Protein 3Q8D (pdb70)

Solvent-accessible surface area: 22656 Å² total; per-residue (Å²): 79,44,113,4,90,0,3,0,3,62,17,100,75,143,51,156,64,9,10,15,0,10,0,0,0,22,81,34,0,19,0,74,0,17,0,139,25,0,52,46,191,196,30,118,38,28,34,10,1,28,11,2,1,56,9,70,0,73,14,9,48,237,40,142,66,21,52,19,141,32,18,97,38,150,57,114,21,46,40,8,54,7,58,8,1,4,9,0,28,10,0,2,20,0,0,22,78,19,6,110,94,80,52,148,23,32,86,0,0,109,36,0,38,108,6,16,123,41,2,49,73,51,134,57,58,1,25,36,10,0,0,96,2,1,3,3,0,0,37,61,43,60,47,72,28,77,15,45,84,11,28,87,73,45,106,87,8,86,53,118,66,35,5,45,12,88,109,170,130,13,0,45,44,15,126,82,125,58,101,58,13,2,32,0,111,20,0,94,9,3,80,51,87,113,19,120,64,62,61,3,23,153,3,1,29,77,0,1,77,42,4,5,114,75,73,21,57,74,148,92,12,58,9,46,94,12,27,164,55,2,86,157,40,98,2,104,1,6,1,9,68,40,124,70,118,51,157,77,7,4,6,2,0,0,0,0,6,41,28,0,14,3,68,0,4,1,129,26,0,94,74,91,228,30,123,52,66,51,19,3,73,41,9,7,23,4,51,4,105,20,18,47,235,44,154,39,36,46,16,142,34,14,95,38,90,60,157,52,28,102,25,83,35,58,14,55,33,0,0,52,5,0,5,32,0,0,34,76,19,6,108,93,84,61,135,40,29,132,3,5,66,34,0,35,102,6,0,87,47,1,30,69,50,147,54,65,4,15,37,7,0,0,103,3,0,2,6,0,0,39,50,39,58,24,72,19,76,16,46,74,11,49,82,76,43,30,62,11,27,23,16,29,12,7,72,12,107,125,88,114,5,1,67,52,17,113,70,30,31,103,80,0,0,0,0,64,2,0,99,10,2,75,56,93,108,23,121,48,64,8,5,24,92,1,0,17,37,0,1,89,37,2,4,82,85,67,16,50,63,142,90,15,159,7,81,95,48,9,148,131,111,64,176,208,40,26,197,38,8

InterPro domains:
  IPR003717 Recombination protein O, RecO [MF_00201] (1-231)
  IPR003717 Recombination protein O, RecO [PF02565] (84-226)
  IPR003717 Recombination protein O, RecO [PTHR33991] (1-234)
  IPR003717 Recombination protein O, RecO [TIGR00613] (5-230)
  IPR012340 Nucleic acid-binding, OB-fold [G3DSA:2.40.50.140] (1-78)
  IPR012340 Nucleic acid-binding, OB-fold [SSF50249] (4-75)
  IPR022572 DNA replication/recombination mediator RecO, N-terminal [PF11967] (4-76)
  IPR037278 ARFGAP/RecO-like zinc finger [SSF57863] (86-165)
  IPR042242 Recombination protein O, C-terminal [G3DSA:1.20.1440.120] (79-242)

Sequence (469 aa):
EGWQRAFVLHSRPWSETSLMLDVFTEESGRVRLVAKGARSKRSTLKGALQPFTPLLLRFGGRGEVKTLRSAEAVSLALPLSGITLYSGLYINELLSRVLEYETRFSELFFDYLHCIQSLAGVTGTPEPALRRFELALLGHLGYGVNFTHCAGSGEPVDDTMTYRYREEKGFIASVVIDNKTFTGRQLKALNAREFPDADTLRAAKRFTRMALKPYLGGKPLKSRELFRQFMEGWQRAFVLHSRPWSETSLMLDVFTEESGRVRLVAKGARSKRSTLKGALQPFTPLLLRFGGRGEVKTLRSAEAVSLALPLSGITLYSGLYINELLSRVLEYETRFSELFFDYLHCIQSLAGVTGTPEPALRRFELALLGHLGYGVNFTHCAGSGEPVDDTMTYRYREEKGFIASVVIDNKTFTGRQLKALNAREFPDADTLRAAKRFTRMALKPYLGGKPLKSRELFRQFMPIPFIPF

Secondary structure (DSSP, 8-state):
--SEEEEEEEEEE-SSS-EEEEEEETTTEEEEEEETTTTSTT-SHHHHSSTT--EEEEEE-SSSEEEEEEEEES-------THHHHHHHHHHHHHHHHPPBT---HHHHHHHHHHHHHHHT-SS--HHHHHHHHHHHHHHHT----SSB-TTT-PBP-TT-EEEEETTTEEEE----STTEEEHHHHHHHHHT---SHHHHHHHHHHHHHHHGGGS-SSPPHHHHHHHTT-/---EEEEEEEEEESSSS-EEEEEEETTTEEEEEEETTTTS-S-SHHHH--TT--EEEEEE-SSSSEEEEEEEE-SS-----THHHHHHHHHHHHHHHHPPBS---HHHHHHHHHHHHHHHH-SS-SHHHHHHHHHHHHHHHT----SSB-TTT--B--TTSEEEEETTTEEEE----STTEEEHHHHHHHHHT---SHHHHHHHHHHHHHHHHHHH-SSPPTHHHHHHHH--/---/---

CATH classification: 2.40.50.140 (+1 more: 1.20.1440.120)

Organism: Escherichia coli (strain K12) (NCBI:txid83333)

GO terms:
  GO:0005515 protein binding (F, IPI)
  GO:0000725 recombinational repair (P, IDA)
  GO:0000725 recombinational repair (P, EXP)
  GO:0009411 response to UV (P, EXP)
  GO:0006310 DNA recombination (P, IDA)

Foldseek 3Di:
DPKWKKFWLDWADPDPQKIWTFMATQFFGTAIEIEGRLRPPPDPNVLQRDGLFIKIFDWDDDDSYIYTDDIDGDPSDDLADDVLNLLSNVVSLLCVLFTDGGDRPNVLVVLNVVLSVVSNPDDPDSQLSSLLSLLVVLVSSPQDADLAAAFPVRHGADQAFKWFDDRVGHIHGDPDDDLRMDGSVLSVCSVVSHDPDPVSSVNSVSVSVVSSDVRSDDDDGVSVVVSVVPD/DFWWKKFFLDKDAPDPAKIWTFIATQPFGTAIEIEGRVRVPPHCSVVQRDGQFIKIWDWADDDSYIYTDDMDRPDPHLDADDPLVLLLNLVSLLCVLFPDGGHRDNVLVVLNVVLNNCSSVDDDDSQLSSLLSLLVVLVVSVLPEDLQAQAPVRDGFDQAFKWFQDLSRYTDTDDDDDLRIDGSVLSVCSVVSHDPDVVSSVSSVSVSVSNCCVRNDPDDRPSVVVCVVRPD

Nearest PDB structures (foldseek):
  3q8d-assembly1_A  TM=1.004E+00  e=4.747E-48  Escherichia coli
  1u5k-assembly1_A  TM=7.147E-01  e=2.638E-09  Deinococcus radiodurans R1 = ATCC 13939 = DSM 20539
  1w3s-assembly1_A  TM=6.974E-01  e=1.815E-08  Deinococcus radiodurans R1 = ATCC 13939 = DSM 20539
  2v1c-assembly1_C-2  TM=6.959E-01  e=2.277E-08  Deinococcus radiodurans R1 = ATCC 13939 = DSM 20539
  4jcv-assembly1_E  TM=6.550E-01  e=2.465E-07  Deinococcus radiodurans R1 = ATCC 13939 = DSM 20539

B-factor: mean 47.26, std 17.82, range [15.3, 115.5]

Structure (mmCIF, N/CA/C/O backbone):
data_3Q8D
#
_entry.id   3Q8D
#
_cell.length_a   100.199
_cell.length_b   118.569
_cell.length_c   145.119
_cell.angle_alpha   90.00
_cell.angle_beta   90.00
_cell.angle_gamma   90.00
#
_symmetry.space_group_name_H-M   'I 2 2 2'
#
loop_
_entity.id
_entity.type
_entity.pdbx_description
1 polymer 'DNA repair protein recO'
2 polymer 'Single-stranded DNA-binding protein'
3 non-polymer D-MALATE
4 non-polymer GLYCEROL
5 non-polymer 3-[(3-CHOLAMIDOPROPYL)DIMETHYLAMMONIO]-1-PROPANESULFONATE
6 water water
#
loop_
_atom_site.group_PDB
_atom_site.id
_atom_site.type_symbol
_atom_site.label_atom_id
_atom_site.label_alt_id
_atom_site.label_comp_id
_atom_site.label_asym_id
_atom_site.label_entity_id
_atom_site.label_seq_id
_atom_site.pdbx_PDB_ins_code
_atom_site.Cartn_x
_atom_site.Cartn_y
_atom_site.Cartn_z
_atom_site.occupancy
_atom_site.B_iso_or_equiv
_atom_site.auth_seq_id
_atom_site.auth_comp_id
_atom_site.auth_asym_id
_atom_site.auth_atom_id
_atom_site.pdbx_PDB_model_num
ATOM 1 N N . GLU A 1 2 ? 40.158 43.194 39.514 1.00 66.97 2 GLU A N 1
ATOM 2 C CA . GLU A 1 2 ? 41.618 42.887 39.390 1.00 69.08 2 GLU A CA 1
ATOM 3 C C . GLU A 1 2 ? 41.961 42.468 37.955 1.00 67.55 2 GLU A C 1
ATOM 4 O O . GLU A 1 2 ? 41.061 42.409 37.112 1.00 69.35 2 GLU A O 1
ATOM 6 N N . GLY A 1 3 ? 43.242 42.215 37.657 1.00 64.12 3 GLY A N 1
ATOM 7 C CA . GLY A 1 3 ? 44.291 41.944 38.653 1.00 56.78 3 GLY A CA 1
ATOM 8 C C . GLY A 1 3 ? 44.407 40.467 39.004 1.00 51.61 3 GLY A C 1
ATOM 9 O O . GLY A 1 3 ? 43.405 39.810 39.300 1.00 53.06 3 GLY A O 1
ATOM 10 N N . TRP A 1 4 ? 45.620 39.931 39.000 1.00 43.39 4 TRP A N 1
ATOM 11 C CA . TRP A 1 4 ? 45.796 38.548 39.416 1.00 39.21 4 TRP A CA 1
ATOM 12 C C . TRP A 1 4 ? 45.635 38.453 40.920 1.00 36.55 4 TRP A C 1
ATOM 13 O O . TRP A 1 4 ? 46.077 39.327 41.658 1.00 38.89 4 TRP A O 1
ATOM 24 N N . GLN A 1 5 ? 44.927 37.433 41.373 1.00 35.26 5 GLN A N 1
ATOM 25 C CA . GLN A 1 5 ? 44.688 37.285 42.796 1.00 34.29 5 GLN A CA 1
ATOM 26 C C . GLN A 1 5 ? 44.449 35.834 43.164 1.00 32.62 5 GLN A C 1
ATOM 27 O O . GLN A 1 5 ? 44.080 35.018 42.317 1.00 35.00 5 GLN A O 1
ATOM 33 N N . ARG A 1 6 ? 44.768 35.494 44.405 1.00 31.11 6 ARG A N 1
ATOM 34 C CA . ARG A 1 6 ? 44.614 34.123 44.887 1.00 30.15 6 ARG A CA 1
ATOM 35 C C . ARG A 1 6 ? 43.157 33.779 45.162 1.00 26.85 6 ARG A C 1
ATOM 36 O O . ARG A 1 6 ? 42.400 34.615 45.656 1.00 24.48 6 ARG A O 1
ATOM 44 N N . ALA A 1 7 ? 42.840 32.494 45.087 1.00 22.23 7 ALA A N 1
ATOM 45 C CA . ALA A 1 7 ? 41.453 32.088 45.202 1.00 24.67 7 ALA A CA 1
ATOM 46 C C . ALA A 1 7 ? 41.380 30.602 45.468 1.00 25.15 7 ALA A C 1
ATOM 47 O O . ALA A 1 7 ? 42.263 29.850 45.054 1.00 23.56 7 ALA A O 1
ATOM 49 N N . PHE A 1 8 ? 40.245 30.188 46.025 1.00 22.23 8 PHE A N 1
ATOM 50 C CA . PHE A 1 8 ? 39.867 28.790 46.086 1.00 23.11 8 PHE A CA 1
ATOM 51 C C . PHE A 1 8 ? 38.433 28.642 45.601 1.00 22.34 8 PHE A C 1
ATOM 52 O O . PHE A 1 8 ? 37.592 29.488 45.878 1.00 21.04 8 PHE A O 1
ATOM 60 N N . VAL A 1 9 ? 38.147 27.527 44.948 1.00 25.15 9 VAL A N 1
ATOM 61 C CA . VAL A 1 9 ? 36.794 27.215 44.515 1.00 25.33 9 VAL A CA 1
ATOM 62 C C . VAL A 1 9 ? 36.033 26.604 45.681 1.00 27.32 9 VAL A C 1
ATOM 63 O O . VAL A 1 9 ? 36.433 25.562 46.201 1.00 26.79 9 VAL A O 1
ATOM 67 N N . LEU A 1 10 ? 34.906 27.212 46.042 1.00 28.57 10 LEU A N 1
ATOM 68 C CA . LEU A 1 10 ? 33.980 26.594 46.987 1.00 29.85 10 LEU A CA 1
ATOM 69 C C . LEU A 1 10 ? 33.111 25.510 46.360 1.00 31.86 10 LEU A C 1
ATOM 70 O O . LEU A 1 10 ? 32.931 24.438 46.944 1.00 34.41 10 LEU A O 1
ATOM 75 N N . HIS A 1 11 ? 32.535 25.797 45.198 1.00 32.22 11 HIS A N 1
ATOM 76 C CA . HIS A 1 11 ? 31.715 24.815 44.479 1.00 32.09 11 HIS A CA 1
ATOM 77 C C . HIS A 1 11 ? 31.900 24.963 42.983 1.00 27.73 11 HIS A C 1
ATOM 78 O O . HIS A 1 11 ? 32.126 26.056 42.480 1.00 27.44 11 HIS A O 1
ATOM 85 N N . SER A 1 12 ? 31.620 23.885 42.272 1.00 30.91 12 SER A N 1
ATOM 86 C CA . 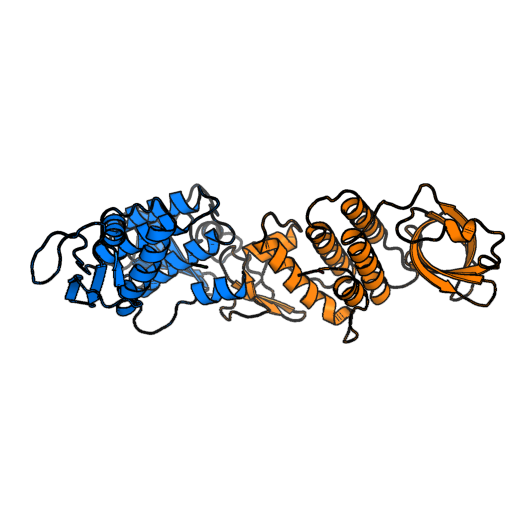SER A 1 12 ? 31.733 23.861 40.830 1.00 33.81 12 SER A CA 1
ATOM 87 C C . SER A 1 12 ? 30.574 23.042 40.289 1.00 35.61 12 SER A C 1
ATOM 88 O O . SER A 1 12 ? 30.264 21.975 40.831 1.00 33.82 12 SER A O 1
ATOM 91 N N . ARG A 1 13 ? 29.873 23.586 39.295 1.00 34.95 13 ARG A N 1
ATOM 92 C CA . ARG A 1 13 ? 28.769 22.864 38.660 1.00 33.62 13 ARG A CA 1
ATOM 93 C C . ARG A 1 13 ? 28.744 23.160 37.179 1.00 30.74 13 ARG A C 1
ATOM 94 O O . ARG A 1 13 ? 29.110 24.252 36.765 1.00 29.38 13 ARG A O 1
ATOM 102 N N . PRO A 1 14 ? 28.167 22.239 36.400 1.00 30.49 14 PRO A N 1
ATOM 103 C CA . PRO A 1 14 ? 27.812 22.478 35.005 1.00 29.16 14 PRO A CA 1
ATOM 104 C C . PRO A 1 14 ? 26.921 23.699 34.856 1.00 26.94 14 PRO A C 1
ATOM 105 O O . PRO A 1 14 ? 25.918 23.827 35.558 1.00 28.24 14 PRO A O 1
ATOM 109 N N . TRP A 1 15 ? 27.336 24.612 33.989 1.00 24.60 15 TRP A N 1
ATOM 110 C CA . TRP A 1 15 ? 26.564 25.803 33.672 1.00 26.07 15 TRP A CA 1
ATOM 111 C C . TRP A 1 15 ? 26.010 25.712 32.242 1.00 27.05 15 TRP A C 1
ATOM 112 O O . TRP A 1 15 ? 25.041 26.377 31.904 1.00 27.15 15 TRP A O 1
ATOM 123 N N . SER A 1 16 ? 26.701 24.982 31.375 1.00 28.49 16 SER A N 1
ATOM 124 C CA . SER A 1 16 ? 26.257 24.830 29.998 1.00 31.05 16 SER A CA 1
ATOM 125 C C . SER A 1 16 ? 26.938 23.605 29.434 1.00 33.66 16 SER A C 1
ATOM 126 O O . SER A 1 16 ? 27.585 22.851 30.169 1.00 35.43 16 SER A O 1
ATOM 129 N N . GLU A 1 17 ? 26.753 23.370 28.143 1.00 33.71 17 GLU A N 1
ATOM 130 C CA . GLU A 1 17 ? 27.304 22.172 27.548 1.00 35.97 17 GLU A CA 1
ATOM 131 C C . GLU A 1 17 ? 28.813 22.165 27.738 1.00 34.76 17 GLU A C 1
ATOM 132 O O . GLU A 1 17 ? 29.407 21.112 27.943 1.00 34.83 17 GLU A O 1
ATOM 138 N N . THR A 1 18 ? 29.418 23.348 27.726 1.00 32.61 18 THR A N 1
ATOM 139 C CA . THR A 1 18 ? 30.863 23.459 27.690 1.00 34.81 18 THR A CA 1
ATOM 140 C C . THR A 1 18 ? 31.439 24.159 28.929 1.00 36.55 18 THR A C 1
ATOM 141 O O . THR A 1 18 ? 32.663 24.251 29.070 1.00 37.18 18 THR A O 1
ATOM 145 N N . SER A 1 19 ? 30.583 24.816 29.709 1.00 31.65 19 SER A N 1
ATOM 146 C CA . SER A 1 19 ? 31.059 25.743 30.731 1.00 31.62 19 SER A CA 1
ATOM 147 C C . SER A 1 19 ? 30.727 25.291 32.145 1.00 29.95 19 SER A C 1
ATOM 148 O O . SER A 1 19 ? 29.808 24.504 32.352 1.00 26.11 19 SER A O 1
ATOM 151 N N . LEU A 1 20 ? 31.404 25.889 33.120 1.00 28.52 20 LEU A N 1
ATOM 152 C CA . LEU A 1 20 ? 31.152 25.583 34.520 1.00 26.13 20 LEU A CA 1
ATOM 153 C C . LEU A 1 20 ? 30.727 26.860 35.207 1.00 26.38 20 LEU A C 1
ATOM 154 O O . LEU A 1 20 ? 31.264 27.927 34.916 1.00 25.84 20 LEU A O 1
ATOM 159 N N . MET A 1 21 ? 29.886 26.727 36.228 1.00 23.30 21 MET A N 1
ATOM 160 C CA . MET A 1 21 ? 29.622 27.834 37.124 1.00 24.93 21 MET A CA 1
ATOM 161 C C . MET A 1 21 ? 30.366 27.615 38.448 1.00 27.59 21 MET A C 1
ATOM 162 O O . MET A 1 21 ? 30.096 26.642 39.170 1.00 24.40 21 MET A O 1
ATOM 167 N N . LEU A 1 22 ? 31.227 28.565 38.806 1.00 27.46 22 LEU A N 1
ATOM 168 C CA . LEU A 1 22 ? 32.063 28.431 40.004 1.00 29.32 22 LEU A CA 1
ATOM 169 C C . LEU A 1 22 ? 31.591 29.417 41.053 1.00 29.73 22 LEU A C 1
ATOM 170 O O . LEU A 1 22 ? 31.378 30.588 40.756 1.00 32.78 22 LEU A O 1
ATOM 175 N N . ASP A 1 23 ? 31.630 28.983 42.304 1.00 29.27 23 ASP A N 1
ATOM 176 C CA . ASP A 1 23 ? 31.465 29.871 43.447 1.00 28.38 23 ASP A CA 1
ATOM 177 C C . ASP A 1 23 ? 32.809 29.927 44.167 1.00 25.88 23 ASP A C 1
ATOM 178 O O . ASP A 1 23 ? 33.384 28.888 44.475 1.00 25.21 23 ASP A O 1
ATOM 183 N N . VAL A 1 24 ? 33.437 31.093 44.161 1.00 27.80 24 VAL A N 1
ATOM 184 C CA . VAL A 1 24 ? 34.878 31.160 44.404 1.00 27.59 24 VAL A CA 1
ATOM 185 C C . VAL A 1 24 ? 35.128 32.066 45.589 1.00 26.29 24 VAL A C 1
ATOM 186 O O . VAL A 1 24 ? 34.599 33.172 45.651 1.00 27.07 24 VAL A O 1
ATOM 190 N N . PHE A 1 25 ? 36.067 31.673 46.438 1.00 28.48 25 PHE A N 1
ATOM 191 C CA . PHE A 1 25 ? 36.568 32.571 47.475 1.00 28.21 25 PHE A CA 1
ATOM 192 C C . PHE A 1 25 ? 37.901 33.167 47.046 1.00 26.71 25 PHE A C 1
ATOM 193 O O . PHE A 1 25 ? 38.917 32.470 47.010 1.00 27.99 25 PHE A O 1
ATOM 201 N N . THR A 1 26 ? 37.899 34.467 46.776 1.00 25.95 26 THR A N 1
ATOM 202 C CA . THR A 1 26 ? 39.087 35.169 46.299 1.00 27.79 26 THR A CA 1
ATOM 203 C C . THR A 1 26 ? 39.645 36.096 47.383 1.00 31.87 26 THR A C 1
ATOM 204 O O . THR A 1 26 ? 38.897 36.652 48.205 1.00 29.32 26 THR A O 1
ATOM 208 N N . GLU A 1 27 ? 40.952 36.331 47.336 1.00 31.70 27 GLU A N 1
ATOM 209 C CA . GLU A 1 27 ? 41.614 36.959 48.467 1.00 32.68 27 GLU A CA 1
ATOM 210 C C . GLU A 1 27 ? 41.318 38.449 48.475 1.00 31.42 27 GLU A C 1
ATOM 211 O O . GLU A 1 27 ? 41.174 39.043 49.537 1.00 34.02 27 GLU A O 1
ATOM 217 N N . GLU A 1 28 ? 41.202 39.049 47.296 1.00 30.62 28 GLU A N 1
ATOM 218 C CA . GLU A 1 28 ? 41.006 40.497 47.207 1.00 36.23 28 GLU A CA 1
ATOM 219 C C . GLU A 1 28 ? 39.595 40.977 46.874 1.00 35.81 28 GLU A C 1
ATOM 220 O O . GLU A 1 28 ? 39.238 42.101 47.202 1.00 39.18 28 GLU A O 1
ATOM 226 N N . SER A 1 29 ? 38.772 40.108 46.301 1.00 36.51 29 SER A N 1
ATOM 227 C CA . SER A 1 29 ? 37.433 40.504 45.870 1.00 37.35 29 SER A CA 1
ATOM 228 C C . SER A 1 29 ? 36.350 39.881 46.736 1.00 35.59 29 SER A C 1
ATOM 229 O O . SER A 1 29 ? 35.184 40.221 46.601 1.00 39.27 29 SER A O 1
ATOM 232 N N . GLY A 1 30 ? 36.731 38.927 47.579 1.00 34.76 30 GLY A N 1
ATOM 233 C CA . GLY A 1 30 ? 35.771 38.217 48.417 1.00 28.63 30 GLY A CA 1
ATOM 234 C C . GLY A 1 30 ? 35.156 37.096 47.615 1.00 29.40 30 GLY A C 1
ATOM 235 O O . GLY A 1 30 ? 35.740 36.643 46.640 1.00 31.87 30 GLY A O 1
ATOM 236 N N . ARG A 1 31 ? 33.944 36.699 47.986 1.00 28.09 31 ARG A N 1
ATOM 237 C CA . ARG A 1 31 ? 33.225 35.644 47.307 1.00 29.65 31 ARG A CA 1
ATOM 238 C C . ARG A 1 31 ? 32.613 36.173 46.013 1.00 32.23 31 ARG A C 1
ATOM 239 O O . ARG A 1 31 ? 31.977 37.240 46.007 1.00 31.78 31 ARG A O 1
ATOM 247 N N . VAL A 1 32 ? 32.878 35.477 44.910 1.00 30.21 32 VAL A N 1
ATOM 248 C CA . VAL A 1 32 ? 32.306 35.849 43.621 1.00 29.84 32 VAL A CA 1
ATOM 249 C C . VAL A 1 32 ? 31.803 34.614 42.908 1.00 29.50 32 VAL A C 1
ATOM 250 O O . VAL A 1 32 ? 32.216 33.506 43.216 1.00 31.23 32 VAL A O 1
ATOM 254 N N . ARG A 1 33 ? 30.867 34.809 41.988 1.00 31.16 33 ARG A N 1
ATOM 255 C CA . ARG A 1 33 ? 30.433 33.746 41.100 1.00 29.06 33 ARG A CA 1
ATOM 256 C C . ARG A 1 33 ? 31.096 33.939 39.746 1.00 26.59 33 ARG A C 1
ATOM 257 O O . ARG A 1 33 ? 31.202 35.058 39.254 1.00 25.22 33 ARG A O 1
ATOM 265 N N . LEU A 1 34 ? 31.622 32.862 39.186 1.00 23.68 34 LEU A N 1
ATOM 266 C CA . LEU A 1 34 ? 32.461 32.970 37.999 1.00 28.55 34 LEU A CA 1
ATOM 267 C C . LEU A 1 34 ? 31.994 31.921 37.021 1.00 25.17 34 LEU A C 1
ATOM 268 O O . LEU A 1 34 ? 31.959 30.743 37.363 1.00 27.21 34 LEU A O 1
ATOM 273 N N . VAL A 1 35 ? 31.864 32.315 35.767 1.00 23.32 35 VAL A N 1
ATOM 274 C CA . VAL A 1 35 ? 31.687 31.352 34.696 1.00 24.87 35 VAL A CA 1
ATOM 275 C C . VAL A 1 35 ? 33.042 30.999 34.105 1.00 25.23 35 VAL A C 1
ATOM 276 O O . VAL A 1 35 ? 33.799 31.878 33.700 1.00 24.43 35 VAL A O 1
ATOM 280 N N . ALA A 1 36 ? 33.325 29.707 34.006 1.00 26.51 36 ALA A N 1
ATOM 281 C CA . ALA A 1 36 ? 34.528 29.260 33.337 1.00 29.19 36 ALA A CA 1
ATOM 282 C C . ALA A 1 36 ? 34.156 28.673 31.978 1.00 29.12 36 ALA A C 1
ATOM 283 O O . ALA A 1 36 ? 33.698 27.541 31.905 1.00 28.27 36 ALA A O 1
ATOM 285 N N . LYS A 1 37 ? 34.333 29.460 30.916 1.00 35.20 37 LYS A N 1
ATOM 286 C CA . LYS A 1 37 ? 34.010 29.031 29.548 1.00 37.61 37 LYS A CA 1
ATOM 287 C C . LYS A 1 37 ? 34.952 27.950 29.057 1.00 38.55 37 LYS A C 1
ATOM 288 O O . LYS A 1 37 ? 36.165 28.152 28.988 1.00 43.01 37 LYS A O 1
ATOM 294 N N . GLY A 1 38 ? 34.386 26.846 28.601 1.00 38.94 38 GLY A N 1
ATOM 295 C CA . GLY A 1 38 ? 35.177 25.841 27.925 1.00 38.49 38 GLY A CA 1
ATOM 296 C C . GLY A 1 38 ? 35.650 24.779 28.888 1.00 40.77 38 GLY A C 1
ATOM 297 O O . GLY A 1 38 ? 36.120 23.724 28.467 1.00 40.14 38 GLY A O 1
ATOM 298 N N . ALA A 1 39 ? 35.460 25.021 30.183 1.00 41.53 39 ALA A N 1
ATOM 299 C CA . ALA A 1 39 ? 36.120 24.221 31.208 1.00 41.47 39 ALA A CA 1
ATOM 300 C C . ALA A 1 39 ? 35.528 22.824 31.360 1.00 45.03 39 ALA A C 1
ATOM 301 O O . ALA A 1 39 ? 36.007 22.034 32.169 1.00 47.11 39 ALA A O 1
ATOM 303 N N . ARG A 1 40 ? 34.481 22.511 30.606 1.00 48.00 40 ARG A N 1
ATOM 304 C CA . ARG A 1 40 ? 33.953 21.148 30.615 1.00 52.66 40 ARG A CA 1
ATOM 305 C C . ARG A 1 40 ? 34.553 20.297 29.503 1.00 57.08 40 ARG A C 1
ATOM 306 O O . ARG A 1 40 ? 34.358 19.081 29.475 1.00 58.08 40 ARG A O 1
ATOM 314 N N . SER A 1 41 ? 35.176 20.952 28.529 1.00 62.83 41 SER A N 1
ATOM 315 C CA . SER A 1 41 ? 35.601 20.278 27.305 1.00 70.31 41 SER A CA 1
ATOM 316 C C . SER A 1 41 ? 36.833 19.406 27.538 1.00 74.11 41 SER A C 1
ATOM 317 O O . SER A 1 41 ? 37.782 19.821 28.208 1.00 74.64 41 SER A O 1
ATOM 320 N N . LYS A 1 42 ? 36.818 18.203 26.970 1.00 78.49 42 LYS A N 1
ATOM 321 C CA . LYS A 1 42 ? 37.964 17.298 27.038 1.00 81.99 42 LYS A CA 1
ATOM 322 C C . LYS A 1 42 ? 39.301 18.046 26.962 1.00 82.65 42 LYS A C 1
ATOM 323 O O . LYS A 1 42 ? 40.266 17.674 27.632 1.00 82.18 42 LYS A O 1
ATOM 329 N N . ARG A 1 43 ? 39.336 19.129 26.190 1.00 83.80 43 ARG A N 1
ATOM 330 C CA . ARG A 1 43 ? 40.599 19.700 25.719 1.00 85.68 43 ARG A CA 1
ATOM 331 C C . ARG A 1 43 ? 41.031 20.958 26.480 1.00 84.57 43 ARG A C 1
ATOM 332 O O . ARG A 1 43 ? 41.964 21.652 26.067 1.00 84.34 43 ARG A O 1
ATOM 340 N N . SER A 1 44 ? 40.365 21.240 27.597 1.00 83.18 44 SER A N 1
ATOM 341 C CA . SER A 1 44 ? 40.775 22.336 28.471 1.00 80.76 44 SER A CA 1
ATOM 342 C C . SER A 1 44 ? 41.556 21.821 29.673 1.00 79.73 44 SER A C 1
ATOM 343 O O . SER A 1 44 ? 41.250 20.755 30.211 1.00 79.66 44 SER A O 1
ATOM 346 N N . THR A 1 45 ? 42.527 22.614 30.118 1.00 77.72 45 THR A N 1
ATOM 347 C CA . THR A 1 45 ? 43.242 22.360 31.368 1.00 75.77 45 THR A CA 1
ATOM 348 C C . THR A 1 45 ? 42.485 22.898 32.584 1.00 72.37 45 THR A C 1
ATOM 349 O O . THR A 1 45 ? 42.705 22.452 33.714 1.00 72.21 45 THR A O 1
ATOM 353 N N . LEU A 1 46 ? 41.656 23.910 32.356 1.00 67.29 46 LEU A N 1
ATOM 354 C CA . LEU A 1 46 ? 40.785 24.435 33.397 1.00 62.71 46 LEU A CA 1
ATOM 355 C C . LEU A 1 46 ? 40.214 23.315 34.262 1.00 60.97 46 LEU A C 1
ATOM 356 O O . LEU A 1 46 ? 40.203 23.413 35.485 1.00 58.78 46 LEU A O 1
ATOM 361 N N . LYS A 1 47 ? 39.693 22.273 33.624 1.00 58.83 47 LYS A N 1
ATOM 362 C CA . LYS A 1 47 ? 38.867 21.296 34.324 1.00 57.99 47 LYS A CA 1
ATOM 363 C C . LYS A 1 47 ? 39.587 20.722 35.550 1.00 56.70 47 LYS A C 1
ATOM 364 O O . LYS A 1 47 ? 39.049 20.735 36.665 1.00 55.69 47 LYS A O 1
ATOM 370 N N . GLY A 1 48 ? 40.811 20.244 35.345 1.00 52.99 48 GLY A N 1
ATOM 371 C CA . GLY A 1 48 ? 41.549 19.580 36.406 1.00 49.20 48 GLY A CA 1
ATOM 372 C C . GLY A 1 48 ? 41.851 20.532 37.546 1.00 47.51 48 GLY A C 1
ATOM 373 O O . GLY A 1 48 ? 42.026 20.115 38.690 1.00 50.25 48 GLY A O 1
ATOM 374 N N . ALA A 1 49 ? 41.902 21.821 37.234 1.00 43.86 49 ALA A N 1
ATOM 375 C CA . ALA A 1 49 ? 42.379 22.815 38.186 1.00 39.82 49 ALA A CA 1
ATOM 376 C C . ALA A 1 49 ? 41.245 23.397 39.013 1.00 38.85 49 ALA A C 1
ATOM 377 O O . ALA A 1 49 ? 41.477 23.882 40.119 1.00 41.11 49 ALA A O 1
ATOM 379 N N . LEU A 1 50 ? 40.033 23.412 38.461 1.00 34.22 50 LEU A N 1
ATOM 380 C CA . LEU A 1 50 ? 38.972 24.205 39.060 1.00 33.17 50 LEU A CA 1
ATOM 381 C C . LEU A 1 50 ? 38.190 23.371 40.067 1.00 33.21 50 LEU A C 1
ATOM 382 O O . LEU A 1 50 ? 36.962 23.361 40.066 1.00 38.13 50 LEU A O 1
ATOM 387 N N . GLN A 1 51 ? 38.925 22.768 40.993 1.00 31.19 51 GLN A N 1
ATOM 388 C CA . GLN A 1 51 ? 38.359 21.960 42.051 1.00 29.43 51 GLN A CA 1
ATOM 389 C C . GLN A 1 51 ? 38.604 22.576 43.416 1.00 27.20 51 GLN A C 1
ATOM 390 O O . GLN A 1 51 ? 39.580 23.304 43.620 1.00 25.33 51 GLN A O 1
ATOM 396 N N . PRO A 1 52 ? 37.732 22.252 44.376 1.00 27.32 52 PRO A N 1
ATOM 397 C CA . PRO A 1 52 ? 37.941 22.703 45.747 1.00 25.90 52 PRO A CA 1
ATOM 398 C C . PRO A 1 52 ? 39.313 22.236 46.253 1.00 27.77 52 PRO A C 1
ATOM 399 O O . PRO A 1 52 ? 39.756 21.135 45.907 1.00 29.21 52 PRO A O 1
ATOM 403 N N . PHE A 1 53 ? 39.950 23.054 47.088 1.00 26.36 53 PHE A N 1
ATOM 404 C CA . PHE A 1 53 ? 41.167 22.672 47.812 1.00 28.74 53 PHE A CA 1
ATOM 405 C C . PHE A 1 53 ? 42.395 22.746 46.906 1.00 29.97 53 PHE A C 1
ATOM 406 O O . PHE A 1 53 ? 43.432 22.163 47.200 1.00 31.83 53 PHE A O 1
ATOM 414 N N . THR A 1 54 ? 42.231 23.373 45.751 1.00 31.44 54 THR A N 1
ATOM 415 C CA . THR A 1 54 ? 43.345 23.623 44.847 1.00 30.38 54 THR A CA 1
ATOM 416 C C . THR A 1 54 ? 43.666 25.097 44.886 1.00 31.64 54 THR A C 1
ATOM 417 O O . THR A 1 54 ? 42.848 25.913 44.455 1.00 31.56 54 THR A O 1
ATOM 421 N N . PRO A 1 55 ? 44.871 25.445 45.372 1.00 31.66 55 PRO A N 1
ATOM 422 C CA . PRO A 1 55 ? 45.259 26.847 45.419 1.00 29.20 55 PRO A CA 1
ATOM 423 C C . PRO A 1 55 ? 45.341 27.396 43.998 1.00 29.32 55 PRO A C 1
ATOM 424 O O . PRO A 1 55 ? 45.828 26.697 43.116 1.00 31.67 55 PRO A O 1
ATOM 428 N N . LEU A 1 56 ? 44.743 28.561 43.755 1.00 27.23 56 LEU A N 1
ATOM 429 C CA . LEU A 1 56 ? 44.627 29.108 42.404 1.00 25.52 56 LEU A CA 1
ATOM 430 C C . LEU A 1 56 ? 45.091 30.542 42.404 1.00 25.25 56 LEU A C 1
ATOM 431 O O . LEU A 1 56 ? 45.016 31.214 43.424 1.00 24.54 56 LEU A O 1
ATOM 436 N N . LEU A 1 57 ? 45.566 31.009 41.254 1.00 27.09 57 LEU A N 1
ATOM 437 C CA . LEU A 1 57 ? 45.702 32.435 40.990 1.00 29.82 57 LEU A CA 1
ATOM 438 C C . LEU A 1 57 ? 44.826 32.737 39.797 1.00 29.55 57 LEU A C 1
ATOM 439 O O . LEU A 1 57 ? 44.862 32.013 38.803 1.00 30.80 57 LEU A O 1
ATOM 444 N N . LEU A 1 58 ? 44.038 33.802 39.895 1.00 31.30 58 LEU A N 1
ATOM 445 C CA . LEU A 1 58 ? 42.844 33.960 39.062 1.00 29.47 58 LEU A CA 1
ATOM 446 C C . LEU A 1 58 ? 42.824 35.381 38.546 1.00 28.91 58 LEU A C 1
ATOM 447 O O . LEU A 1 58 ? 43.144 36.311 39.276 1.00 30.00 58 LEU A O 1
ATOM 452 N N . ARG A 1 59 ? 42.372 35.548 37.314 1.00 30.61 59 ARG A N 1
ATOM 453 C CA . ARG A 1 59 ? 41.979 36.852 36.790 1.00 34.28 59 ARG A CA 1
ATOM 454 C C . ARG A 1 59 ? 40.560 36.671 36.249 1.00 33.50 59 ARG A C 1
ATOM 455 O O . ARG A 1 59 ? 40.252 35.662 35.608 1.00 30.32 59 ARG A O 1
ATOM 463 N N . PHE A 1 60 ? 39.712 37.666 36.443 1.00 33.15 60 PHE A N 1
ATOM 464 C CA . PHE A 1 60 ? 38.358 37.574 35.933 1.00 35.33 60 PHE A CA 1
ATOM 465 C C . PHE A 1 60 ? 37.809 38.972 35.741 1.00 38.70 60 PHE A C 1
ATOM 466 O O . PHE A 1 60 ? 38.346 39.932 36.296 1.00 37.24 60 PHE A O 1
ATOM 474 N N . GLY A 1 61 ? 36.778 39.097 34.912 1.00 41.38 61 GLY A N 1
ATOM 475 C CA . GLY A 1 61 ? 36.167 40.404 34.668 1.00 44.15 61 GLY A CA 1
ATOM 476 C C . GLY A 1 61 ? 34.650 40.404 34.621 1.00 45.45 61 GLY A C 1
ATOM 477 O O . GLY A 1 61 ? 34.026 39.343 34.562 1.00 43.12 61 GLY A O 1
ATOM 478 N N . GLY A 1 62 ? 34.074 41.605 34.708 1.00 48.23 62 GLY A N 1
ATOM 479 C CA . GLY A 1 62 ? 32.675 41.870 34.374 1.00 48.99 62 GLY A CA 1
ATOM 480 C C . GLY A 1 62 ? 32.033 42.735 35.443 1.00 52.45 62 GLY A C 1
ATOM 481 O O . GLY A 1 62 ? 32.496 42.756 36.584 1.00 53.18 62 GLY A O 1
ATOM 482 N N . ARG A 1 63 ? 30.928 43.402 35.115 1.00 55.45 63 ARG A N 1
ATOM 483 C CA . ARG A 1 63 ? 30.258 44.246 36.109 1.00 58.23 63 ARG A CA 1
ATOM 484 C C . ARG A 1 63 ? 29.241 43.504 36.975 1.00 57.37 63 ARG A C 1
ATOM 485 O O . ARG A 1 63 ? 29.084 43.804 38.165 1.00 57.45 63 ARG A O 1
ATOM 493 N N . GLY A 1 64 ? 28.545 42.542 36.377 1.00 54.64 64 GLY A N 1
ATOM 494 C CA . GLY A 1 64 ? 27.419 41.901 37.049 1.00 52.70 64 GLY A CA 1
ATOM 495 C C . GLY A 1 64 ? 27.820 41.137 38.295 1.00 50.22 64 GLY A C 1
ATOM 496 O O . GLY A 1 64 ? 29.001 40.933 38.558 1.00 48.37 64 GLY A O 1
ATOM 497 N N . GLU A 1 65 ? 26.826 40.610 39.000 1.00 49.16 65 GLU A N 1
ATOM 498 C CA . GLU A 1 65 ? 27.078 39.623 40.038 1.00 48.45 65 GLU A CA 1
ATOM 499 C C . GLU A 1 65 ? 27.853 38.419 39.517 1.00 46.87 65 GLU A C 1
ATOM 500 O O . GLU A 1 65 ? 28.589 37.786 40.271 1.00 49.09 65 GLU A O 1
ATOM 506 N N . VAL A 1 66 ? 27.580 38.010 38.281 1.00 40.97 66 VAL A N 1
ATOM 507 C CA . VAL A 1 66 ? 28.285 36.870 37.720 1.00 38.68 66 VAL A CA 1
ATOM 508 C C . VAL A 1 66 ? 29.388 37.289 36.766 1.00 38.37 66 VAL A C 1
ATOM 509 O O . VAL A 1 66 ? 29.121 37.876 35.720 1.00 39.55 66 VAL A O 1
ATOM 513 N N . LYS A 1 67 ? 30.629 36.986 37.136 1.00 35.37 67 LYS A N 1
ATOM 514 C CA . LYS A 1 67 ? 31.778 37.490 36.412 1.00 32.98 67 LYS A CA 1
ATOM 515 C C . LYS A 1 67 ? 32.289 36.414 35.475 1.00 32.05 67 LYS A C 1
ATOM 516 O O . LYS A 1 67 ? 31.882 35.255 35.560 1.00 31.27 67 LYS A O 1
ATOM 522 N N . THR A 1 68 ? 33.189 36.779 34.573 1.00 32.36 68 THR A N 1
ATOM 523 C CA . THR A 1 68 ? 33.679 35.796 33.619 1.00 35.29 68 THR A CA 1
ATOM 524 C C . THR A 1 68 ? 35.179 35.562 33.792 1.00 33.72 68 THR A C 1
ATOM 525 O O . THR A 1 68 ? 35.910 36.495 34.079 1.00 36.16 68 THR A O 1
ATOM 529 N N . LEU A 1 69 ? 35.552 34.304 33.985 1.00 35.38 69 LEU A N 1
ATOM 530 C CA . LEU A 1 69 ? 36.937 33.965 34.276 1.00 35.60 69 LEU A CA 1
ATOM 531 C C . LEU A 1 69 ? 37.812 34.272 33.061 1.00 38.11 69 LEU A C 1
ATOM 532 O O . LEU A 1 69 ? 37.454 33.933 31.939 1.00 42.63 69 LEU A O 1
ATOM 537 N N . ARG A 1 70 ? 38.935 34.944 33.272 1.00 40.84 70 ARG A N 1
ATOM 538 C CA . ARG A 1 70 ? 39.856 35.248 32.176 1.00 43.32 70 ARG A CA 1
ATOM 539 C C . ARG A 1 70 ? 40.985 34.222 32.088 1.00 42.58 70 ARG A C 1
ATOM 540 O O . ARG A 1 70 ? 41.218 33.626 31.028 1.00 42.26 70 ARG A O 1
ATOM 548 N N . SER A 1 71 ? 41.565 33.891 33.238 1.00 39.21 71 SER A N 1
ATOM 549 C CA . SER A 1 71 ? 42.512 32.784 33.308 1.00 39.06 71 SER A CA 1
ATOM 550 C C . SER A 1 71 ? 42.745 32.339 34.734 1.00 37.16 71 SER A C 1
ATOM 551 O O . SER A 1 71 ? 42.513 33.079 35.684 1.00 39.10 71 SER A O 1
ATOM 554 N N . ALA A 1 72 ? 43.219 31.115 34.873 1.00 37.34 72 ALA A N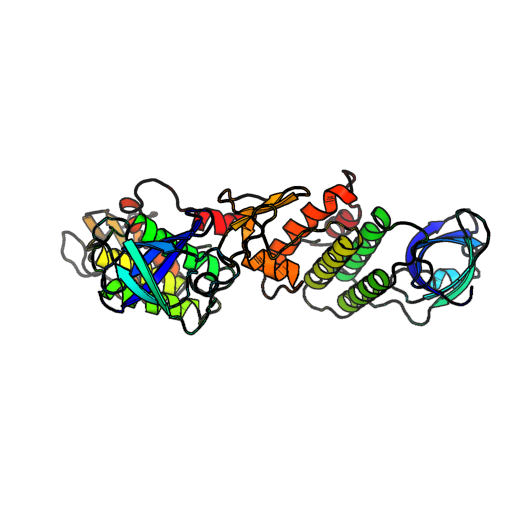 1
ATOM 555 C CA . ALA A 1 72 ? 43.480 30.565 36.181 1.00 39.76 72 ALA A CA 1
ATOM 556 C C . ALA A 1 72 ? 44.763 29.764 36.106 1.00 40.11 72 ALA A C 1
ATOM 557 O O . ALA A 1 72 ? 45.026 29.086 35.118 1.00 40.67 72 ALA A O 1
ATOM 559 N N . GLU A 1 73 ? 45.544 29.838 37.172 1.00 40.26 73 GLU A N 1
ATOM 560 C CA . GLU A 1 73 ? 46.818 29.152 37.245 1.00 38.83 73 GLU A CA 1
ATOM 561 C C . GLU A 1 73 ? 46.811 28.350 38.529 1.00 37.92 73 GLU A C 1
ATOM 562 O O . GLU A 1 73 ? 46.320 28.813 39.554 1.00 38.72 73 GLU A O 1
ATOM 568 N N . ALA A 1 74 ? 47.312 27.125 38.461 1.00 38.12 74 ALA A N 1
ATOM 569 C CA . ALA A 1 74 ? 47.527 26.331 39.656 1.00 37.38 74 ALA A CA 1
ATOM 570 C C . ALA A 1 74 ? 48.969 25.829 39.680 1.00 39.19 74 ALA A C 1
ATOM 571 O O . ALA A 1 74 ? 49.667 25.874 38.661 1.00 39.69 74 ALA A O 1
ATOM 573 N N . VAL A 1 75 ? 49.391 25.310 40.830 1.00 37.77 75 VAL A N 1
ATOM 574 C CA . VAL A 1 75 ? 50.624 24.546 40.924 1.00 38.23 75 VAL A CA 1
ATOM 575 C C . VAL A 1 75 ? 50.357 23.079 41.277 1.00 39.69 75 VAL A C 1
ATOM 576 O O . VAL A 1 75 ? 50.319 22.221 40.406 1.00 38.07 75 VAL A O 1
ATOM 580 N N . SER A 1 76 ? 50.182 22.795 42.561 1.00 43.12 76 SER A N 1
ATOM 581 C CA . SER A 1 76 ? 49.590 21.534 42.997 1.00 47.32 76 SER A CA 1
ATOM 582 C C . SER A 1 76 ? 48.188 21.410 42.396 1.00 49.82 76 SER A C 1
ATOM 583 O O . SER A 1 76 ? 47.380 22.337 42.502 1.00 45.57 76 SER A O 1
ATOM 586 N N . LEU A 1 77 ? 47.973 20.359 41.610 1.00 53.44 77 LEU A N 1
ATOM 587 C CA . LEU A 1 77 ? 46.624 19.980 41.203 1.00 56.35 77 LEU A CA 1
ATOM 588 C C . LEU A 1 77 ? 45.941 19.364 42.401 1.00 58.02 77 LEU A C 1
ATOM 589 O O . LEU A 1 77 ? 45.184 18.401 42.268 1.00 56.38 77 LEU A O 1
ATOM 594 N N . ALA A 1 78 ? 46.168 19.983 43.558 1.00 60.81 78 ALA A N 1
ATOM 595 C CA . ALA A 1 78 ? 46.099 19.307 44.849 1.00 61.98 78 ALA A CA 1
ATOM 596 C C . ALA A 1 78 ? 44.752 18.617 45.063 1.00 61.19 78 ALA A C 1
ATOM 597 O O . ALA A 1 78 ? 43.693 19.230 44.874 1.00 62.94 78 ALA A O 1
ATOM 599 N N . LEU A 1 79 ? 44.782 17.349 45.455 0.50 58.96 79 LEU A N 1
ATOM 600 C CA . LEU A 1 79 ? 43.893 16.916 46.521 0.50 59.56 79 LEU A CA 1
ATOM 601 C C . LEU A 1 79 ? 44.638 16.462 47.759 0.50 56.99 79 LEU A C 1
ATOM 602 O O . LEU A 1 79 ? 44.998 15.293 47.893 0.50 54.54 79 LEU A O 1
ATOM 607 N N . PRO A 1 80 ? 44.938 17.427 48.630 0.50 56.04 80 PRO A N 1
ATOM 608 C CA . PRO A 1 80 ? 45.390 17.221 49.988 0.50 57.25 80 PRO A CA 1
ATOM 609 C C . PRO A 1 80 ? 44.177 17.150 50.905 0.50 58.84 80 PRO A C 1
ATOM 610 O O . PRO A 1 80 ? 43.529 18.171 51.125 0.50 60.73 80 PRO A O 1
ATOM 614 N N . LEU A 1 81 ? 43.762 15.944 51.284 1.00 59.64 81 LEU A N 1
ATOM 615 C CA . LEU A 1 81 ? 42.462 15.778 51.937 1.00 58.67 81 LEU A CA 1
ATOM 616 C C . LEU A 1 81 ? 41.783 14.437 51.633 1.00 59.68 81 LEU A C 1
ATOM 617 O O . LEU A 1 81 ? 41.363 14.185 50.501 1.00 59.22 81 LEU A O 1
ATOM 622 N N . SER A 1 82 ? 41.512 13.679 52.695 1.00 60.67 82 SER A N 1
ATOM 623 C CA . SER A 1 82 ? 41.059 12.289 52.592 1.00 60.47 82 SER A CA 1
ATOM 624 C C . SER A 1 82 ? 40.170 11.896 53.777 1.00 58.85 82 SER A C 1
ATOM 625 O O . SER A 1 82 ? 40.477 12.210 54.929 1.00 61.57 82 SER A O 1
ATOM 628 N N . GLY A 1 83 ? 39.103 11.155 53.499 1.00 55.45 83 GLY A N 1
ATOM 629 C CA . GLY A 1 83 ? 38.200 10.697 54.553 1.00 53.51 83 GLY A CA 1
ATOM 630 C C . GLY A 1 83 ? 37.718 11.797 55.485 1.00 52.76 83 GLY A C 1
ATOM 631 O O . GLY A 1 83 ? 37.113 12.785 55.056 1.00 51.89 83 GLY A O 1
ATOM 632 N N . ILE A 1 84 ? 37.967 11.622 56.775 1.00 51.80 84 ILE A N 1
ATOM 633 C CA . ILE A 1 84 ? 37.478 12.567 57.770 1.00 49.89 84 ILE A CA 1
ATOM 634 C C . ILE A 1 84 ? 37.925 13.981 57.422 1.00 47.43 84 ILE A C 1
ATOM 635 O O . ILE A 1 84 ? 37.218 14.961 57.690 1.00 45.52 84 ILE A O 1
ATOM 640 N N . THR A 1 85 ? 39.111 14.098 56.842 1.00 43.49 85 THR A N 1
ATOM 641 C CA . THR A 1 85 ? 39.601 15.424 56.516 1.00 43.16 85 THR A CA 1
ATOM 642 C C . THR A 1 85 ? 38.977 15.970 55.229 1.00 40.57 85 THR A C 1
ATOM 643 O O . THR A 1 85 ? 38.879 17.185 55.056 1.00 39.48 85 THR A O 1
ATOM 647 N N . LEU A 1 86 ? 38.550 15.083 54.331 1.00 35.50 86 LEU A N 1
ATOM 648 C CA . LEU A 1 86 ? 37.778 15.523 53.182 1.00 34.13 86 LEU A CA 1
ATOM 649 C C . LEU A 1 86 ? 36.443 16.136 53.616 1.00 33.69 86 LEU A C 1
ATOM 650 O O . LEU A 1 86 ? 36.126 17.276 53.273 1.00 32.01 86 LEU A O 1
ATOM 655 N N . TYR A 1 87 ? 35.676 15.389 54.402 1.00 32.37 87 TYR A N 1
ATOM 656 C CA . TYR A 1 87 ? 34.394 15.877 54.871 1.00 34.40 87 TYR A CA 1
ATOM 657 C C . TYR A 1 87 ? 34.542 17.129 55.723 1.00 35.36 87 TYR A C 1
ATOM 658 O O . TYR A 1 87 ? 33.667 17.998 55.707 1.00 36.50 87 TYR A O 1
ATOM 667 N N . SER A 1 88 ? 35.714 17.297 56.329 1.00 33.43 88 SER A N 1
ATOM 668 C CA . SER A 1 88 ? 35.993 18.518 57.076 1.00 32.78 88 SER A CA 1
ATOM 669 C C . SER A 1 88 ? 36.170 19.729 56.173 1.00 32.01 88 SER A C 1
ATOM 670 O O . SER A 1 88 ? 35.742 20.832 56.507 1.00 35.39 88 SER A O 1
ATOM 673 N N . GLY A 1 89 ? 36.931 19.566 55.102 1.00 29.75 89 GLY A N 1
ATOM 674 C CA . GLY A 1 89 ? 37.080 20.651 54.153 1.00 27.67 89 GLY A CA 1
ATOM 675 C C . GLY A 1 89 ? 35.736 20.982 53.513 1.00 27.45 89 GLY A C 1
ATOM 676 O O . GLY A 1 89 ? 35.399 22.148 53.345 1.00 27.69 89 GLY A O 1
ATOM 677 N N . LEU A 1 90 ? 34.976 19.960 53.138 1.00 27.44 90 LEU A N 1
ATOM 678 C CA . LEU A 1 90 ? 33.661 20.180 52.531 1.00 30.66 90 LEU A CA 1
ATOM 679 C C . LEU A 1 90 ? 32.806 21.004 53.466 1.00 30.10 90 LEU A C 1
ATOM 680 O O . LEU A 1 90 ? 32.314 22.069 53.075 1.00 31.43 90 LEU A O 1
ATOM 685 N N . TYR A 1 91 ? 32.864 20.639 54.746 1.00 29.09 91 TYR A N 1
ATOM 686 C CA . TYR A 1 91 ? 32.230 21.399 55.820 1.00 29.01 91 TYR A CA 1
ATOM 687 C C . TYR A 1 91 ? 32.614 22.875 55.838 1.00 32.61 91 TYR A C 1
ATOM 688 O O . TYR A 1 91 ? 31.760 23.758 55.915 1.00 36.04 91 TYR A O 1
ATOM 697 N N . ILE A 1 92 ? 33.906 23.153 55.829 1.00 32.65 92 ILE A N 1
ATOM 698 C CA . ILE A 1 92 ? 34.369 24.534 55.874 1.00 31.32 92 ILE A CA 1
ATOM 699 C C . ILE A 1 92 ? 33.873 25.331 54.661 1.00 30.60 92 ILE A C 1
ATOM 700 O O . ILE A 1 92 ? 33.662 26.544 54.748 1.00 28.56 92 ILE A O 1
ATOM 705 N N . ASN A 1 93 ? 33.840 24.685 53.499 1.00 28.47 93 ASN A N 1
ATOM 706 C CA . ASN A 1 93 ? 33.396 25.355 52.276 1.00 29.62 93 ASN A CA 1
ATOM 707 C C . ASN A 1 93 ? 31.888 25.581 52.321 1.00 28.18 93 ASN A C 1
ATOM 708 O O . ASN A 1 93 ? 31.415 26.660 52.014 1.00 25.88 93 ASN A O 1
ATOM 713 N N . GLU A 1 94 ? 31.172 24.654 52.939 1.00 28.05 94 GLU A N 1
ATOM 714 C CA . GLU A 1 94 ? 29.759 24.867 53.174 1.00 34.71 94 GLU A CA 1
ATOM 715 C C . GLU A 1 94 ? 29.460 26.038 54.105 1.00 36.61 94 GLU A C 1
ATOM 716 O O . GLU A 1 94 ? 28.618 26.885 53.791 1.00 38.19 94 GLU A O 1
ATOM 722 N N . LEU A 1 95 ? 30.184 26.108 55.221 1.00 36.28 95 LEU A N 1
ATOM 723 C CA . LEU A 1 95 ? 30.108 27.250 56.126 1.00 34.64 95 LEU A CA 1
ATOM 724 C C . LEU A 1 95 ? 30.252 28.545 55.349 1.00 32.62 95 LEU A C 1
ATOM 725 O O . LEU A 1 95 ? 29.500 29.495 55.544 1.00 33.54 95 LEU A O 1
ATOM 730 N N . LEU A 1 96 ? 31.319 28.633 54.569 1.00 30.81 96 LEU A N 1
ATOM 731 C CA . LEU A 1 96 ? 31.613 29.871 53.885 1.00 29.54 96 LEU A CA 1
ATOM 732 C C . LEU A 1 96 ? 30.491 30.173 52.892 1.00 31.02 96 LEU A C 1
ATOM 733 O O . LEU A 1 96 ? 30.164 31.330 52.653 1.00 30.94 96 LEU A O 1
ATOM 738 N N . SER A 1 97 ? 29.910 29.122 52.321 1.00 29.28 97 SER A N 1
ATOM 739 C CA . SER A 1 97 ? 28.880 29.279 51.313 1.00 32.68 97 SER A CA 1
ATOM 740 C C . SER A 1 97 ? 27.647 29.921 51.917 1.00 32.58 97 SER A C 1
ATOM 741 O O . SER A 1 97 ? 27.032 30.782 51.294 1.00 31.48 97 SER A O 1
ATOM 744 N N . ARG A 1 98 ? 27.277 29.465 53.111 1.00 32.42 98 ARG A N 1
ATOM 745 C CA . ARG A 1 98 ? 26.105 29.976 53.820 1.00 35.17 98 ARG A CA 1
ATOM 746 C C . ARG A 1 98 ? 26.314 31.390 54.326 1.00 35.10 98 ARG A C 1
ATOM 747 O O . ARG A 1 98 ? 25.369 32.146 54.488 1.00 35.43 98 ARG A O 1
ATOM 755 N N . VAL A 1 99 ? 27.559 31.746 54.596 1.00 34.65 99 VAL A N 1
ATOM 756 C CA . VAL A 1 99 ? 27.827 32.747 55.615 1.00 34.87 99 VAL A CA 1
ATOM 757 C C . VAL A 1 99 ? 28.450 33.985 54.987 1.00 33.71 99 VAL A C 1
ATOM 758 O O . VAL A 1 99 ? 28.252 35.103 55.456 1.00 34.17 99 VAL A O 1
ATOM 762 N N . LEU A 1 100 ? 29.139 33.791 53.869 1.00 32.11 100 LEU A N 1
ATOM 763 C CA . LEU A 1 100 ? 29.897 34.871 53.261 1.00 34.31 100 LEU A CA 1
ATOM 764 C C . LEU A 1 100 ? 28.999 35.639 52.305 1.00 36.68 100 LEU A C 1
ATOM 765 O O . LEU A 1 100 ? 28.417 35.051 51.392 1.00 38.50 100 LEU A O 1
ATOM 770 N N . GLU A 1 101 ? 28.933 36.953 52.467 1.00 38.70 101 GLU A N 1
ATOM 771 C CA . GLU A 1 101 ? 28.208 37.770 51.505 1.00 44.83 101 GLU A CA 1
ATOM 772 C C . GLU A 1 101 ? 29.077 38.002 50.273 1.00 44.26 101 GLU A C 1
ATOM 773 O O . GLU A 1 101 ? 30.304 38.053 50.373 1.00 45.61 101 GLU A O 1
ATOM 779 N N . TYR A 1 102 ? 28.438 38.120 49.115 1.00 41.87 102 TYR A N 1
ATOM 780 C CA . TYR A 1 102 ? 29.150 38.265 47.861 1.00 42.12 102 TYR A CA 1
ATOM 781 C C . TYR A 1 102 ? 29.916 39.570 47.758 1.00 44.00 102 TYR A C 1
ATOM 782 O O . TYR A 1 102 ? 29.450 40.618 48.195 1.00 46.21 102 TYR A O 1
ATOM 791 N N . GLU A 1 103 ? 31.115 39.490 47.197 1.00 46.21 103 GLU A N 1
ATOM 792 C CA . GLU A 1 103 ? 31.886 40.677 46.846 1.00 49.21 103 GLU A CA 1
ATOM 793 C C . GLU A 1 103 ? 32.127 41.632 48.011 1.00 48.40 103 GLU A C 1
ATOM 794 O O . GLU A 1 103 ? 32.120 42.845 47.830 1.00 51.52 103 GLU A O 1
ATOM 800 N N . THR A 1 104 ? 32.320 41.086 49.207 1.00 47.74 104 THR A N 1
ATOM 801 C CA . THR A 1 104 ? 32.974 41.826 50.283 1.00 46.91 104 THR A CA 1
ATOM 802 C C . THR A 1 104 ? 34.345 41.217 50.557 1.00 44.75 104 THR A C 1
ATOM 803 O O . THR A 1 104 ? 34.463 40.017 50.791 1.00 43.14 104 THR A O 1
ATOM 807 N N . ARG A 1 105 ? 35.386 42.020 50.381 1.00 44.27 105 ARG A N 1
ATOM 808 C CA . ARG A 1 105 ? 36.739 41.618 50.741 1.00 44.69 105 ARG A CA 1
ATOM 809 C C . ARG A 1 105 ? 36.801 41.087 52.173 1.00 43.89 105 ARG A C 1
ATOM 810 O O . ARG A 1 105 ? 36.293 41.717 53.099 1.00 42.21 105 ARG A O 1
ATOM 818 N N . PHE A 1 106 ? 37.296 39.862 52.320 1.00 41.77 106 PHE A N 1
ATOM 819 C CA . PHE A 1 106 ? 37.599 39.296 53.638 1.00 42.54 106 PHE A CA 1
ATOM 820 C C . PHE A 1 106 ? 39.039 38.766 53.695 1.00 39.31 106 PHE A C 1
ATOM 821 O O . PHE A 1 106 ? 39.258 37.561 53.752 1.00 38.30 106 PHE A O 1
ATOM 829 N N . SER A 1 107 ? 40.021 39.644 53.557 1.00 37.68 107 SER A N 1
ATOM 830 C CA . SER A 1 107 ? 41.359 39.182 53.213 1.00 40.15 107 SER A CA 1
ATOM 831 C C . SER A 1 107 ? 42.058 38.471 54.373 1.00 39.93 107 SER A C 1
ATOM 832 O O . SER A 1 107 ? 42.732 37.454 54.175 1.00 41.50 107 SER A O 1
ATOM 835 N N . GLU A 1 108 ? 41.739 38.891 55.591 1.00 37.42 108 GLU A N 1
ATOM 836 C CA . GLU A 1 108 ? 42.192 38.195 56.787 1.00 38.03 108 GLU A CA 1
ATOM 837 C C . GLU A 1 108 ? 41.596 36.793 56.845 1.00 35.40 108 GLU A C 1
ATOM 838 O O . GLU A 1 108 ? 42.293 35.813 57.111 1.00 34.74 108 GLU A O 1
ATOM 844 N N . LEU A 1 109 ? 40.290 36.707 56.623 1.00 33.78 109 LEU A N 1
ATOM 845 C CA . LEU A 1 109 ? 39.615 35.421 56.550 1.00 31.82 109 LEU A CA 1
ATOM 846 C C . LEU A 1 109 ? 40.255 34.500 55.510 1.00 30.77 109 LEU A C 1
ATOM 847 O O . LEU A 1 109 ? 40.333 33.286 55.705 1.00 31.14 109 LEU A O 1
ATOM 852 N N . PHE A 1 110 ? 40.725 35.077 54.410 1.00 29.14 110 PHE A N 1
ATOM 853 C CA . PHE A 1 110 ? 41.408 34.287 53.401 1.00 32.72 110 PHE A CA 1
ATOM 854 C C . PHE A 1 110 ? 42.677 33.641 53.960 1.00 33.61 110 PHE A C 1
ATOM 855 O O . PHE A 1 110 ? 42.908 32.440 53.770 1.00 33.89 110 PHE A O 1
ATOM 863 N N . PHE A 1 111 ? 43.491 34.434 54.657 1.00 34.84 111 PHE A N 1
ATOM 864 C CA . PHE A 1 111 ? 44.610 33.891 55.439 1.00 35.88 111 PHE A CA 1
ATOM 865 C C . PHE A 1 111 ? 44.190 32.776 56.404 1.00 32.85 111 PHE A C 1
ATOM 866 O O . PHE A 1 111 ? 44.762 31.680 56.371 1.00 30.18 111 PHE A O 1
ATOM 874 N N . ASP A 1 112 ? 43.099 32.988 57.140 1.00 29.48 112 ASP A N 1
ATOM 875 C CA . ASP A 1 112 ? 42.620 31.952 58.061 1.00 32.35 112 ASP A CA 1
ATOM 876 C C . ASP A 1 112 ? 42.248 30.680 57.321 1.00 32.55 112 ASP A C 1
ATOM 877 O O . ASP A 1 112 ? 42.366 29.574 57.862 1.00 34.99 112 ASP A O 1
ATOM 882 N N . TYR A 1 113 ? 41.667 30.843 56.137 1.00 31.47 113 TYR A N 1
ATOM 883 C CA . TYR A 1 113 ? 41.271 29.688 55.330 1.00 29.98 113 TYR A CA 1
ATOM 884 C C . TYR A 1 113 ? 42.508 28.965 54.796 1.00 27.66 113 TYR A C 1
ATOM 885 O O . TYR A 1 113 ? 42.596 27.746 54.870 1.00 26.93 113 TYR A O 1
ATOM 894 N N . LEU A 1 114 ? 43.513 29.716 54.363 1.00 28.88 114 LEU A N 1
ATOM 895 C CA . LEU A 1 114 ? 44.811 29.100 54.033 1.00 32.62 114 LEU A CA 1
ATOM 896 C C . LEU A 1 114 ? 45.362 28.247 55.175 1.00 33.65 114 LEU A C 1
ATOM 897 O O . LEU A 1 114 ? 45.758 27.089 54.972 1.00 35.98 114 LEU A O 1
ATOM 902 N N . HIS A 1 115 ? 45.392 28.815 56.378 1.00 34.09 115 HIS A N 1
ATOM 903 C CA . HIS A 1 115 ? 46.003 28.111 57.505 1.00 32.30 115 HIS A CA 1
ATOM 904 C C . HIS A 1 115 ? 45.185 26.876 57.787 1.00 29.66 115 HIS A C 1
ATOM 905 O O . HIS A 1 115 ? 45.734 25.791 57.985 1.00 29.11 115 HIS A O 1
ATOM 912 N N . CYS A 1 116 ? 43.863 27.013 57.732 1.00 29.01 116 CYS A N 1
ATOM 913 C CA . CYS A 1 116 ? 43.009 25.859 57.986 1.00 32.26 116 CYS A CA 1
ATOM 914 C C . CYS A 1 116 ? 43.246 24.743 56.963 1.00 34.94 116 CYS A C 1
ATOM 915 O O . CYS A 1 116 ? 43.285 23.564 57.312 1.00 37.44 116 CYS A O 1
ATOM 918 N N . ILE A 1 117 ? 43.480 25.131 55.714 1.00 36.71 117 ILE A N 1
ATOM 919 C CA . ILE A 1 117 ? 43.748 24.174 54.646 1.00 38.87 117 ILE A CA 1
ATOM 920 C C . ILE A 1 117 ? 45.128 23.539 54.805 1.00 37.25 117 ILE A C 1
ATOM 921 O O . ILE A 1 117 ? 45.282 22.328 54.658 1.00 35.04 117 ILE A O 1
ATOM 926 N N . GLN A 1 118 ? 46.138 24.356 55.091 1.00 38.10 118 GLN A N 1
ATOM 927 C CA . GLN A 1 118 ? 47.456 23.803 55.394 1.00 39.60 118 GLN A CA 1
ATOM 928 C C . GLN A 1 118 ? 47.382 22.791 56.540 1.00 39.85 118 GLN A C 1
ATOM 929 O O . GLN A 1 118 ? 48.002 21.724 56.462 1.00 39.25 118 GLN A O 1
ATOM 935 N N . SER A 1 119 ? 46.554 23.075 57.548 1.00 38.08 119 SER A N 1
ATOM 936 C CA . SER A 1 119 ? 46.363 22.122 58.651 1.00 39.40 119 SER A CA 1
ATOM 937 C C . SER A 1 119 ? 45.732 20.827 58.190 1.00 40.90 119 SER A C 1
ATOM 938 O O . SER A 1 119 ? 46.177 19.751 58.580 1.00 41.70 119 SER A O 1
ATOM 941 N N . LEU A 1 120 ? 44.609 20.934 57.491 1.00 43.73 120 LEU A N 1
ATOM 942 C CA . LEU A 1 120 ? 43.852 19.745 57.115 1.00 46.22 120 LEU A CA 1
ATOM 943 C C . LEU A 1 120 ? 44.693 18.857 56.206 1.00 47.62 120 LEU A C 1
ATOM 944 O O . LEU A 1 120 ? 44.578 17.633 56.257 1.00 48.71 120 LEU A O 1
ATOM 949 N N . ALA A 1 121 ? 45.654 19.468 55.514 1.00 48.76 121 ALA A N 1
ATOM 950 C CA . ALA A 1 121 ? 46.538 18.737 54.613 1.00 51.95 121 ALA A CA 1
ATOM 951 C C . ALA A 1 121 ? 47.602 17.933 55.364 1.00 56.01 121 ALA A C 1
ATOM 952 O O . ALA A 1 121 ? 47.963 16.829 54.949 1.00 58.16 121 ALA A O 1
ATOM 954 N N . GLY A 1 122 ? 48.096 18.484 56.469 1.00 58.37 122 GLY A N 1
ATOM 955 C CA . GLY A 1 122 ? 49.283 17.948 57.123 1.00 64.81 122 GLY A CA 1
ATOM 956 C C . GLY A 1 122 ? 48.997 17.149 58.382 1.00 68.85 122 GLY A C 1
ATOM 957 O O . GLY A 1 122 ? 49.894 16.924 59.201 1.00 69.51 122 GLY A O 1
ATOM 958 N N . VAL A 1 123 ? 47.752 16.701 58.525 1.00 72.69 123 VAL A N 1
ATOM 959 C CA . VAL A 1 123 ? 47.310 15.982 59.721 1.00 74.63 123 VAL A CA 1
ATOM 960 C C . VAL A 1 123 ? 46.771 14.595 59.353 1.00 76.55 123 VAL A C 1
ATOM 961 O O . VAL A 1 123 ? 46.229 14.397 58.264 1.00 77.20 123 VAL A O 1
ATOM 965 N N . THR A 1 124 ? 46.996 13.619 60.228 1.00 78.22 124 THR A N 1
ATOM 966 C CA . THR A 1 124 ? 45.999 12.574 60.475 1.00 79.24 124 THR A CA 1
ATOM 967 C C . THR A 1 124 ? 45.563 12.595 61.938 1.00 78.06 124 THR A C 1
ATOM 968 O O . THR A 1 124 ? 46.401 12.673 62.841 1.00 75.50 124 THR A O 1
ATOM 972 N N . GLY A 1 125 ? 44.248 12.616 62.153 1.00 78.16 125 GLY A N 1
ATOM 973 C CA . GLY A 1 125 ? 43.674 12.844 63.480 1.00 75.29 125 GLY A CA 1
ATOM 974 C C . GLY A 1 125 ? 44.413 13.910 64.272 1.00 72.57 125 GLY A C 1
ATOM 975 O O . GLY A 1 125 ? 45.647 13.931 64.307 1.00 74.19 125 GLY A O 1
ATOM 976 N N . THR A 1 126 ? 43.662 14.848 64.838 1.00 66.79 126 THR A N 1
ATOM 977 C CA . THR A 1 126 ? 42.280 15.082 64.436 1.00 61.68 126 THR A CA 1
ATOM 978 C C . THR A 1 126 ? 42.154 16.431 63.725 1.00 55.30 126 THR A C 1
ATOM 979 O O . THR A 1 126 ? 42.946 17.343 63.968 1.00 54.86 126 THR A O 1
ATOM 983 N N . PRO A 1 127 ? 41.188 16.547 62.805 1.00 49.07 127 PRO A N 1
ATOM 984 C CA . PRO A 1 127 ? 40.882 17.829 62.169 1.00 46.98 127 PRO A CA 1
ATOM 985 C C . PRO A 1 127 ? 40.304 18.887 63.126 1.00 43.97 127 PRO A C 1
ATOM 986 O O . PRO A 1 127 ? 40.264 20.072 62.789 1.00 42.88 127 PRO A O 1
ATOM 990 N N . GLU A 1 128 ? 39.843 18.472 64.300 1.00 42.15 128 GLU A N 1
ATOM 991 C CA . GLU A 1 128 ? 38.977 19.342 65.103 1.00 42.02 128 GLU A CA 1
ATOM 992 C C . GLU A 1 128 ? 39.602 20.651 65.582 1.00 38.24 128 GLU A C 1
ATOM 993 O O . GLU A 1 128 ? 39.004 21.709 65.422 1.00 40.34 128 GLU A O 1
ATOM 999 N N . PRO A 1 129 ? 40.860 20.608 66.040 1.00 36.18 129 PRO A N 1
ATOM 1000 C CA . PRO A 1 129 ? 41.503 21.852 66.462 1.00 35.51 129 PRO A CA 1
ATOM 1001 C C . PRO A 1 129 ? 41.583 22.847 65.309 1.00 36.45 129 PRO A C 1
ATOM 1002 O O . PRO A 1 129 ? 41.394 24.046 65.512 1.00 39.18 129 PRO A O 1
ATOM 1006 N N . ALA A 1 130 ? 41.956 22.355 64.128 1.00 36.36 130 ALA A N 1
ATOM 1007 C CA . ALA A 1 130 ? 41.966 23.162 62.904 1.00 33.63 130 ALA A CA 1
ATOM 1008 C C . ALA A 1 130 ? 40.591 23.770 62.664 1.00 31.58 130 ALA A C 1
ATOM 1009 O O . ALA A 1 130 ? 40.470 24.954 62.357 1.00 31.85 130 ALA A O 1
ATOM 1011 N N . LEU A 1 131 ? 39.567 22.933 62.780 1.00 29.18 131 LEU A N 1
ATOM 1012 C CA . LEU A 1 131 ? 38.190 23.310 62.478 1.00 32.31 131 LEU A CA 1
ATOM 1013 C C . LEU A 1 131 ? 37.684 24.366 63.464 1.00 33.19 131 LEU A C 1
ATOM 1014 O O . LEU A 1 131 ? 37.228 25.452 63.076 1.00 31.18 131 LEU A O 1
ATOM 1019 N N . ARG A 1 132 ? 37.833 24.064 64.748 1.00 34.80 132 ARG A N 1
ATOM 1020 C CA . ARG A 1 132 ? 37.428 24.984 65.815 1.00 35.16 132 ARG A CA 1
ATOM 1021 C C . ARG A 1 132 ? 38.132 26.329 65.687 1.00 34.83 132 ARG A C 1
ATOM 1022 O O . ARG A 1 132 ? 37.495 27.381 65.709 1.00 35.73 132 ARG A O 1
ATOM 1030 N N . ARG A 1 133 ? 39.415 26.288 65.359 1.00 33.86 133 ARG A N 1
ATOM 1031 C CA . ARG A 1 133 ? 40.170 27.517 65.160 1.00 36.28 133 ARG A CA 1
ATOM 1032 C C . ARG A 1 133 ? 39.652 28.356 63.990 1.00 35.39 133 ARG A C 1
ATOM 1033 O O . ARG A 1 133 ? 39.617 29.581 64.077 1.00 37.61 133 ARG A O 1
ATOM 1041 N N . PHE A 1 134 ? 39.235 27.709 62.902 1.00 34.85 134 PHE A N 1
ATOM 1042 C CA . PHE A 1 134 ? 38.679 28.443 61.760 1.00 31.86 134 PHE A CA 1
ATOM 1043 C C . PHE A 1 134 ? 37.284 29.002 62.039 1.00 29.88 134 PHE A C 1
ATOM 1044 O O . PHE A 1 134 ? 36.988 30.143 61.685 1.00 31.63 134 PHE A O 1
ATOM 1052 N N . GLU A 1 135 ? 36.444 28.212 62.704 1.00 28.28 135 GLU A N 1
ATOM 1053 C CA . GLU A 1 135 ? 35.113 28.665 63.113 1.00 29.07 135 GLU A CA 1
ATOM 1054 C C . GLU A 1 135 ? 35.188 29.961 63.911 1.00 31.54 135 GLU A C 1
ATOM 1055 O O . GLU A 1 135 ? 34.490 30.936 63.601 1.00 32.50 135 GLU A O 1
ATOM 1061 N N . LEU A 1 136 ? 36.136 30.015 64.846 1.00 30.29 136 LEU A N 1
ATOM 1062 C CA . LEU A 1 136 ? 36.257 31.163 65.733 1.00 28.89 136 LEU A CA 1
ATOM 1063 C C . LEU A 1 136 ? 36.815 32.359 64.985 1.00 31.39 136 LEU A C 1
ATOM 1064 O O . LEU A 1 136 ? 36.380 33.490 65.203 1.00 34.65 136 LEU A O 1
ATOM 1069 N N . ALA A 1 137 ? 37.769 32.119 64.087 1.00 31.02 137 ALA A N 1
ATOM 1070 C CA . ALA A 1 137 ? 38.259 33.204 63.246 1.00 31.99 137 ALA A CA 1
ATOM 1071 C C . ALA A 1 137 ? 37.112 33.720 62.386 1.00 33.12 137 ALA A C 1
ATOM 1072 O O . ALA A 1 137 ? 36.930 34.931 62.236 1.00 34.53 137 ALA A O 1
ATOM 1074 N N . LEU A 1 138 ? 36.313 32.793 61.863 1.00 33.17 138 LEU A N 1
ATOM 1075 C CA . LEU A 1 138 ? 35.168 33.150 61.028 1.00 32.14 138 LEU A CA 1
ATOM 1076 C C . LEU A 1 138 ? 34.139 33.962 61.808 1.00 32.98 138 LEU A C 1
ATOM 1077 O O . LEU A 1 138 ? 33.687 35.007 61.335 1.00 32.57 138 LEU A O 1
ATOM 1082 N N . LEU A 1 139 ? 33.833 33.533 63.034 1.00 32.08 139 LEU A N 1
ATOM 1083 C CA . LEU A 1 139 ? 32.865 34.265 63.858 1.00 32.49 139 LEU A CA 1
ATOM 1084 C C . LEU A 1 139 ? 33.359 35.678 64.115 1.00 32.68 139 LEU A C 1
ATOM 1085 O O . LEU A 1 139 ? 32.652 36.653 63.854 1.00 32.46 139 LEU A O 1
ATOM 1090 N N . GLY A 1 140 ? 34.621 35.775 64.530 1.00 35.28 140 GLY A N 1
ATOM 1091 C CA . GLY A 1 140 ? 35.329 37.042 64.562 1.00 35.92 140 GLY A CA 1
ATOM 1092 C C . GLY A 1 140 ? 35.024 37.890 63.351 1.00 40.17 140 GLY A C 1
ATOM 1093 O O . GLY A 1 140 ? 34.501 39.000 63.475 1.00 43.15 140 GLY A O 1
ATOM 1094 N N . HIS A 1 141 ? 35.320 37.356 62.171 1.00 41.00 141 HIS A N 1
ATOM 1095 C CA . HIS A 1 141 ? 35.240 38.144 60.951 1.00 41.48 141 HIS A CA 1
ATOM 1096 C C . HIS A 1 141 ? 33.816 38.508 60.549 1.00 42.19 141 HIS A C 1
ATOM 1097 O O . HIS A 1 141 ? 33.597 39.513 59.882 1.00 42.64 141 HIS A O 1
ATOM 1104 N N . LEU A 1 142 ? 32.846 37.734 61.024 1.00 43.36 142 LEU A N 1
ATOM 1105 C CA . LEU A 1 142 ? 31.435 38.058 60.831 1.00 43.08 142 LEU A CA 1
ATOM 1106 C C . LEU A 1 142 ? 30.962 39.118 61.823 1.00 45.58 142 LEU A C 1
ATOM 1107 O O . LEU A 1 142 ? 29.828 39.586 61.734 1.00 43.55 142 LEU A O 1
ATOM 1112 N N . GLY A 1 143 ? 31.745 39.323 62.878 1.00 46.55 143 GLY A N 1
ATOM 1113 C CA . GLY A 1 143 ? 31.465 40.372 63.853 1.00 47.36 143 GLY A CA 1
ATOM 1114 C C . GLY A 1 143 ? 30.552 40.006 65.016 1.00 47.30 143 GLY A C 1
ATOM 1115 O O . GLY A 1 143 ? 29.815 40.858 65.505 1.00 49.50 143 GLY A O 1
ATOM 1116 N N . TYR A 1 144 ? 30.654 38.790 65.543 1.00 48.48 144 TYR A N 1
ATOM 1117 C CA . TYR A 1 144 ? 29.809 38.430 66.688 1.00 52.10 144 TYR A CA 1
ATOM 1118 C C . TYR A 1 144 ? 30.261 38.967 68.048 1.00 52.54 144 TYR A C 1
ATOM 1119 O O . TYR A 1 144 ? 29.471 39.032 68.988 1.00 54.13 144 TYR A O 1
ATOM 1128 N N . GLY A 1 145 ? 31.529 39.346 68.153 1.00 53.04 145 GLY A N 1
ATOM 1129 C CA . GLY A 1 145 ? 32.004 40.152 69.275 1.00 55.10 145 GLY A CA 1
ATOM 1130 C C . GLY A 1 145 ? 31.783 39.611 70.682 1.00 55.91 145 GLY A C 1
ATOM 1131 O O . GLY A 1 145 ? 31.732 40.382 71.638 1.00 57.34 145 GLY A O 1
ATOM 1132 N N . VAL A 1 146 ? 31.809 38.293 70.843 1.00 56.54 146 VAL A N 1
ATOM 1133 C CA . VAL A 1 146 ? 31.733 37.689 72.178 1.00 56.92 146 VAL A CA 1
ATOM 1134 C C . VAL A 1 146 ? 33.008 37.947 72.998 1.00 55.80 146 VAL A C 1
ATOM 1135 O O . VAL A 1 146 ? 34.123 37.727 72.524 1.00 56.07 146 VAL A O 1
ATOM 1139 N N . ASN A 1 147 ? 32.850 38.423 74.227 1.00 54.45 147 ASN A N 1
ATOM 1140 C CA . ASN A 1 147 ? 33.983 38.483 75.147 1.00 54.33 147 ASN A CA 1
ATOM 1141 C C . ASN A 1 147 ? 34.148 37.188 75.947 1.00 51.77 147 ASN A C 1
ATOM 1142 O O . ASN A 1 147 ? 33.221 36.758 76.630 1.00 50.60 147 ASN A O 1
ATOM 1147 N N . PHE A 1 148 ? 35.319 36.561 75.851 1.00 48.66 148 PHE A N 1
ATOM 1148 C CA . PHE A 1 148 ? 35.533 35.251 76.468 1.00 47.54 148 PHE A CA 1
ATOM 1149 C C . PHE A 1 148 ? 36.124 35.340 77.875 1.00 48.36 148 PHE A C 1
ATOM 1150 O O . PHE A 1 148 ? 36.226 34.336 78.563 1.00 49.47 148 PHE A O 1
ATOM 1158 N N . THR A 1 149 ? 36.574 36.523 78.274 1.00 48.80 149 THR A N 1
ATOM 1159 C CA . THR A 1 149 ? 37.574 36.632 79.330 1.00 53.60 149 THR A CA 1
ATOM 1160 C C . THR A 1 149 ? 37.044 37.411 80.536 1.00 53.40 149 THR A C 1
ATOM 1161 O O . THR A 1 149 ? 37.706 37.496 81.567 1.00 53.32 149 THR A O 1
ATOM 1165 N N . HIS A 1 150 ? 35.904 38.070 80.354 1.00 55.05 150 HIS A N 1
ATOM 1166 C CA . HIS A 1 150 ? 35.256 38.819 81.426 1.00 56.50 150 HIS A CA 1
ATOM 1167 C C . HIS A 1 150 ? 33.759 38.534 81.462 1.00 57.50 150 HIS A C 1
ATOM 1168 O O . HIS A 1 150 ? 33.113 38.380 80.425 1.00 56.46 150 HIS A O 1
ATOM 1175 N N . CYS A 1 151 ? 33.233 38.392 82.672 1.00 58.85 151 CYS A N 1
ATOM 1176 C CA . CYS A 1 151 ? 31.843 38.024 82.871 1.00 62.41 151 CYS A CA 1
ATOM 1177 C C . CYS A 1 151 ? 30.974 39.208 82.418 1.00 63.56 151 CYS A C 1
ATOM 1178 O O . CYS A 1 151 ? 31.384 40.364 82.552 1.00 63.30 151 CYS A O 1
ATOM 1181 N N . ALA A 1 152 ? 29.954 38.916 81.616 1.00 65.24 152 ALA A N 1
ATOM 1182 C CA . ALA A 1 152 ? 29.136 39.974 81.015 1.00 69.06 152 ALA A CA 1
ATOM 1183 C C . ALA A 1 152 ? 28.196 40.611 82.039 1.00 71.10 152 ALA A C 1
ATOM 1184 O O . ALA A 1 152 ? 27.693 39.942 82.945 1.00 72.25 152 ALA A O 1
ATOM 1186 N N . GLY A 1 153 ? 27.996 41.918 81.917 1.00 73.29 153 GLY A N 1
ATOM 1187 C CA . GLY A 1 153 ? 27.382 42.698 82.989 1.00 75.40 153 GLY A CA 1
ATOM 1188 C C . GLY A 1 153 ? 28.383 43.086 84.064 1.00 76.20 153 GLY A C 1
ATOM 1189 O O . GLY A 1 153 ? 28.904 44.213 84.069 1.00 76.25 153 GLY A O 1
ATOM 1190 N N . SER A 1 154 ? 28.703 42.127 84.934 1.00 73.97 154 SER A N 1
ATOM 1191 C CA . SER A 1 154 ? 29.439 42.416 86.164 1.00 70.84 154 SER A CA 1
ATOM 1192 C C . SER A 1 154 ? 30.880 42.840 85.890 1.00 67.83 154 SER A C 1
ATOM 1193 O O . SER A 1 154 ? 31.509 43.484 86.727 1.00 67.68 154 SER A O 1
ATOM 1196 N N . GLY A 1 155 ? 31.389 42.490 84.711 1.00 64.74 155 GLY A N 1
ATOM 1197 C CA . GLY A 1 155 ? 32.715 42.927 84.283 1.00 60.12 155 GLY A CA 1
ATOM 1198 C C . GLY A 1 155 ? 33.844 42.106 84.878 1.00 58.26 155 GLY A C 1
ATOM 1199 O O . GLY A 1 155 ? 35.021 42.380 84.625 1.00 56.62 155 GLY A O 1
ATOM 1200 N N . GLU A 1 156 ? 33.480 41.091 85.662 1.00 56.08 156 GLU A N 1
ATOM 1201 C CA . GLU A 1 156 ? 34.439 40.357 86.481 1.00 55.32 156 GLU A CA 1
ATOM 1202 C C . GLU A 1 156 ? 35.230 39.370 85.634 1.00 53.29 156 GLU A C 1
ATOM 1203 O O . GLU A 1 156 ? 34.652 38.626 84.843 1.00 53.83 156 GLU A O 1
ATOM 1209 N N . PRO A 1 157 ? 36.544 39.286 85.875 1.00 51.90 157 PRO A N 1
ATOM 1210 C CA . PRO A 1 157 ? 37.409 38.346 85.168 1.00 50.94 157 PRO A CA 1
ATOM 1211 C C . PRO A 1 157 ? 36.937 36.907 85.328 1.00 50.11 157 PRO A C 1
ATOM 1212 O O . PRO A 1 157 ? 36.386 36.535 86.370 1.00 47.56 157 PRO A O 1
ATOM 1216 N N . VAL A 1 158 ? 37.103 36.127 84.265 1.00 47.48 158 VAL A N 1
ATOM 1217 C CA . VAL A 1 158 ? 36.733 34.721 84.270 1.00 44.85 158 VAL A CA 1
ATOM 1218 C C . VAL A 1 158 ? 37.787 33.893 85.020 1.00 45.09 158 VAL A C 1
ATOM 1219 O O . VAL A 1 158 ? 38.994 34.098 84.854 1.00 44.27 158 VAL A O 1
ATOM 1223 N N . ASP A 1 159 ? 37.325 33.014 85.905 1.00 43.28 159 ASP A N 1
ATOM 1224 C CA . ASP A 1 159 ? 38.209 32.130 86.655 1.00 41.20 159 ASP A CA 1
ATOM 1225 C C . ASP A 1 159 ? 38.157 30.697 86.137 1.00 40.44 159 ASP A C 1
ATOM 1226 O O . ASP A 1 159 ? 37.071 30.164 85.879 1.00 36.68 159 ASP A O 1
ATOM 1231 N N . ASP A 1 160 ? 39.323 30.051 86.092 1.00 38.39 160 ASP A N 1
ATOM 1232 C CA . ASP A 1 160 ? 39.472 28.747 85.443 1.00 37.67 160 ASP A CA 1
ATOM 1233 C C . ASP A 1 160 ? 38.405 27.774 85.890 1.00 36.50 160 ASP A C 1
ATOM 1234 O O . ASP A 1 160 ? 37.971 26.936 85.105 1.00 37.64 160 ASP A O 1
ATOM 1239 N N . THR A 1 161 ? 38.094 27.785 87.185 1.00 34.76 161 THR A N 1
ATOM 1240 C CA . THR A 1 161 ? 37.354 26.685 87.791 1.00 32.17 161 THR A CA 1
ATOM 1241 C C . THR A 1 161 ? 35.905 27.042 88.022 1.00 31.16 161 THR A C 1
ATOM 1242 O O . THR A 1 161 ? 35.105 26.191 88.373 1.00 29.75 161 THR A O 1
ATOM 1246 N N . MET A 1 162 ? 35.545 28.269 87.680 1.00 31.34 162 MET A N 1
ATOM 1247 C CA . MET A 1 162 ? 34.178 28.739 87.847 1.00 32.69 162 MET A CA 1
ATOM 1248 C C . MET A 1 162 ? 33.359 28.359 86.607 1.00 35.53 162 MET A C 1
ATOM 1249 O O . MET A 1 162 ? 33.929 28.098 85.537 1.00 32.67 162 MET A O 1
ATOM 1254 N N . THR A 1 163 ? 32.036 28.286 86.762 1.00 34.64 163 THR A N 1
ATOM 1255 C CA . THR A 1 163 ? 31.154 27.891 85.668 1.00 35.88 163 THR A CA 1
ATOM 1256 C C . THR A 1 163 ? 30.365 29.093 85.143 1.00 39.05 163 THR A C 1
ATO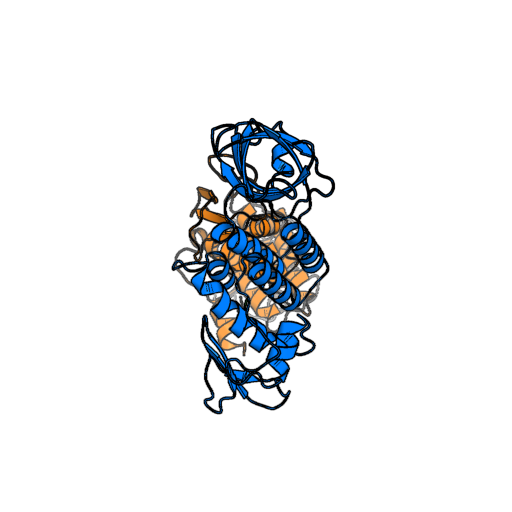M 1257 O O . THR A 1 163 ? 30.045 30.016 85.909 1.00 39.26 163 THR A O 1
ATOM 1261 N N . TYR A 1 164 ? 30.068 29.087 83.841 1.00 38.39 164 TYR A N 1
ATOM 1262 C CA . TYR A 1 164 ? 29.440 30.224 83.173 1.00 39.39 164 TYR A CA 1
ATOM 1263 C C . TYR A 1 164 ? 28.388 29.802 82.144 1.00 41.23 164 TYR A C 1
ATOM 1264 O O . TYR A 1 164 ? 28.497 28.739 81.530 1.00 44.12 164 TYR A O 1
ATOM 1273 N N . ARG A 1 165 ? 27.360 30.622 81.964 1.00 41.83 165 ARG A N 1
ATOM 1274 C CA . ARG A 1 165 ? 26.329 30.328 80.977 1.00 46.04 165 ARG A CA 1
ATOM 1275 C C . ARG A 1 165 ? 26.392 31.278 79.789 1.00 47.71 165 ARG A C 1
ATOM 1276 O O . ARG A 1 165 ? 26.428 32.497 79.960 1.00 48.28 165 ARG A O 1
ATOM 1284 N N . TYR A 1 166 ? 26.368 30.718 78.583 1.00 49.42 166 TYR A N 1
ATOM 1285 C CA . TYR A 1 166 ? 26.290 31.535 77.378 1.00 53.26 166 TYR A CA 1
ATOM 1286 C C . TYR A 1 166 ? 24.873 32.045 77.143 1.00 54.36 166 TYR A C 1
ATOM 1287 O O . TYR A 1 166 ? 23.925 31.268 77.135 1.00 53.00 166 TYR A O 1
ATOM 1296 N N . ARG A 1 167 ? 24.731 33.359 77.014 1.00 60.52 167 ARG A N 1
ATOM 1297 C CA . ARG A 1 167 ? 23.511 33.956 76.467 1.00 68.38 167 ARG A CA 1
ATOM 1298 C C . ARG A 1 167 ? 23.783 34.604 75.113 1.00 70.98 167 ARG A C 1
ATOM 1299 O O . ARG A 1 167 ? 24.381 35.681 75.049 1.00 70.85 167 ARG A O 1
ATOM 1307 N N . GLU A 1 168 ? 23.320 33.960 74.042 1.00 75.21 168 GLU A N 1
ATOM 1308 C CA . GLU A 1 168 ? 23.304 34.564 72.708 1.00 78.30 168 GLU A CA 1
ATOM 1309 C C . GLU A 1 168 ? 23.041 36.060 72.794 1.00 79.40 168 GLU A C 1
ATOM 1310 O O . GLU A 1 168 ? 22.015 36.487 73.326 1.00 79.97 168 GLU A O 1
ATOM 1316 N N . GLU A 1 169 ? 23.971 36.856 72.279 1.00 81.23 169 GLU A N 1
ATOM 1317 C CA . GLU A 1 169 ? 23.760 38.298 72.196 1.00 83.71 169 GLU A CA 1
ATOM 1318 C C . GLU A 1 169 ? 23.983 38.972 73.549 1.00 82.23 169 GLU A C 1
ATOM 1319 O O . GLU A 1 169 ? 23.832 40.188 73.682 1.00 81.69 169 GLU A O 1
ATOM 1325 N N . LYS A 1 170 ? 24.404 38.182 74.530 1.00 81.16 170 LYS A N 1
ATOM 1326 C CA . LYS A 1 170 ? 24.440 38.630 75.916 1.00 79.99 170 LYS A CA 1
ATOM 1327 C C . LYS A 1 170 ? 25.835 38.498 76.519 1.00 76.66 170 LYS A C 1
ATOM 1328 O O . LYS A 1 170 ? 26.218 39.295 77.372 1.00 77.26 170 LYS A O 1
ATOM 1334 N N . GLY A 1 171 ? 26.599 37.515 76.048 1.00 72.65 171 GLY A N 1
ATOM 1335 C CA . GLY A 1 171 ? 27.900 37.193 76.635 1.00 66.85 171 GLY A CA 1
ATOM 1336 C C . GLY A 1 171 ? 27.853 35.986 77.561 1.00 63.57 171 GLY A C 1
ATOM 1337 O O . GLY A 1 171 ? 26.933 35.166 77.482 1.00 63.29 171 GLY A O 1
ATOM 1338 N N . PHE A 1 172 ? 28.825 35.898 78.468 1.00 58.66 172 PHE A N 1
ATOM 1339 C CA . PHE A 1 172 ? 28.867 34.825 79.465 1.00 54.16 172 PHE A CA 1
ATOM 1340 C C . PHE A 1 172 ? 28.621 35.380 80.858 1.00 53.96 172 PHE A C 1
ATOM 1341 O O . PHE A 1 172 ? 29.220 36.385 81.247 1.00 53.67 172 PHE A O 1
ATOM 1349 N N . ILE A 1 173 ? 27.805 34.688 81.643 1.00 52.29 173 ILE A N 1
ATOM 1350 C CA . ILE A 1 173 ? 27.670 35.060 83.046 1.00 52.97 173 ILE A CA 1
ATOM 1351 C C . ILE A 1 173 ? 27.956 33.911 84.001 1.00 50.33 173 ILE A C 1
ATOM 1352 O O . ILE A 1 173 ? 27.693 32.752 83.685 1.00 52.26 173 ILE A O 1
ATOM 1357 N N . ALA A 1 174 ? 28.605 34.217 85.118 1.00 47.71 174 ALA A N 1
ATOM 1358 C CA . ALA A 1 174 ? 28.853 33.201 86.132 1.00 46.13 174 ALA A CA 1
ATOM 1359 C C . ALA A 1 174 ? 27.531 32.571 86.536 1.00 44.05 174 ALA A C 1
ATOM 1360 O O . ALA A 1 174 ? 26.556 33.271 86.781 1.00 42.36 174 ALA A O 1
ATOM 1362 N N . SER A 1 175 ? 27.482 31.246 86.512 1.00 42.52 175 SER A N 1
ATOM 1363 C CA . SER A 1 175 ? 26.263 30.535 86.840 1.00 43.31 175 SER A CA 1
ATOM 1364 C C . SER A 1 175 ? 26.571 29.122 87.330 1.00 43.84 175 SER A C 1
ATOM 1365 O O . SER A 1 175 ? 27.594 28.539 86.967 1.00 44.36 175 SER A O 1
ATOM 1368 N N . VAL A 1 176 ? 25.722 28.614 88.219 1.00 42.14 176 VAL A N 1
ATOM 1369 C CA . VAL A 1 176 ? 25.829 27.248 88.707 1.00 41.59 176 VAL A CA 1
ATOM 1370 C C . VAL A 1 176 ? 24.738 26.375 88.098 1.00 45.15 176 VAL A C 1
ATOM 1371 O O . VAL A 1 176 ? 24.508 25.250 88.549 1.00 48.90 176 VAL A O 1
ATOM 1375 N N . VAL A 1 177 ? 23.992 26.929 87.151 1.00 45.72 177 VAL A N 1
ATOM 1376 C CA . VAL A 1 177 ? 23.142 26.108 86.288 1.00 49.20 177 VAL A CA 1
ATOM 1377 C C . VAL A 1 177 ? 23.984 25.314 85.289 1.00 49.73 177 VAL A C 1
ATOM 1378 O O . VAL A 1 177 ? 24.680 25.891 84.453 1.00 48.87 177 VAL A O 1
ATOM 1382 N N . ILE A 1 178 ? 23.957 23.994 85.411 1.00 51.02 178 ILE A N 1
ATOM 1383 C CA . ILE A 1 178 ? 24.751 23.142 84.542 1.00 50.48 178 ILE A CA 1
ATOM 1384 C C . ILE A 1 178 ? 23.865 22.571 83.445 1.00 52.94 178 ILE A C 1
ATOM 1385 O O . ILE A 1 178 ? 22.986 21.745 83.708 1.00 54.16 178 ILE A O 1
ATOM 1390 N N . ASP A 1 179 ? 24.054 23.062 82.223 1.00 53.30 179 ASP A N 1
ATOM 1391 C CA . ASP A 1 179 ? 23.392 22.482 81.057 1.00 53.17 179 ASP A CA 1
ATOM 1392 C C . ASP A 1 179 ? 24.171 22.784 79.782 1.00 53.44 179 ASP A C 1
ATOM 1393 O O . ASP A 1 179 ? 25.305 23.266 79.834 1.00 51.67 179 ASP A O 1
ATOM 1398 N N . ASN A 1 180 ? 23.524 22.586 78.638 1.00 52.02 180 ASN A N 1
ATOM 1399 C CA . ASN A 1 180 ? 24.227 22.623 77.360 1.00 52.17 180 ASN A CA 1
ATOM 1400 C C . ASN A 1 180 ? 24.739 24.007 76.977 1.00 48.00 180 ASN A C 1
ATOM 1401 O O . ASN A 1 180 ? 25.502 24.137 76.032 1.00 46.09 180 ASN A O 1
ATOM 1406 N N . LYS A 1 181 ? 24.431 25.011 77.792 1.00 46.15 181 LYS A N 1
ATOM 1407 C CA . LYS A 1 181 ? 24.983 26.353 77.600 1.00 44.17 181 LYS A CA 1
ATOM 1408 C C . LYS A 1 181 ? 26.073 26.702 78.610 1.00 41.52 181 LYS A C 1
ATOM 1409 O O . LYS A 1 181 ? 26.507 27.849 78.695 1.00 40.80 181 LYS A O 1
ATOM 1415 N N . THR A 1 182 ? 26.510 25.708 79.376 1.00 38.14 182 THR A N 1
ATOM 1416 C CA . THR A 1 182 ? 27.384 25.948 80.518 1.00 37.15 182 THR A CA 1
ATOM 1417 C C . THR A 1 182 ? 28.842 25.750 80.107 1.00 36.14 182 THR A C 1
ATOM 1418 O O . THR A 1 182 ? 29.207 24.737 79.514 1.00 34.84 182 THR A O 1
ATOM 1422 N N . PHE A 1 183 ? 29.690 26.699 80.463 1.00 34.92 183 PHE A N 1
ATOM 1423 C CA . PHE A 1 183 ? 31.101 26.526 80.198 1.00 35.99 183 PHE A CA 1
ATOM 1424 C C . PHE A 1 183 ? 31.925 26.761 81.447 1.00 36.15 183 PHE A C 1
ATOM 1425 O O . PHE A 1 183 ? 31.574 27.553 82.310 1.00 37.12 183 PHE A O 1
ATOM 1433 N N . THR A 1 184 ? 33.147 26.273 81.373 1.00 38.63 184 THR A N 1
ATOM 1434 C CA . THR A 1 184 ? 34.103 26.359 82.443 1.00 36.31 184 THR A CA 1
ATOM 1435 C C . THR A 1 184 ? 35.049 27.496 82.085 1.00 38.01 184 THR A C 1
ATOM 1436 O O . THR A 1 184 ? 35.329 27.724 80.909 1.00 38.84 184 THR A O 1
ATOM 1440 N N . GLY A 1 185 ? 35.415 28.304 83.073 1.00 37.58 185 GLY A N 1
ATOM 1441 C CA . GLY A 1 185 ? 36.393 29.360 82.868 1.00 34.80 185 GLY A CA 1
ATOM 1442 C C . GLY A 1 185 ? 37.599 28.887 82.086 1.00 38.23 185 GLY A C 1
ATOM 1443 O O . GLY A 1 185 ? 38.113 29.611 81.235 1.00 39.52 185 GLY A O 1
ATOM 1444 N N . ARG A 1 186 ? 38.027 27.650 82.330 1.00 38.30 186 ARG A N 1
ATOM 1445 C CA . ARG A 1 186 ? 39.120 27.078 81.546 1.00 39.90 186 ARG A CA 1
ATOM 1446 C C . ARG A 1 186 ? 38.747 26.935 80.067 1.00 37.55 186 ARG A C 1
ATOM 1447 O O . ARG A 1 186 ? 39.563 27.218 79.178 1.00 35.92 186 ARG A O 1
ATOM 1455 N N . GLN A 1 187 ? 37.497 26.559 79.813 1.00 33.09 187 GLN A N 1
ATOM 1456 C CA . GLN A 1 187 ? 37.022 26.393 78.442 1.00 32.40 187 GLN A CA 1
ATOM 1457 C C . GLN A 1 187 ? 36.905 27.716 77.692 1.00 32.67 187 GLN A C 1
ATOM 1458 O O . GLN A 1 187 ? 37.410 27.842 76.574 1.00 32.48 187 GLN A O 1
ATOM 1464 N N . LEU A 1 188 ? 36.456 28.747 78.401 1.00 32.01 188 LEU A N 1
ATOM 1465 C CA . LEU A 1 188 ? 36.422 30.094 77.863 1.00 33.60 188 LEU A CA 1
ATOM 1466 C C . LEU A 1 188 ? 37.809 30.614 77.504 1.00 36.66 188 LEU A C 1
ATOM 1467 O O . LEU A 1 188 ? 37.959 31.330 76.514 1.00 38.32 188 LEU A O 1
ATOM 1472 N N . LYS A 1 189 ? 38.817 30.260 78.298 1.00 37.00 189 LYS A N 1
ATOM 1473 C CA . LYS A 1 189 ? 40.184 30.689 78.027 1.00 38.11 189 LYS A CA 1
ATOM 1474 C C . LYS A 1 189 ? 40.727 29.989 76.802 1.00 37.61 189 LYS A C 1
ATOM 1475 O O . LYS A 1 189 ? 41.448 30.585 76.000 1.00 38.48 189 LYS A O 1
ATOM 1481 N N . ALA A 1 190 ? 40.445 28.696 76.705 1.00 36.84 190 ALA A N 1
ATOM 1482 C CA . ALA A 1 190 ? 40.761 27.948 75.499 1.00 37.29 190 ALA A CA 1
ATOM 1483 C C . ALA A 1 190 ? 40.146 28.614 74.265 1.00 38.85 190 ALA A C 1
ATOM 1484 O O . ALA A 1 190 ? 40.845 28.876 73.281 1.00 42.86 190 ALA A O 1
ATOM 1486 N N . LEU A 1 191 ? 38.893 29.042 74.380 1.00 36.58 191 LEU A N 1
ATOM 1487 C CA . LEU A 1 191 ? 38.195 29.635 73.244 1.00 36.07 191 LEU A CA 1
ATOM 1488 C C . LEU A 1 191 ? 38.853 30.942 72.861 1.00 36.61 191 LEU A C 1
ATOM 1489 O O . LEU A 1 191 ? 38.906 31.306 71.693 1.00 40.34 191 LEU A O 1
ATOM 1494 N N . ASN A 1 192 ? 39.247 31.711 73.861 1.00 38.88 192 ASN A N 1
ATOM 1495 C CA . ASN A 1 192 ? 39.825 33.011 73.592 1.00 41.00 192 ASN A CA 1
ATOM 1496 C C . ASN A 1 192 ? 41.200 32.852 72.936 1.00 43.46 192 ASN A C 1
ATOM 1497 O O . ASN A 1 192 ? 41.595 33.660 72.088 1.00 43.66 192 ASN A O 1
ATOM 1502 N N . ALA A 1 193 ? 41.869 31.746 73.246 1.00 42.06 193 ALA A N 1
ATOM 1503 C CA . ALA A 1 193 ? 43.204 31.509 72.728 1.00 45.22 193 ALA A CA 1
ATOM 1504 C C . ALA A 1 193 ? 43.157 30.659 71.454 1.00 47.27 193 ALA A C 1
ATOM 1505 O O . ALA A 1 193 ? 44.087 30.683 70.646 1.00 46.74 193 ALA A O 1
ATOM 1507 N N . ARG A 1 194 ? 42.046 29.960 71.247 1.00 45.61 194 ARG A N 1
ATOM 1508 C CA . ARG A 1 194 ? 41.927 29.095 70.088 1.00 47.10 194 ARG A CA 1
ATOM 1509 C C . ARG A 1 194 ? 43.011 28.026 70.154 1.00 48.86 194 ARG A C 1
ATOM 1510 O O . ARG A 1 194 ? 43.539 27.590 69.128 1.00 49.92 194 ARG A O 1
ATOM 1518 N N . GLU A 1 195 ? 43.429 27.715 71.376 1.00 49.89 195 GLU A N 1
ATOM 1519 C CA . GLU A 1 195 ? 44.245 26.535 71.647 1.00 50.26 195 GLU A CA 1
ATOM 1520 C C . GLU A 1 195 ? 43.444 25.548 72.475 1.00 47.55 195 GLU A C 1
ATOM 1521 O O . GLU A 1 195 ? 42.799 25.928 73.450 1.00 47.58 195 GLU A O 1
ATOM 1527 N N . PHE A 1 196 ? 43.493 24.278 72.098 1.00 46.12 196 PHE A N 1
ATOM 1528 C CA . PHE A 1 196 ? 42.752 23.263 72.825 1.00 48.34 196 PHE A CA 1
ATOM 1529 C C . PHE A 1 196 ? 43.618 22.063 73.169 1.00 50.90 196 PHE A C 1
ATOM 1530 O O . PHE A 1 196 ? 43.602 21.059 72.464 1.00 52.49 196 PHE A O 1
ATOM 1538 N N . PRO A 1 197 ? 44.322 22.140 74.307 1.00 53.36 197 PRO A N 1
ATOM 1539 C CA . PRO A 1 197 ? 45.418 21.226 74.601 1.00 54.70 197 PRO A CA 1
ATOM 1540 C C . PRO A 1 197 ? 44.917 19.875 75.082 1.00 55.19 197 PRO A C 1
ATOM 1541 O O . PRO A 1 197 ? 45.721 18.977 75.325 1.00 56.72 197 PRO A O 1
ATOM 1545 N N . ASP A 1 198 ? 43.607 19.755 75.281 1.00 53.96 198 ASP A N 1
ATOM 1546 C CA . ASP A 1 198 ? 43.026 18.513 75.778 1.00 51.71 198 ASP A CA 1
ATOM 1547 C C . ASP A 1 198 ? 41.615 18.285 75.250 1.00 49.06 198 ASP A C 1
ATOM 1548 O O . ASP A 1 198 ? 41.000 19.186 74.673 1.00 48.59 198 ASP A O 1
ATOM 1553 N N . ALA A 1 199 ? 41.115 17.069 75.440 1.00 46.04 199 ALA A N 1
ATOM 1554 C CA . ALA A 1 199 ? 39.841 16.666 74.859 1.00 44.85 199 ALA A CA 1
ATOM 1555 C C . ALA A 1 199 ? 38.696 17.476 75.456 1.00 42.80 199 ALA A C 1
ATOM 1556 O O . ALA A 1 199 ? 37.709 17.772 74.781 1.00 43.61 199 ALA A O 1
ATOM 1558 N N . ASP A 1 200 ? 38.855 17.872 76.714 1.00 41.66 200 ASP A N 1
ATOM 1559 C CA . ASP A 1 200 ? 37.780 18.543 77.432 1.00 38.28 200 ASP A CA 1
ATOM 1560 C C . ASP A 1 200 ? 37.504 19.912 76.813 1.00 36.99 200 ASP A C 1
ATOM 1561 O O . ASP A 1 200 ? 36.352 20.244 76.535 1.00 36.43 200 ASP A O 1
ATOM 1566 N N . THR A 1 201 ? 38.564 20.682 76.571 1.00 33.83 201 THR A N 1
ATOM 1567 C CA . THR A 1 201 ? 38.440 21.959 75.876 1.00 34.87 201 THR A CA 1
ATOM 1568 C C . THR A 1 201 ? 38.032 21.844 74.409 1.00 35.06 201 THR A C 1
ATOM 1569 O O . THR A 1 201 ? 37.291 22.690 73.920 1.00 35.58 201 THR A O 1
ATOM 1573 N N . LEU A 1 202 ? 38.498 20.804 73.716 1.00 36.29 202 LEU A N 1
ATOM 1574 C C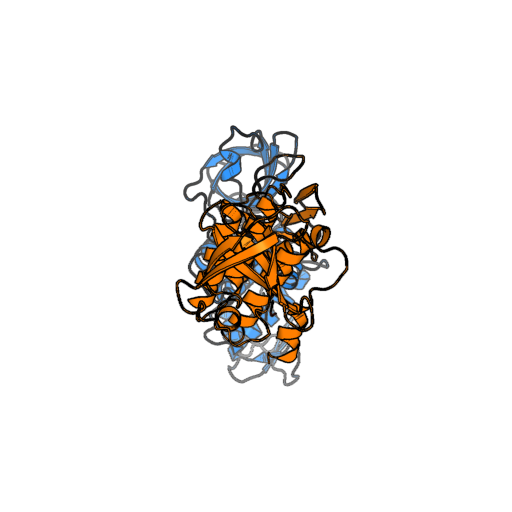A . LEU A 1 202 ? 38.060 20.531 72.344 1.00 36.85 202 LEU A CA 1
ATOM 1575 C C . LEU A 1 202 ? 36.562 20.302 72.291 1.00 35.20 202 LEU A C 1
ATOM 1576 O O . LEU A 1 202 ? 35.853 20.946 71.525 1.00 36.51 202 LEU A O 1
ATOM 1581 N N . ARG A 1 203 ? 36.105 19.328 73.067 1.00 37.57 203 ARG A N 1
ATOM 1582 C CA . ARG A 1 203 ? 34.682 19.069 73.258 1.00 38.76 203 ARG A CA 1
ATOM 1583 C C . ARG A 1 203 ? 33.878 20.347 73.443 1.00 37.43 203 ARG A C 1
ATOM 1584 O O . ARG A 1 203 ? 32.868 20.549 72.773 1.00 38.39 203 ARG A O 1
ATOM 1592 N N . ALA A 1 204 ? 34.307 21.209 74.359 1.00 35.79 204 ALA A N 1
ATOM 1593 C CA . ALA A 1 204 ? 33.485 22.362 74.719 1.00 36.05 204 ALA A CA 1
ATOM 1594 C C . ALA A 1 204 ? 33.561 23.420 73.624 1.00 34.37 204 ALA A C 1
ATOM 1595 O O . ALA A 1 204 ? 32.576 24.113 73.344 1.00 33.25 204 ALA A O 1
ATOM 1597 N N . ALA A 1 205 ? 34.721 23.513 72.978 1.00 31.93 205 ALA A N 1
ATOM 1598 C CA . ALA A 1 205 ? 34.858 24.337 71.774 1.00 32.50 205 ALA A CA 1
ATOM 1599 C C . ALA A 1 205 ? 33.796 23.994 70.713 1.00 31.23 205 ALA A C 1
ATOM 1600 O O . ALA A 1 205 ? 33.102 24.865 70.196 1.00 31.12 205 ALA A O 1
ATOM 1602 N N . LYS A 1 206 ? 33.658 22.714 70.413 1.00 32.45 206 LYS A N 1
ATOM 1603 C CA . LYS A 1 206 ? 32.700 22.269 69.412 1.00 37.69 206 LYS A CA 1
ATOM 1604 C C . LYS A 1 206 ? 31.293 22.706 69.790 1.00 37.90 206 LYS A C 1
ATOM 1605 O O . LYS A 1 206 ? 30.576 23.321 68.992 1.00 40.16 206 LYS A O 1
ATOM 1611 N N . ARG A 1 207 ? 30.937 22.440 71.043 1.00 37.10 207 ARG A N 1
ATOM 1612 C CA . ARG A 1 207 ? 29.620 22.754 71.572 1.00 33.44 207 ARG A CA 1
ATOM 1613 C C . ARG A 1 207 ? 29.345 24.232 71.409 1.00 33.45 207 ARG A C 1
ATOM 1614 O O . ARG A 1 207 ? 28.241 24.628 71.032 1.00 35.40 207 ARG A O 1
ATOM 1622 N N . PHE A 1 208 ? 30.344 25.052 71.717 1.00 30.76 208 PHE A N 1
ATOM 1623 C CA . PHE A 1 208 ? 30.179 26.493 71.587 1.00 30.21 208 PHE A CA 1
ATOM 1624 C C . PHE A 1 208 ? 30.012 26.955 70.142 1.00 31.43 208 PHE A C 1
ATOM 1625 O O . PHE A 1 208 ? 29.218 27.854 69.890 1.00 33.99 208 PHE A O 1
ATOM 1633 N N . THR A 1 209 ? 30.912 26.533 69.254 1.00 30.96 209 THR A N 1
ATOM 1634 C CA . THR A 1 209 ? 30.928 27.096 67.899 1.00 31.76 209 THR A CA 1
ATOM 1635 C C . THR A 1 209 ? 29.648 26.745 67.142 1.00 32.88 209 THR A C 1
ATOM 1636 O O . THR A 1 209 ? 29.101 27.576 66.426 1.00 32.38 209 THR A O 1
ATOM 1640 N N . ARG A 1 210 ? 29.139 25.539 67.362 1.00 37.38 210 ARG A N 1
ATOM 1641 C CA . ARG A 1 210 ? 27.786 25.195 66.940 1.00 41.54 210 ARG A CA 1
ATOM 1642 C C . ARG A 1 210 ? 26.787 26.280 67.303 1.00 42.07 210 ARG A C 1
ATOM 1643 O O . ARG A 1 210 ? 26.140 26.845 66.428 1.00 45.40 210 ARG A O 1
ATOM 1651 N N . MET A 1 211 ? 26.648 26.565 68.592 1.00 44.06 211 MET A N 1
ATOM 1652 C CA . MET A 1 211 ? 25.667 27.547 69.035 1.00 44.32 211 MET A CA 1
ATOM 1653 C C . MET A 1 211 ? 25.891 28.865 68.325 1.00 42.53 211 MET A C 1
ATOM 1654 O O . MET A 1 211 ? 24.951 29.463 67.811 1.00 45.70 211 MET A O 1
ATOM 1659 N N . ALA A 1 212 ? 27.115 29.372 68.390 1.00 39.88 212 ALA A N 1
ATOM 1660 C CA . ALA A 1 212 ? 27.374 30.730 67.941 1.00 40.46 212 ALA A CA 1
ATOM 1661 C C . ALA A 1 212 ? 27.183 30.870 66.422 1.00 39.81 212 ALA A C 1
ATOM 1662 O O . ALA A 1 212 ? 26.885 31.954 65.930 1.00 40.53 212 ALA A O 1
ATOM 1664 N N . LEU A 1 213 ? 27.373 29.775 65.693 1.00 39.60 213 LEU A N 1
ATOM 1665 C CA . LEU A 1 213 ? 27.250 29.781 64.237 1.00 42.18 213 LEU A CA 1
ATOM 1666 C C . LEU A 1 213 ? 25.787 29.755 63.787 1.00 42.84 213 LEU A C 1
ATOM 1667 O O . LEU A 1 213 ? 25.441 30.355 62.776 1.00 43.76 213 LEU A O 1
ATOM 1672 N N . LYS A 1 214 ? 24.921 29.154 64.597 1.00 43.39 214 LYS A N 1
ATOM 1673 C CA . LYS A 1 214 ? 23.536 28.904 64.208 1.00 45.22 214 LYS A CA 1
ATOM 1674 C C . LYS A 1 214 ? 22.822 30.142 63.663 1.00 43.13 214 LYS A C 1
ATOM 1675 O O . LYS A 1 214 ? 22.226 30.098 62.592 1.00 45.83 214 LYS A O 1
ATOM 1681 N N . PRO A 1 215 ? 22.893 31.260 64.391 1.00 41.99 215 PRO A N 1
ATOM 1682 C CA . PRO A 1 215 ? 22.214 32.464 63.924 1.00 41.37 215 PRO A CA 1
ATOM 1683 C C . PRO A 1 215 ? 22.706 32.952 62.565 1.00 42.16 215 PRO A C 1
ATOM 1684 O O . PRO A 1 215 ? 22.289 34.009 62.108 1.00 44.81 215 PRO A O 1
ATOM 1688 N N . TYR A 1 216 ? 23.698 32.282 61.997 1.00 41.44 216 TYR A N 1
ATOM 1689 C CA . TYR A 1 216 ? 24.297 32.760 60.764 1.00 41.91 216 TYR A CA 1
ATOM 1690 C C . TYR A 1 216 ? 23.963 31.810 59.626 1.00 41.97 216 TYR A C 1
ATOM 1691 O O . TYR A 1 216 ? 24.180 32.144 58.472 1.00 38.45 216 TYR A O 1
ATOM 1700 N N . LEU A 1 217 ? 23.598 30.581 59.979 1.00 43.54 217 LEU A N 1
ATOM 1701 C CA . LEU A 1 217 ? 23.318 29.533 59.010 1.00 49.45 217 LEU A CA 1
ATOM 1702 C C . LEU A 1 217 ? 21.845 29.546 58.613 1.00 55.35 217 LEU A C 1
ATOM 1703 O O . LEU A 1 217 ? 21.349 28.584 58.030 1.00 56.00 217 LEU A O 1
ATOM 1708 N N . GLY A 1 218 ? 21.173 30.665 58.873 1.00 61.14 218 GLY A N 1
ATOM 1709 C CA . GLY A 1 218 ? 19.885 30.658 59.561 1.00 66.64 218 GLY A CA 1
ATOM 1710 C C . GLY A 1 218 ? 18.886 29.636 59.047 1.00 69.93 218 GLY A C 1
ATOM 1711 O O . GLY A 1 218 ? 18.150 29.898 58.093 1.00 72.35 218 GLY A O 1
ATOM 1712 N N . GLY A 1 219 ? 18.799 28.500 59.731 1.00 70.90 219 GLY A N 1
ATOM 1713 C CA . GLY A 1 219 ? 17.640 27.628 59.594 1.00 72.03 219 GLY A CA 1
ATOM 1714 C C . GLY A 1 219 ? 18.007 26.262 59.055 1.00 73.15 219 GLY A C 1
ATOM 1715 O O . GLY A 1 219 ? 17.851 25.253 59.742 1.00 73.45 219 GLY A O 1
ATOM 1716 N N . LYS A 1 220 ? 18.492 26.228 57.818 1.00 73.26 220 LYS A N 1
ATOM 1717 C CA . LYS A 1 220 ? 18.758 24.961 57.146 1.00 73.49 220 LYS A CA 1
ATOM 1718 C C . LYS A 1 220 ? 19.928 24.225 57.789 1.00 71.90 220 LYS A C 1
ATOM 1719 O O . LYS A 1 220 ? 20.925 24.840 58.170 1.00 70.78 220 LYS A O 1
ATOM 1725 N N . PRO A 1 221 ? 19.806 22.896 57.916 1.00 70.92 221 PRO A N 1
ATOM 1726 C CA . PRO A 1 221 ? 20.889 22.104 58.470 1.00 68.37 221 PRO A CA 1
ATOM 1727 C C . PRO A 1 221 ? 22.017 21.995 57.458 1.00 66.31 221 PRO A C 1
ATOM 1728 O O . PRO A 1 221 ? 21.820 22.298 56.283 1.00 65.96 221 PRO A O 1
ATOM 1732 N N . LEU A 1 222 ? 23.183 21.545 57.910 1.00 64.36 222 LEU A N 1
ATOM 1733 C CA . LEU A 1 222 ? 24.354 21.450 57.053 1.00 60.59 222 LEU A CA 1
ATOM 1734 C C . LEU A 1 222 ? 24.349 20.142 56.284 1.00 59.04 222 LEU A C 1
ATOM 1735 O O . LEU A 1 222 ? 24.306 19.071 56.878 1.00 59.83 222 LEU A O 1
ATOM 1740 N N . LYS A 1 223 ? 24.438 20.234 54.963 1.00 57.98 223 LYS A N 1
ATOM 1741 C CA . LYS A 1 223 ? 24.600 19.054 54.122 1.00 57.46 223 LYS A CA 1
ATOM 1742 C C . LYS A 1 223 ? 25.810 18.220 54.517 1.00 56.68 223 LYS A C 1
ATOM 1743 O O . LYS A 1 223 ? 25.777 16.999 54.434 1.00 57.42 223 LYS A O 1
ATOM 1745 N N . SER A 1 224 ? 26.931 18.884 54.776 1.00 56.28 224 SER A N 1
ATOM 1746 C CA . SER A 1 224 ? 28.200 18.184 54.929 1.00 53.85 224 SER A CA 1
ATOM 1747 C C . SER A 1 224 ? 28.196 17.307 56.182 1.00 54.26 224 SER A C 1
ATOM 1748 O O . SER A 1 224 ? 28.816 16.243 56.213 1.00 54.22 224 SER A O 1
ATOM 1751 N N . ARG A 1 225 ? 27.399 17.698 57.169 1.00 54.26 225 ARG A N 1
ATOM 1752 C CA . ARG A 1 225 ? 27.138 16.846 58.321 1.00 56.22 225 ARG A CA 1
ATOM 1753 C C . ARG A 1 225 ? 26.348 15.599 57.913 1.00 55.00 225 ARG A C 1
ATOM 1754 O O . ARG A 1 225 ? 26.747 14.477 58.220 1.00 49.59 225 ARG A O 1
ATOM 1762 N N . GLU A 1 226 ? 25.331 15.794 57.078 1.00 57.00 226 GLU A N 1
ATOM 1763 C CA . GLU A 1 226 ? 24.546 14.684 56.539 1.00 60.09 226 GLU A CA 1
ATOM 1764 C C . GLU A 1 226 ? 25.461 13.695 55.825 1.00 59.61 226 GLU A C 1
ATOM 1765 O O . GLU A 1 226 ? 25.197 12.494 55.782 1.00 59.37 226 GLU A O 1
ATOM 1771 N N . LEU A 1 227 ? 26.572 14.210 55.314 1.00 60.28 227 LEU A N 1
ATOM 1772 C CA . LEU A 1 227 ? 27.504 13.424 54.523 1.00 60.70 227 LEU A CA 1
ATOM 1773 C C . LEU A 1 227 ? 28.338 12.515 55.408 1.00 61.35 227 LEU A C 1
ATOM 1774 O O . LEU A 1 227 ? 28.499 11.334 55.114 1.00 62.45 227 LEU A O 1
ATOM 1779 N N . PHE A 1 228 ? 28.995 13.113 56.397 1.00 61.89 228 PHE A N 1
ATOM 1780 C CA . PHE A 1 228 ? 29.724 12.369 57.420 1.00 62.05 228 PHE A CA 1
ATOM 1781 C C . PHE A 1 228 ? 28.866 11.261 58.026 1.00 63.62 228 PHE A C 1
ATOM 1782 O O . PHE A 1 228 ? 29.318 10.129 58.194 1.00 62.31 228 PHE A O 1
ATOM 1790 N N . ARG A 1 229 ? 27.637 11.605 58.393 1.00 66.71 229 ARG A N 1
ATOM 1791 C CA . ARG A 1 229 ? 26.755 10.656 59.053 1.00 71.51 229 ARG A CA 1
ATOM 1792 C C . ARG A 1 229 ? 26.695 9.388 58.216 1.00 73.74 229 ARG A C 1
ATOM 1793 O O . ARG A 1 229 ? 27.094 8.315 58.669 1.00 75.51 229 ARG A O 1
ATOM 1801 N N . GLN A 1 230 ? 26.440 9.579 56.927 1.00 76.01 230 GLN A N 1
ATOM 1802 C CA . GLN A 1 230 ? 26.101 8.487 56.028 1.00 77.43 230 GLN A CA 1
ATOM 1803 C C . GLN A 1 230 ? 27.326 7.696 55.564 1.00 78.19 230 GLN A C 1
ATOM 1804 O O . GLN A 1 230 ? 27.201 6.765 54.775 1.00 80.66 230 GLN A O 1
ATOM 1810 N N . PHE A 1 231 ? 28.507 8.058 56.048 1.00 78.52 231 PHE A N 1
ATOM 1811 C CA . PHE A 1 231 ? 29.738 7.510 55.490 1.00 80.75 231 PHE A CA 1
ATOM 1812 C C . PHE A 1 231 ? 30.672 6.936 56.551 1.00 84.69 231 PHE A C 1
ATOM 1813 O O . PHE A 1 231 ? 31.783 6.501 56.233 1.00 85.53 231 PHE A O 1
ATOM 1821 N N . MET A 1 232 ? 30.275 7.040 57.817 1.00 87.84 232 MET A N 1
ATOM 1822 C CA . MET A 1 232 ? 31.224 6.900 58.919 1.00 90.11 232 MET A CA 1
ATOM 1823 C C . MET A 1 232 ? 30.620 6.147 60.095 1.00 90.42 232 MET A C 1
ATOM 1824 O O . MET A 1 232 ? 29.827 6.709 60.855 1.00 90.60 232 MET A O 1
ATOM 1829 N N . GLU B 1 2 ? 42.726 -35.079 29.293 1.00 62.76 2 GLU B N 1
ATOM 1830 C CA . GLU B 1 2 ? 43.195 -33.693 29.010 1.00 62.40 2 GLU B CA 1
ATOM 1831 C C . GLU B 1 2 ? 44.341 -33.267 29.944 1.00 59.90 2 GLU B C 1
ATOM 1832 O O . GLU B 1 2 ? 44.642 -32.078 30.056 1.00 61.27 2 GLU B O 1
ATOM 1838 N N . GLY B 1 3 ? 45.003 -34.235 30.578 1.00 56.33 3 GLY B N 1
ATOM 1839 C CA . GLY B 1 3 ? 46.180 -33.945 31.404 1.00 51.07 3 GLY B CA 1
ATOM 1840 C C . GLY B 1 3 ? 45.852 -33.198 32.688 1.00 47.89 3 GLY B C 1
ATOM 1841 O O . GLY B 1 3 ? 44.720 -32.753 32.883 1.00 47.35 3 GLY B O 1
ATOM 1842 N N . TRP B 1 4 ? 46.842 -33.077 33.571 1.00 43.86 4 TRP B N 1
ATOM 1843 C CA . TRP B 1 4 ? 46.665 -32.421 34.866 1.00 39.34 4 TRP B CA 1
ATOM 1844 C C . TRP B 1 4 ? 45.985 -31.069 34.728 1.00 39.50 4 TRP B C 1
ATOM 1845 O O . TRP B 1 4 ? 46.350 -30.264 33.877 1.00 42.53 4 TRP B O 1
ATOM 1856 N N . GLN B 1 5 ? 45.029 -30.788 35.600 1.00 35.33 5 GLN B N 1
ATOM 1857 C CA . GLN B 1 5 ? 44.456 -29.447 35.632 1.00 35.56 5 GLN B CA 1
ATOM 1858 C C . GLN B 1 5 ? 44.587 -28.853 37.037 1.00 31.60 5 GLN B C 1
ATOM 1859 O O . GLN B 1 5 ? 44.454 -29.570 38.032 1.00 29.52 5 GLN B O 1
ATOM 1865 N N . ARG B 1 6 ? 44.972 -27.584 37.097 1.00 29.00 6 ARG B N 1
ATOM 1866 C CA . ARG B 1 6 ? 45.085 -26.868 38.363 1.00 31.22 6 ARG B CA 1
ATOM 1867 C C . ARG B 1 6 ? 43.685 -26.600 38.883 1.00 29.74 6 ARG B C 1
ATOM 1868 O O . ARG B 1 6 ? 42.860 -26.030 38.173 1.00 29.75 6 ARG B O 1
ATOM 1876 N N . ALA B 1 7 ? 43.458 -26.852 40.162 1.00 27.94 7 ALA B N 1
ATOM 1877 C CA . ALA B 1 7 ? 42.101 -26.700 40.678 1.00 30.58 7 ALA B CA 1
ATOM 1878 C C . ALA B 1 7 ? 42.052 -26.322 42.151 1.00 28.61 7 ALA B C 1
ATOM 1879 O O . ALA B 1 7 ? 42.920 -26.720 42.930 1.00 29.67 7 ALA B O 1
ATOM 1881 N N . PHE B 1 8 ? 40.930 -25.734 42.544 1.00 26.92 8 PHE B N 1
ATOM 1882 C CA . PHE B 1 8 ? 40.524 -25.654 43.940 1.00 27.07 8 PHE B CA 1
ATOM 1883 C C . PHE B 1 8 ? 39.095 -26.187 44.085 1.00 27.62 8 PHE B C 1
ATOM 1884 O O . PHE B 1 8 ? 38.272 -25.991 43.192 1.00 28.48 8 PHE B O 1
ATOM 1892 N N . VAL B 1 9 ? 38.850 -26.973 45.132 1.00 24.47 9 VAL B N 1
ATOM 1893 C CA . VAL B 1 9 ? 37.500 -27.393 45.500 1.00 24.38 9 VAL B CA 1
ATOM 1894 C C . VAL B 1 9 ? 36.665 -26.229 46.035 1.00 25.15 9 VAL B C 1
ATOM 1895 O O . VAL B 1 9 ? 37.047 -25.580 47.008 1.00 29.68 9 VAL B O 1
ATOM 1899 N N . LEU B 1 10 ? 35.559 -25.919 45.370 1.00 23.85 10 LEU B N 1
ATOM 1900 C CA . LEU B 1 10 ? 34.623 -24.905 45.876 1.00 24.49 10 LEU B CA 1
ATOM 1901 C C . LEU B 1 10 ? 33.643 -25.470 46.896 1.00 23.02 10 LEU B C 1
ATOM 1902 O O . LEU B 1 10 ? 33.227 -24.779 47.813 1.00 25.18 10 LEU B O 1
ATOM 1907 N N . HIS B 1 11 ? 33.217 -26.706 46.695 1.00 24.29 11 HIS B N 1
ATOM 1908 C CA . HIS B 1 11 ? 32.153 -27.266 47.503 1.00 25.63 11 HIS B CA 1
ATOM 1909 C C . HIS B 1 11 ? 32.231 -28.765 47.349 1.00 25.51 11 HIS B C 1
ATOM 1910 O O . HIS B 1 11 ? 32.630 -29.269 46.304 1.00 26.99 11 HIS B O 1
ATOM 1917 N N . SER B 1 12 ? 31.891 -29.497 48.400 1.00 26.94 12 SER B N 1
ATOM 1918 C CA . SER B 1 12 ? 31.842 -30.937 48.259 1.00 27.22 12 SER B CA 1
ATOM 1919 C C . SER B 1 12 ? 30.863 -31.587 49.212 1.00 28.87 12 SER B C 1
ATOM 1920 O O . SER B 1 12 ? 30.576 -31.067 50.300 1.00 29.28 12 SER B O 1
ATOM 1923 N N . ARG B 1 13 ? 30.350 -32.734 48.788 1.00 26.03 13 ARG B N 1
ATOM 1924 C CA . ARG B 1 13 ? 29.423 -33.485 49.599 1.00 28.44 13 ARG B CA 1
ATOM 1925 C C . ARG B 1 13 ? 29.214 -34.874 49.009 1.00 29.46 13 ARG B C 1
ATOM 1926 O O . ARG B 1 13 ? 29.823 -35.215 48.004 1.00 30.36 13 ARG B O 1
ATOM 1934 N N . PRO B 1 14 ? 28.496 -35.742 49.728 1.00 32.74 14 PRO B N 1
ATOM 1935 C CA . PRO B 1 14 ? 28.366 -37.100 49.208 1.00 30.44 14 PRO B CA 1
ATOM 1936 C C . PRO B 1 14 ? 27.618 -37.099 47.866 1.00 32.06 14 PRO B C 1
ATOM 1937 O O . PRO B 1 14 ? 26.594 -36.426 47.715 1.00 31.88 14 PRO B O 1
ATOM 1941 N N . TRP B 1 15 ? 28.108 -37.888 46.917 1.00 32.52 15 TRP B N 1
ATOM 1942 C CA . TRP B 1 15 ? 27.344 -38.222 45.723 1.00 32.56 15 TRP B CA 1
ATOM 1943 C C . TRP B 1 15 ? 26.380 -39.361 46.015 1.00 35.94 15 TRP B C 1
ATOM 1944 O O . TRP B 1 15 ? 25.317 -39.466 45.399 1.00 36.55 15 TRP B O 1
ATOM 1955 N N . SER B 1 16 ? 26.749 -40.179 46.994 1.00 38.36 16 SER B N 1
ATOM 1956 C CA . SER B 1 16 ? 26.052 -41.420 47.302 1.00 42.03 16 SER B CA 1
ATOM 1957 C C . SER B 1 16 ? 26.696 -42.007 48.554 1.00 46.27 16 SER B C 1
ATOM 1958 O O . SER B 1 16 ? 27.536 -41.365 49.188 1.00 48.62 16 SER B O 1
ATOM 1961 N N . GLU B 1 17 ? 26.357 -43.253 48.860 1.00 49.49 17 GLU B N 1
ATOM 1962 C CA . GLU B 1 17 ? 26.868 -43.915 50.051 1.00 51.10 17 GLU B CA 1
ATOM 1963 C C . GLU B 1 17 ? 28.386 -43.985 49.974 1.00 49.42 17 GLU B C 1
ATOM 1964 O O . GLU B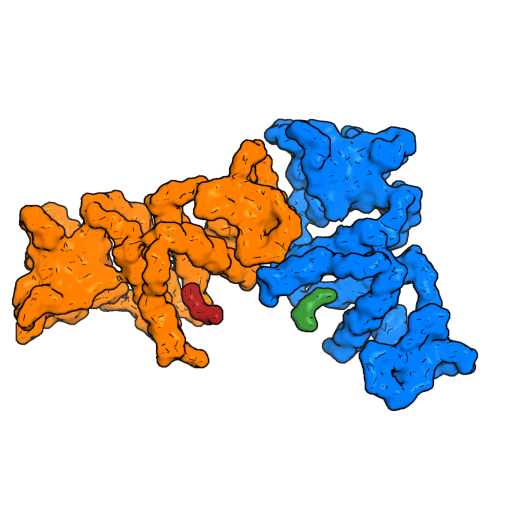 1 17 ? 29.062 -43.971 50.995 1.00 49.44 17 GLU B O 1
ATOM 1970 N N . THR B 1 18 ? 28.914 -44.103 48.760 1.00 45.91 18 THR B N 1
ATOM 1971 C CA . THR B 1 18 ? 30.297 -44.521 48.576 1.00 46.29 18 THR B CA 1
ATOM 1972 C C . THR B 1 18 ? 31.164 -43.482 47.867 1.00 43.29 18 THR B C 1
ATOM 1973 O O . THR B 1 18 ? 32.386 -43.590 47.871 1.00 44.92 18 THR B O 1
ATOM 1977 N N . SER B 1 19 ? 30.531 -42.517 47.208 1.00 42.62 19 SER B N 1
ATOM 1978 C CA . SER B 1 19 ? 31.248 -41.596 46.327 1.00 40.40 19 SER B CA 1
ATOM 1979 C C . SER B 1 19 ? 31.148 -40.143 46.776 1.00 37.20 19 SER B C 1
ATOM 1980 O O . SER B 1 19 ? 30.205 -39.754 47.455 1.00 35.02 19 SER B O 1
ATOM 1983 N N . LEU B 1 20 ? 32.166 -39.357 46.452 1.00 35.96 20 LEU B N 1
ATOM 1984 C CA . LEU B 1 20 ? 32.132 -37.936 46.754 1.00 34.60 20 LEU B CA 1
ATOM 1985 C C . LEU B 1 20 ? 31.719 -37.185 45.508 1.00 30.93 20 LEU B C 1
ATOM 1986 O O . LEU B 1 20 ? 32.228 -37.453 44.417 1.00 30.90 20 LEU B O 1
ATOM 1991 N N . MET B 1 21 ? 30.987 -36.104 45.710 1.00 27.49 21 MET B N 1
ATOM 1992 C CA . MET B 1 21 ? 30.834 -35.105 44.668 1.00 28.57 21 MET B CA 1
ATOM 1993 C C . MET B 1 21 ? 31.670 -33.866 44.983 1.00 27.14 21 MET B C 1
ATOM 1994 O O . MET B 1 21 ? 31.675 -33.382 46.117 1.00 26.69 21 MET B O 1
ATOM 1999 N N . LEU B 1 22 ? 32.315 -33.319 43.961 1.00 24.69 22 LEU B N 1
ATOM 2000 C CA . LEU B 1 22 ? 33.097 -32.112 44.121 1.00 27.08 22 LEU B CA 1
ATOM 2001 C C . LEU B 1 22 ? 32.714 -31.134 43.053 1.00 25.47 22 LEU B C 1
ATOM 2002 O O . LEU B 1 22 ? 32.560 -31.507 41.900 1.00 27.40 22 LEU B O 1
ATOM 2007 N N . ASP B 1 23 ? 32.555 -29.881 43.452 1.00 26.07 23 ASP B N 1
ATOM 2008 C CA . ASP B 1 23 ? 32.391 -28.799 42.515 1.00 25.48 23 ASP B CA 1
ATOM 2009 C C . ASP B 1 23 ? 33.664 -27.979 42.581 1.00 23.38 23 ASP B C 1
ATOM 2010 O O . ASP B 1 23 ? 34.000 -27.453 43.643 1.00 22.51 23 ASP B O 1
ATOM 2015 N N . VAL B 1 24 ? 34.451 -28.026 41.512 1.00 22.86 24 VAL B N 1
ATOM 2016 C CA . VAL B 1 24 ? 35.773 -27.398 41.505 1.00 23.88 24 VAL B CA 1
ATOM 2017 C C . VAL B 1 24 ? 35.877 -26.268 40.484 1.00 25.00 24 VAL B C 1
ATOM 2018 O O . VAL B 1 24 ? 35.052 -26.150 39.583 1.00 27.33 24 VAL B O 1
ATOM 2022 N N . PHE B 1 25 ? 36.843 -25.386 40.697 1.00 24.17 25 PHE B N 1
ATOM 2023 C CA . PHE B 1 25 ? 37.194 -24.329 39.764 1.00 22.22 25 PHE B CA 1
ATOM 2024 C C . PHE B 1 25 ? 38.591 -24.662 39.256 1.00 26.85 25 PHE B C 1
ATOM 2025 O O . PHE B 1 25 ? 39.498 -24.792 40.072 1.00 25.69 25 PHE B O 1
ATOM 2033 N N . THR B 1 26 ? 38.701 -25.053 37.977 1.00 27.69 26 THR B N 1
ATOM 2034 C CA . THR B 1 26 ? 39.996 -25.374 37.362 1.00 25.75 26 THR B CA 1
ATOM 2035 C C . THR B 1 26 ? 40.496 -24.203 36.541 1.00 28.98 26 THR B C 1
ATOM 2036 O O . THR B 1 26 ? 39.699 -23.414 36.023 1.00 30.03 26 THR B O 1
ATOM 2040 N N . GLU B 1 27 ? 41.810 -24.143 36.335 1.00 27.03 27 GLU B N 1
ATOM 2041 C CA . GLU B 1 27 ? 42.380 -23.130 35.459 1.00 28.39 27 GLU B CA 1
ATOM 2042 C C . GLU B 1 27 ? 42.121 -23.447 33.986 1.00 28.69 27 GLU B C 1
ATOM 2043 O O . GLU B 1 27 ? 41.881 -22.546 33.190 1.00 29.21 27 GLU B O 1
ATOM 2049 N N . GLU B 1 28 ? 42.249 -24.715 33.620 1.00 28.03 28 GLU B N 1
ATOM 2050 C CA . GLU B 1 28 ? 42.244 -25.116 32.219 1.00 31.74 28 GLU B CA 1
ATOM 2051 C C . GLU B 1 28 ? 40.833 -25.209 31.640 1.00 34.02 28 GLU B C 1
ATOM 2052 O O . GLU B 1 28 ? 40.621 -24.886 30.472 1.00 35.41 28 GLU B O 1
ATOM 2058 N N . SER B 1 29 ? 39.865 -25.602 32.465 1.00 33.66 29 SER B N 1
ATOM 2059 C CA . SER B 1 29 ? 38.512 -25.875 31.988 1.00 29.77 29 SER B CA 1
ATOM 2060 C C . SER B 1 29 ? 37.412 -25.020 32.618 1.00 30.08 29 SER B C 1
ATOM 2061 O O . SER B 1 29 ? 36.235 -25.272 32.385 1.00 29.06 29 SER B O 1
ATOM 2064 N N . GLY B 1 30 ? 37.778 -24.068 33.472 1.00 27.08 30 GLY B N 1
ATOM 2065 C CA . GLY B 1 30 ? 36.791 -23.397 34.306 1.00 26.44 30 GLY B CA 1
ATOM 2066 C C . GLY B 1 30 ? 36.136 -24.322 35.324 1.00 25.81 30 GLY B C 1
ATOM 2067 O O . GLY B 1 30 ? 36.727 -25.316 35.761 1.00 25.35 30 GLY B O 1
ATOM 2068 N N . ARG B 1 31 ? 34.893 -24.012 35.677 1.00 25.95 31 ARG B N 1
ATOM 2069 C CA . ARG B 1 31 ? 34.208 -24.707 36.758 1.00 23.66 31 ARG B CA 1
ATOM 2070 C C . ARG B 1 31 ? 33.633 -26.016 36.242 1.00 27.07 31 ARG B C 1
ATOM 2071 O O . ARG B 1 31 ? 33.033 -26.050 35.171 1.00 31.91 31 ARG B O 1
ATOM 2079 N N . VAL B 1 32 ? 33.815 -27.093 37.001 1.00 25.83 32 VAL B N 1
ATOM 2080 C CA . VAL B 1 32 ? 33.393 -28.418 36.576 1.00 24.93 32 VAL B CA 1
ATOM 2081 C C . VAL B 1 32 ? 32.871 -29.178 37.793 1.00 25.08 32 VAL B C 1
ATOM 2082 O O . VAL B 1 32 ? 33.414 -29.053 38.884 1.00 25.22 32 VAL B O 1
ATOM 2086 N N . ARG B 1 33 ? 31.813 -29.959 37.625 1.00 23.96 33 ARG B N 1
ATOM 2087 C CA . ARG B 1 33 ? 31.354 -30.804 38.719 1.00 24.36 33 ARG B CA 1
ATOM 2088 C C . ARG B 1 33 ? 31.792 -32.233 38.469 1.00 25.89 33 ARG B C 1
ATOM 2089 O O . ARG B 1 33 ? 31.689 -32.723 37.343 1.00 31.48 33 ARG B O 1
ATOM 2097 N N . LEU B 1 34 ? 32.176 -32.929 39.535 1.00 26.38 34 LEU B N 1
ATOM 2098 C CA . LEU B 1 34 ? 32.888 -34.199 39.427 1.00 27.75 34 LEU B CA 1
ATOM 2099 C C . LEU B 1 34 ? 32.352 -35.163 40.462 1.00 26.35 34 LEU B C 1
ATOM 2100 O O . LEU B 1 34 ? 31.947 -34.753 41.548 1.00 26.29 34 LEU B O 1
ATOM 2105 N N . VAL B 1 35 ? 32.519 -36.449 40.179 1.00 27.65 35 VAL B N 1
ATOM 2106 C CA . VAL B 1 35 ? 32.354 -37.496 41.170 1.00 31.81 35 VAL B CA 1
ATOM 2107 C C . VAL B 1 35 ? 33.681 -38.210 41.350 1.00 31.35 35 VAL B C 1
ATOM 2108 O O . VAL B 1 35 ? 34.347 -38.554 40.371 1.00 34.31 35 VAL B O 1
ATOM 2112 N N . ALA B 1 36 ? 34.078 -38.397 42.604 1.00 33.14 36 ALA B N 1
ATOM 2113 C CA . ALA B 1 36 ? 35.138 -39.337 42.938 1.00 32.74 36 ALA B CA 1
ATOM 2114 C C . ALA B 1 36 ? 34.533 -40.638 43.463 1.00 34.84 36 ALA B C 1
ATOM 2115 O O . ALA B 1 36 ? 34.032 -40.695 44.593 1.00 33.66 36 ALA B O 1
ATOM 2117 N N . LYS B 1 37 ? 34.518 -41.663 42.617 1.00 39.20 37 LYS B N 1
ATOM 2118 C CA . LYS B 1 37 ? 33.899 -42.930 42.983 1.00 46.30 37 LYS B CA 1
ATOM 2119 C C . LYS B 1 37 ? 34.646 -43.620 44.110 1.00 48.52 37 LYS B C 1
ATOM 2120 O O . LYS B 1 37 ? 35.867 -43.739 44.073 1.00 50.48 37 LYS B O 1
ATOM 2126 N N . GLY B 1 38 ? 33.907 -44.032 45.135 1.00 50.86 38 GLY B N 1
ATOM 2127 C CA . GLY B 1 38 ? 34.480 -44.774 46.246 1.00 49.93 38 GLY B CA 1
ATOM 2128 C C . GLY B 1 38 ? 35.329 -43.925 47.174 1.00 52.58 38 GLY B C 1
ATOM 2129 O O . GLY B 1 38 ? 35.930 -44.443 48.112 1.00 54.34 38 GLY B O 1
ATOM 2130 N N . ALA B 1 39 ? 35.391 -42.622 46.923 1.00 52.17 39 ALA B N 1
ATOM 2131 C CA . ALA B 1 39 ? 36.219 -41.741 47.740 1.00 53.67 39 ALA B CA 1
ATOM 2132 C C . ALA B 1 39 ? 35.755 -41.678 49.193 1.00 56.39 39 ALA B C 1
ATOM 2133 O O . ALA B 1 39 ? 36.490 -41.220 50.067 1.00 58.61 39 ALA B O 1
ATOM 2135 N N . ARG B 1 40 ? 34.548 -42.165 49.460 1.00 59.74 40 ARG B N 1
ATOM 2136 C CA . ARG B 1 40 ? 34.003 -42.115 50.812 1.00 63.00 40 ARG B CA 1
ATOM 2137 C C . ARG B 1 40 ? 34.451 -43.295 51.660 1.00 69.38 40 ARG B C 1
ATOM 2138 O O . ARG B 1 40 ? 34.427 -43.222 52.893 1.00 69.14 40 ARG B O 1
ATOM 2146 N N . SER B 1 41 ? 34.950 -44.334 50.992 1.00 76.36 41 SER B N 1
ATOM 2147 C CA . SER B 1 41 ? 35.030 -45.683 51.557 1.00 83.66 41 SER B CA 1
ATOM 2148 C C . SER B 1 41 ? 35.472 -45.703 53.025 1.00 87.81 41 SER B C 1
ATOM 2149 O O . SER B 1 41 ? 34.965 -46.498 53.823 1.00 89.15 41 SER B O 1
ATOM 2152 N N . LYS B 1 42 ? 36.474 -44.890 53.351 1.00 91.17 42 LYS B N 1
ATOM 2153 C CA . LYS B 1 42 ? 37.268 -44.220 52.327 1.00 93.70 42 LYS B CA 1
ATOM 2154 C C . LYS B 1 42 ? 38.357 -45.157 51.835 1.00 94.90 42 LYS B C 1
ATOM 2155 O O . LYS B 1 42 ? 38.544 -45.320 50.626 1.00 95.62 42 LYS B O 1
ATOM 2161 N N . ARG B 1 43 ? 39.011 -45.837 52.774 1.00 95.73 43 ARG B N 1
ATOM 2162 C CA . ARG B 1 43 ? 40.298 -46.456 52.492 1.00 95.87 43 ARG B CA 1
ATOM 2163 C C . ARG B 1 43 ? 41.082 -45.558 51.528 1.00 94.61 43 ARG B C 1
ATOM 2164 O O . ARG B 1 43 ? 41.826 -46.046 50.674 1.00 94.19 43 ARG B O 1
ATOM 2172 N N . SER B 1 44 ? 40.943 -44.244 51.720 1.00 92.58 44 SER B N 1
ATOM 2173 C CA . SER B 1 44 ? 41.260 -43.236 50.703 1.00 88.83 44 SER B CA 1
ATOM 2174 C C . SER B 1 44 ? 41.884 -42.005 51.360 1.00 86.43 44 SER B C 1
ATOM 2175 O O . SER B 1 44 ? 41.302 -41.428 52.279 1.00 86.10 44 SER B O 1
ATOM 2178 N N . THR B 1 45 ? 43.065 -41.610 50.889 1.00 83.61 45 THR B N 1
ATOM 2179 C CA . THR B 1 45 ? 43.618 -40.286 51.192 1.00 79.50 45 THR B CA 1
ATOM 2180 C C . THR B 1 45 ? 43.085 -39.253 50.203 1.00 75.02 45 THR B C 1
ATOM 2181 O O . THR B 1 45 ? 43.386 -38.063 50.309 1.00 74.83 45 THR B O 1
ATOM 2185 N N . LEU B 1 46 ? 42.388 -39.737 49.180 1.00 68.38 46 LEU B N 1
ATOM 2186 C CA . LEU B 1 46 ? 41.567 -38.884 48.332 1.00 63.82 46 LEU B CA 1
ATOM 2187 C C . LEU B 1 46 ? 40.763 -37.899 49.179 1.00 60.86 46 LEU B C 1
ATOM 2188 O O . LEU B 1 46 ? 40.818 -36.690 48.958 1.00 60.11 46 LEU B O 1
ATOM 2193 N N . LYS B 1 47 ? 40.013 -38.421 50.145 1.00 58.43 47 LYS B N 1
ATOM 2194 C CA . LYS B 1 47 ? 39.167 -37.582 50.987 1.00 55.91 47 LYS B CA 1
ATOM 2195 C C . LYS B 1 47 ? 39.975 -36.483 51.672 1.00 51.53 47 LYS B C 1
ATOM 2196 O O . LYS B 1 47 ? 39.588 -35.315 51.655 1.00 49.65 47 LYS B O 1
ATOM 2202 N N . GLY B 1 48 ? 41.133 -36.847 52.210 1.00 46.43 48 GLY B N 1
ATOM 2203 C CA . GLY B 1 48 ? 41.978 -35.873 52.881 1.00 42.39 48 GLY B CA 1
ATOM 2204 C C . GLY B 1 48 ? 42.420 -34.768 51.943 1.00 41.24 48 GLY B C 1
ATOM 2205 O O . GLY B 1 48 ? 42.673 -33.642 52.379 1.00 42.77 48 GLY B O 1
ATOM 2206 N N . ALA B 1 49 ? 42.540 -35.086 50.655 1.00 39.11 49 ALA B N 1
ATOM 2207 C CA . ALA B 1 49 ? 43.189 -34.185 49.699 1.00 36.86 49 ALA B CA 1
ATOM 2208 C C . ALA B 1 49 ? 42.171 -33.211 49.129 1.00 36.14 49 ALA B C 1
ATOM 2209 O O . ALA B 1 49 ? 42.514 -32.111 48.702 1.00 33.57 49 ALA B O 1
ATOM 2211 N N . LEU B 1 50 ? 40.915 -33.644 49.098 1.00 35.87 50 LEU B N 1
ATOM 2212 C CA . LEU B 1 50 ? 39.889 -32.940 48.348 1.00 32.92 50 LEU B CA 1
ATOM 2213 C C . LEU B 1 50 ? 39.152 -31.994 49.289 1.00 32.89 50 LEU B C 1
ATOM 2214 O O . LEU B 1 50 ? 37.990 -32.211 49.614 1.00 34.89 50 LEU B O 1
ATOM 2219 N N . GLN B 1 51 ? 39.911 -31.064 49.861 1.00 30.93 51 GLN B N 1
ATOM 2220 C CA . GLN B 1 51 ? 39.412 -30.054 50.784 1.00 26.49 51 GLN B CA 1
ATOM 2221 C C . GLN B 1 51 ? 39.560 -28.695 50.095 1.00 28.18 51 GLN B C 1
ATOM 2222 O O . GLN B 1 51 ? 40.362 -28.536 49.178 1.00 25.36 51 GLN B O 1
ATOM 2228 N N . PRO B 1 52 ? 38.806 -27.693 50.560 1.00 28.09 52 PRO B N 1
ATOM 2229 C CA . PRO B 1 52 ? 38.931 -26.367 49.980 1.00 27.40 52 PRO B CA 1
ATOM 2230 C C . PRO B 1 52 ? 40.292 -25.754 50.293 1.00 25.57 52 PRO B C 1
ATOM 2231 O O . PRO B 1 52 ? 41.010 -26.261 51.133 1.00 26.44 52 PRO B O 1
ATOM 2235 N N . PHE B 1 53 ? 40.625 -24.662 49.621 1.00 26.00 53 PHE B N 1
ATOM 2236 C CA . PHE B 1 53 ? 41.838 -23.909 49.910 1.00 29.33 53 PHE B CA 1
ATOM 2237 C C . PHE B 1 53 ? 43.118 -24.738 49.762 1.00 30.09 53 PHE B C 1
ATOM 2238 O O . PHE B 1 53 ? 44.191 -24.280 50.135 1.00 30.23 53 PHE B O 1
ATOM 2246 N N . THR B 1 54 ? 43.004 -25.902 49.133 1.00 26.82 54 THR B N 1
ATOM 2247 C CA . THR B 1 54 ? 44.132 -26.791 48.910 1.00 32.55 54 THR B CA 1
ATOM 2248 C C . THR B 1 54 ? 44.477 -26.860 47.420 1.00 33.18 54 THR B C 1
ATOM 2249 O O . THR B 1 54 ? 43.669 -27.328 46.614 1.00 34.15 54 THR B O 1
ATOM 2253 N N . PRO B 1 55 ? 45.691 -26.423 47.051 1.00 31.83 55 PRO B N 1
ATOM 2254 C CA . PRO B 1 55 ? 46.029 -26.376 45.629 1.00 30.50 55 PRO B CA 1
ATOM 2255 C C . PRO B 1 55 ? 46.137 -27.774 45.042 1.00 29.85 55 PRO B C 1
ATOM 2256 O O . PRO B 1 55 ? 46.787 -28.643 45.622 1.00 31.43 55 PRO B O 1
ATOM 2260 N N . LEU B 1 56 ? 45.386 -28.029 43.979 1.00 27.61 56 LEU B N 1
ATOM 2261 C CA . LEU B 1 56 ? 45.214 -29.396 43.510 1.00 27.05 56 LEU B CA 1
ATOM 2262 C C . LEU B 1 56 ? 45.602 -29.549 42.050 1.00 26.08 56 LEU B C 1
ATOM 2263 O O . LEU B 1 56 ? 45.372 -28.663 41.239 1.00 26.82 56 LEU B O 1
ATOM 2268 N N . LEU B 1 57 ? 46.094 -30.726 41.698 1.00 27.84 57 LEU B N 1
ATOM 2269 C CA . LEU B 1 57 ? 46.159 -31.111 40.302 1.00 30.83 57 LEU B CA 1
ATOM 2270 C C . LEU B 1 57 ? 45.231 -32.296 40.073 1.00 30.57 57 LEU B C 1
ATOM 2271 O O . LEU B 1 57 ? 45.290 -33.295 40.788 1.00 33.97 57 LEU B O 1
ATOM 2276 N N . LEU B 1 58 ? 44.338 -32.157 39.105 1.00 30.22 58 LEU B N 1
ATOM 2277 C CA . LEU B 1 58 ? 43.309 -33.157 38.889 1.00 30.37 58 LEU B CA 1
ATOM 2278 C C . LEU B 1 58 ? 43.390 -33.696 37.473 1.00 28.44 58 LEU B C 1
ATOM 2279 O O . LEU B 1 58 ? 43.684 -32.968 36.533 1.00 27.19 58 LEU B O 1
ATOM 2284 N N . ARG B 1 59 ? 43.038 -34.959 37.318 1.00 32.40 59 ARG B N 1
ATOM 2285 C CA . ARG B 1 59 ? 42.706 -35.485 36.005 1.00 34.98 59 ARG B CA 1
ATOM 2286 C C . ARG B 1 59 ? 41.281 -35.998 36.041 1.00 35.82 59 ARG B C 1
ATOM 2287 O O . ARG B 1 59 ? 40.903 -36.772 36.924 1.00 35.15 59 ARG B O 1
ATOM 2295 N N . PHE B 1 60 ? 40.520 -35.640 35.022 1.00 35.96 60 PHE B N 1
ATOM 2296 C CA . PHE B 1 60 ? 39.164 -36.126 34.934 1.00 39.90 60 PHE B CA 1
ATOM 2297 C C . PHE B 1 60 ? 38.715 -36.115 33.479 1.00 42.66 60 PHE B C 1
ATOM 2298 O O . PHE B 1 60 ? 39.301 -35.422 32.644 1.00 38.84 60 PHE B O 1
ATOM 2306 N N . GLY B 1 61 ? 37.605 -36.793 33.208 1.00 47.60 61 GLY B N 1
ATOM 2307 C CA . GLY B 1 61 ? 36.827 -36.504 32.011 1.00 51.77 61 GLY B CA 1
ATOM 2308 C C . GLY B 1 61 ? 35.558 -37.321 31.942 1.00 54.75 61 GLY B C 1
ATOM 2309 O O . GLY B 1 61 ? 34.960 -37.658 32.967 1.00 54.99 61 GLY B O 1
ATOM 2310 N N . GLY B 1 62 ? 35.219 -37.743 30.729 1.00 56.69 62 GLY B N 1
ATOM 2311 C CA . GLY B 1 62 ? 33.959 -38.412 30.488 1.00 56.36 62 GLY B CA 1
ATOM 2312 C C . GLY B 1 62 ? 32.945 -37.445 29.919 1.00 58.27 62 GLY B C 1
ATOM 2313 O O . GLY B 1 62 ? 33.243 -36.274 29.674 1.00 55.82 62 GLY B O 1
ATOM 2314 N N . ARG B 1 63 ? 31.727 -37.937 29.743 1.00 60.83 63 ARG B N 1
ATOM 2315 C CA . ARG B 1 63 ? 30.809 -37.352 28.785 1.00 63.79 63 ARG B CA 1
ATOM 2316 C C . ARG B 1 63 ? 29.700 -36.610 29.522 1.00 62.44 63 ARG B C 1
ATOM 2317 O O . ARG B 1 63 ? 29.264 -35.545 29.080 1.00 63.78 63 ARG B O 1
ATOM 2325 N N . GLY B 1 64 ? 29.400 -37.076 30.733 1.00 59.31 64 GLY B N 1
ATOM 2326 C CA . GLY B 1 64 ? 28.235 -36.618 31.481 1.00 54.59 64 GLY B CA 1
ATOM 2327 C C . GLY B 1 64 ? 28.188 -35.128 31.766 1.00 51.25 64 GLY B C 1
ATOM 2328 O O . GLY B 1 64 ? 29.024 -34.354 31.309 1.00 48.64 64 GLY B O 1
ATOM 2329 N N . GLU B 1 65 ? 27.171 -34.714 32.505 1.00 49.94 65 GLU B N 1
ATOM 2330 C CA . GLU B 1 65 ? 27.131 -33.353 33.005 1.00 47.07 65 GLU B CA 1
ATOM 2331 C C . GLU B 1 65 ? 28.141 -33.260 34.148 1.00 43.02 65 GLU B C 1
ATOM 2332 O O . GLU B 1 65 ? 28.836 -32.259 34.304 1.00 37.70 65 GLU B O 1
ATOM 2338 N N . VAL B 1 66 ? 28.360 -34.409 34.778 1.00 39.87 66 VAL B N 1
ATOM 2339 C CA . VAL B 1 66 ? 29.261 -34.552 35.906 1.00 37.50 66 VAL B CA 1
ATOM 2340 C C . VAL B 1 66 ? 30.391 -35.484 35.467 1.00 38.45 66 VAL B C 1
ATOM 2341 O O . VAL B 1 66 ? 30.133 -36.627 35.105 1.00 42.04 66 VAL B O 1
ATOM 2345 N N . LYS B 1 67 ? 31.622 -34.974 35.402 1.00 36.10 67 LYS B N 1
ATOM 2346 C CA . LYS B 1 67 ? 32.767 -35.798 35.015 1.00 34.03 67 LYS B CA 1
ATOM 2347 C C . LYS B 1 67 ? 33.214 -36.729 36.121 1.00 33.62 67 LYS B C 1
ATOM 2348 O O . LYS B 1 67 ? 32.894 -36.519 37.291 1.00 35.84 67 LYS B O 1
ATOM 2354 N N . THR B 1 68 ? 33.922 -37.783 35.734 1.00 33.62 68 THR B N 1
ATOM 2355 C CA . THR B 1 68 ? 34.487 -38.737 36.677 1.00 35.39 68 THR B CA 1
ATOM 2356 C C . THR B 1 68 ? 35.926 -38.359 37.018 1.00 33.99 68 THR B C 1
ATOM 2357 O O . THR B 1 68 ? 36.739 -38.120 36.132 1.00 31.70 68 THR B O 1
ATOM 2361 N N . LEU B 1 69 ? 36.228 -38.265 38.307 1.00 36.22 69 LEU B N 1
ATOM 2362 C CA . LEU B 1 69 ? 37.589 -37.974 38.725 1.00 37.35 69 LEU B CA 1
ATOM 2363 C C . LEU B 1 69 ? 38.489 -39.179 38.499 1.00 38.65 69 LEU B C 1
ATOM 2364 O O . LEU B 1 69 ? 38.259 -40.241 39.072 1.00 41.97 69 LEU B O 1
ATOM 2369 N N . ARG B 1 70 ? 39.573 -38.971 37.759 1.00 39.71 70 ARG B N 1
ATOM 2370 C CA . ARG B 1 70 ? 40.554 -40.018 37.497 1.00 43.16 70 ARG B CA 1
ATOM 2371 C C . ARG B 1 70 ? 41.692 -40.037 38.519 1.00 41.34 70 ARG B C 1
ATOM 2372 O O . ARG B 1 70 ? 41.966 -41.065 39.132 1.00 40.66 70 ARG B O 1
ATOM 2380 N N . SER B 1 71 ? 42.359 -38.903 38.700 1.00 40.72 71 SER B N 1
ATOM 2381 C CA . SER B 1 71 ? 43.356 -38.774 39.759 1.00 39.57 71 SER B CA 1
ATOM 2382 C C . SER B 1 71 ? 43.352 -37.391 40.396 1.00 38.20 71 SER B C 1
ATOM 2383 O O . SER B 1 71 ? 42.958 -36.405 39.765 1.00 40.60 71 SER B O 1
ATOM 2386 N N . ALA B 1 72 ? 43.755 -37.327 41.662 1.00 35.92 72 ALA B N 1
ATOM 2387 C CA . ALA B 1 72 ? 43.962 -36.049 42.337 1.00 35.06 72 ALA B CA 1
ATOM 2388 C C . ALA B 1 72 ? 45.263 -36.042 43.141 1.00 35.21 72 ALA B C 1
ATOM 2389 O O . ALA B 1 72 ? 45.587 -37.007 43.830 1.00 33.71 72 ALA B O 1
ATOM 2391 N N . GLU B 1 73 ? 46.023 -34.962 43.003 1.00 34.62 73 GLU B N 1
ATOM 2392 C CA . GLU B 1 73 ? 47.209 -34.721 43.829 1.00 34.00 73 GLU B CA 1
ATOM 2393 C C . GLU B 1 73 ? 47.079 -33.347 44.466 1.00 31.15 73 GLU B C 1
ATOM 2394 O O . GLU B 1 73 ? 46.943 -32.344 43.768 1.00 29.01 73 GLU B O 1
ATOM 2400 N N . ALA B 1 74 ? 47.130 -33.294 45.788 1.00 30.39 74 ALA B N 1
ATOM 2401 C CA . ALA B 1 74 ? 47.291 -32.018 46.471 1.00 33.23 74 ALA B CA 1
ATOM 2402 C C . ALA B 1 74 ? 48.780 -31.667 46.516 1.00 32.99 74 ALA B C 1
ATOM 2403 O O . ALA B 1 74 ? 49.573 -32.440 47.034 1.00 35.57 74 ALA B O 1
ATOM 2405 N N . VAL B 1 75 ? 49.173 -30.548 45.918 1.00 34.69 75 VAL B N 1
ATOM 2406 C CA . VAL B 1 75 ? 50.596 -30.257 45.764 1.00 37.84 75 VAL B CA 1
ATOM 2407 C C . VAL B 1 75 ? 51.182 -29.612 47.016 1.00 37.30 75 VAL B C 1
ATOM 2408 O O . VAL B 1 75 ? 52.390 -29.617 47.220 1.00 34.05 75 VAL B O 1
ATOM 2412 N N . SER B 1 76 ? 50.319 -29.099 47.883 1.00 37.87 76 SER B N 1
ATOM 2413 C CA . SER B 1 76 ? 50.736 -28.847 49.251 1.00 36.38 76 SER B CA 1
ATOM 2414 C C . SER B 1 76 ? 49.585 -28.945 50.226 1.00 35.66 76 SER B C 1
ATOM 2415 O O . SER B 1 76 ? 48.483 -29.362 49.863 1.00 36.64 76 SER B O 1
ATOM 2418 N N . LEU B 1 77 ? 49.894 -28.678 51.488 1.00 33.28 77 LEU B N 1
ATOM 2419 C CA . LEU B 1 77 ? 48.886 -28.532 52.518 1.00 33.47 77 LEU B CA 1
ATOM 2420 C C . LEU B 1 77 ? 47.987 -27.355 52.191 1.00 34.46 77 LEU B C 1
ATOM 2421 O O . LEU B 1 77 ? 48.348 -26.490 51.388 1.00 34.89 77 LEU B O 1
ATOM 2426 N N . ALA B 1 78 ? 46.758 -27.416 52.688 1.00 35.27 78 ALA B N 1
ATOM 2427 C CA . ALA B 1 78 ? 45.824 -26.303 52.579 1.00 37.55 78 ALA B CA 1
ATOM 2428 C C . ALA B 1 78 ? 46.548 -24.991 52.816 1.00 39.46 78 ALA B C 1
ATOM 2429 O O . ALA B 1 78 ? 47.498 -24.941 53.601 1.00 41.71 78 ALA B O 1
ATOM 2431 N N . LEU B 1 79 ? 46.122 -23.929 52.137 1.00 40.78 79 LEU B N 1
ATOM 2432 C CA . LEU B 1 79 ? 46.544 -22.587 52.534 1.00 42.55 79 LEU B CA 1
ATOM 2433 C C . LEU B 1 79 ? 45.947 -22.297 53.900 1.00 44.10 79 LEU B C 1
ATOM 2434 O O . LEU B 1 79 ? 44.866 -22.805 54.217 1.00 43.56 79 LEU B O 1
ATOM 2439 N N . PRO B 1 80 ? 46.775 -21.741 54.802 1.00 44.82 80 PRO B N 1
ATOM 2440 C CA . PRO B 1 80 ? 46.411 -21.732 56.218 1.00 43.98 80 PRO B CA 1
ATOM 2441 C C . PRO B 1 80 ? 45.415 -20.618 56.529 1.00 43.52 80 PRO B C 1
ATOM 2442 O O . PRO B 1 80 ? 45.791 -19.451 56.592 1.00 44.11 80 PRO B O 1
ATOM 2446 N N . LEU B 1 81 ? 44.133 -20.958 56.536 1.00 41.47 81 LEU B N 1
ATOM 2447 C CA . LEU B 1 81 ? 43.115 -20.012 56.958 1.00 41.27 81 LEU B CA 1
ATOM 2448 C C . LEU B 1 81 ? 42.549 -20.472 58.297 1.00 41.39 81 LEU B C 1
ATOM 2449 O O . LEU B 1 81 ? 42.397 -21.674 58.537 1.00 42.09 81 LEU B O 1
ATOM 2454 N N . SER B 1 82 ? 42.131 -19.516 59.118 1.00 40.26 82 SER B N 1
ATOM 2455 C CA . SER B 1 82 ? 41.481 -19.850 60.380 1.00 41.96 82 SER B CA 1
ATOM 2456 C C . SER B 1 82 ? 40.639 -18.689 60.881 1.00 41.09 82 SER B C 1
ATOM 2457 O O . SER B 1 82 ? 40.934 -17.527 60.593 1.00 41.85 82 SER B O 1
ATOM 2460 N N . GLY B 1 83 ? 39.663 -18.992 61.728 1.00 40.52 83 GLY B N 1
ATOM 2461 C CA . GLY B 1 83 ? 38.773 -17.948 62.228 1.00 43.56 83 GLY B CA 1
ATOM 2462 C C . GLY B 1 83 ? 38.277 -17.050 61.103 1.00 45.89 83 GLY B C 1
ATOM 2463 O O . GLY B 1 83 ? 37.824 -17.530 60.057 1.00 47.25 83 GLY B O 1
ATOM 2464 N N . ILE B 1 84 ? 38.404 -15.742 61.292 1.00 44.77 84 ILE B N 1
ATOM 2465 C CA . ILE B 1 84 ? 37.784 -14.802 60.382 1.00 43.33 84 ILE B CA 1
ATOM 2466 C C . ILE B 1 84 ? 38.229 -15.036 58.940 1.00 42.07 84 ILE B C 1
ATOM 2467 O O . ILE B 1 84 ? 37.466 -14.787 58.003 1.00 43.14 84 ILE B O 1
ATOM 2472 N N . THR B 1 85 ? 39.466 -15.486 58.754 1.00 37.88 85 THR B N 1
ATOM 2473 C CA . THR B 1 85 ? 39.971 -15.688 57.405 1.00 34.66 85 THR B CA 1
ATOM 2474 C C . THR B 1 85 ? 39.505 -17.016 56.814 1.00 31.66 85 THR B C 1
ATOM 2475 O O . THR B 1 85 ? 39.373 -17.149 55.600 1.00 30.21 85 THR B O 1
ATOM 2479 N N . LEU B 1 86 ? 39.182 -17.977 57.668 1.00 29.17 86 LEU B N 1
ATOM 2480 C CA . LEU B 1 86 ? 38.472 -19.147 57.189 1.00 30.08 86 LEU B CA 1
ATOM 2481 C C . LEU B 1 86 ? 37.094 -18.771 56.656 1.00 30.28 86 LEU B C 1
ATOM 2482 O O . LEU B 1 86 ? 36.683 -19.230 55.593 1.00 32.31 86 LEU B O 1
ATOM 2487 N N . TYR B 1 87 ? 36.366 -17.943 57.390 1.00 28.77 87 TYR B N 1
ATOM 2488 C CA . TYR B 1 87 ? 34.972 -17.749 57.035 1.00 29.83 87 TYR B CA 1
ATOM 2489 C C . TYR B 1 87 ? 34.905 -16.801 55.852 1.00 29.49 87 TYR B C 1
ATOM 2490 O O . TYR B 1 87 ? 33.995 -16.879 55.042 1.00 31.06 87 TYR B O 1
ATOM 2499 N N . SER B 1 88 ? 35.941 -15.992 55.691 1.00 28.68 88 SER B N 1
ATOM 2500 C CA . SER B 1 88 ? 36.040 -15.136 54.525 1.00 28.36 88 SER B CA 1
ATOM 2501 C C . SER B 1 88 ? 36.273 -15.986 53.277 1.00 27.95 88 SER B C 1
ATOM 2502 O O . SER B 1 88 ? 35.624 -15.789 52.249 1.00 28.03 88 SER B O 1
ATOM 2505 N N . GLY B 1 89 ? 37.156 -16.970 53.404 1.00 26.07 89 GLY B N 1
ATOM 2506 C CA . GLY B 1 89 ? 37.399 -17.929 52.345 1.00 24.69 89 GLY B CA 1
ATOM 2507 C C . GLY B 1 89 ? 36.116 -18.636 51.955 1.00 26.68 89 GLY B C 1
ATOM 2508 O O . GLY B 1 89 ? 35.813 -18.786 50.775 1.00 24.68 89 GLY B O 1
ATOM 2509 N N . LEU B 1 90 ? 35.371 -19.097 52.950 1.00 26.10 90 LEU B N 1
ATOM 2510 C CA . LEU B 1 90 ? 34.160 -19.845 52.685 1.00 25.40 90 LEU B CA 1
ATOM 2511 C C . LEU B 1 90 ? 33.107 -18.978 52.013 1.00 24.44 90 LEU B C 1
ATOM 2512 O O . LEU B 1 90 ? 32.438 -19.424 51.100 1.00 25.38 90 LEU B O 1
ATOM 2517 N N . TYR B 1 91 ? 33.061 -17.706 52.388 1.00 25.08 91 TYR B N 1
ATOM 2518 C CA . TYR B 1 91 ? 32.230 -16.725 51.732 1.00 24.10 91 TYR B CA 1
ATOM 2519 C C . TYR B 1 91 ? 32.589 -16.581 50.253 1.00 28.73 91 TYR B C 1
ATOM 2520 O O . TYR B 1 91 ? 31.706 -16.509 49.395 1.00 30.31 91 TYR B O 1
ATOM 2529 N N . ILE B 1 92 ? 33.878 -16.462 49.961 1.00 27.49 92 ILE B N 1
ATOM 2530 C CA . ILE B 1 92 ? 34.322 -16.379 48.575 1.00 28.43 92 ILE B CA 1
ATOM 2531 C C . ILE B 1 92 ? 33.944 -17.635 47.790 1.00 26.65 92 ILE B C 1
ATOM 2532 O O . ILE B 1 92 ? 33.396 -17.550 46.705 1.00 23.85 92 ILE B O 1
ATOM 2537 N N . ASN B 1 93 ? 34.102 -18.796 48.406 1.00 26.92 93 ASN B N 1
ATOM 2538 C CA . ASN B 1 93 ? 33.598 -20.025 47.817 1.00 28.65 93 ASN B CA 1
ATOM 2539 C C . ASN B 1 93 ? 32.105 -20.015 47.484 1.00 29.33 93 ASN B C 1
ATOM 2540 O O . ASN B 1 93 ? 31.698 -20.474 46.412 1.00 28.98 93 ASN B O 1
ATOM 2545 N N . GLU B 1 94 ? 31.291 -19.510 48.403 1.00 27.65 94 GLU B N 1
ATOM 2546 C CA . GLU B 1 94 ? 29.844 -19.493 48.199 1.00 29.24 94 GLU B CA 1
ATOM 2547 C C . GLU B 1 94 ? 29.526 -18.521 47.077 1.00 30.18 94 GLU B C 1
ATOM 2548 O O . GLU B 1 94 ? 28.663 -18.767 46.243 1.00 30.41 94 GLU B O 1
ATOM 2554 N N . LEU B 1 95 ? 30.140 -17.354 47.157 1.00 26.72 95 LEU B N 1
ATOM 2555 C CA . LEU B 1 95 ? 29.892 -16.314 46.200 1.00 28.72 95 LEU B CA 1
ATOM 2556 C C . LEU B 1 95 ? 30.227 -16.724 44.769 1.00 29.60 95 LEU B C 1
ATOM 2557 O O . LEU B 1 95 ? 29.501 -16.383 43.842 1.00 31.38 95 LEU B O 1
ATOM 2562 N N . LEU B 1 96 ? 31.257 -17.543 44.595 1.00 29.45 96 LEU B N 1
ATOM 2563 C CA . LEU B 1 96 ? 31.619 -18.022 43.270 1.00 29.12 96 LEU B CA 1
ATOM 2564 C C . LEU B 1 96 ? 30.597 -19.049 42.820 1.00 29.88 96 LEU B C 1
ATOM 2565 O O . LEU B 1 96 ? 30.344 -19.208 41.614 1.00 27.13 96 LEU B O 1
ATOM 2570 N N . SER B 1 97 ? 30.227 -19.907 43.766 1.00 27.37 97 SER B N 1
ATOM 2571 C CA . SER B 1 97 ? 29.332 -21.013 43.493 1.00 27.20 97 SER B CA 1
ATOM 2572 C C . SER B 1 97 ? 27.996 -20.475 42.983 1.00 28.60 97 SER B C 1
ATOM 2573 O O . SER B 1 97 ? 27.397 -21.020 42.055 1.00 28.97 97 SER B O 1
ATOM 2576 N N . ARG B 1 98 ? 27.612 -19.316 43.486 1.00 27.35 98 ARG B N 1
ATOM 2577 C CA . ARG B 1 98 ? 26.320 -18.764 43.137 1.00 34.63 98 ARG B CA 1
ATOM 2578 C C . ARG B 1 98 ? 26.336 -18.197 41.715 1.00 33.86 98 ARG B C 1
ATOM 2579 O O . ARG B 1 98 ? 25.337 -18.275 41.000 1.00 33.42 98 ARG B O 1
ATOM 2587 N N . VAL B 1 99 ? 27.530 -17.890 41.222 1.00 31.71 99 VAL B N 1
ATOM 2588 C CA . VAL B 1 99 ? 27.677 -16.868 40.194 1.00 29.20 99 VAL B CA 1
ATOM 2589 C C . VAL B 1 99 ? 28.604 -17.283 39.036 1.00 26.95 99 VAL B C 1
ATOM 2590 O O . VAL B 1 99 ? 28.533 -16.736 37.944 1.00 30.86 99 VAL B O 1
ATOM 2594 N N . LEU B 1 100 ? 29.366 -18.352 39.228 1.00 26.65 100 LEU B N 1
ATOM 2595 C CA . LEU B 1 100 ? 30.355 -18.790 38.247 1.00 26.09 100 LEU B CA 1
ATOM 2596 C C . LEU B 1 100 ? 29.766 -19.799 37.234 1.00 26.74 100 LEU B C 1
ATOM 2597 O O . LEU B 1 100 ? 29.308 -20.865 37.628 1.00 24.78 100 LEU B O 1
ATOM 2602 N N . GLU B 1 101 ? 29.780 -19.459 35.940 1.00 30.70 101 GLU B N 1
ATOM 2603 C CA . GLU B 1 101 ? 29.338 -20.370 34.865 1.00 29.78 101 GLU B CA 1
ATOM 2604 C C . GLU B 1 101 ? 30.166 -21.644 34.835 1.00 30.60 101 GLU B C 1
ATOM 2605 O O . GLU B 1 101 ? 31.377 -21.600 35.056 1.00 29.63 101 GLU B O 1
ATOM 2611 N N . TYR B 1 102 ? 29.577 -22.708 34.300 1.00 30.93 102 TYR B N 1
ATOM 2612 C CA . TYR B 1 102 ? 30.261 -23.992 34.187 1.00 31.96 102 TYR B CA 1
ATOM 2613 C C . TYR B 1 102 ? 31.020 -24.159 32.873 1.00 34.41 102 TYR B C 1
ATOM 2614 O O . TYR B 1 102 ? 30.591 -23.663 31.840 1.00 35.63 102 TYR B O 1
ATOM 2623 N N . GLU B 1 103 ? 32.215 -24.741 32.952 1.00 38.13 103 GLU B N 1
ATOM 2624 C CA . GLU B 1 103 ? 32.898 -25.307 31.790 1.00 39.62 103 GLU B CA 1
ATOM 2625 C C . GLU B 1 103 ? 33.238 -24.262 30.740 1.00 41.48 103 GLU B C 1
ATOM 2626 O O . GLU B 1 103 ? 33.398 -24.565 29.563 1.00 43.85 103 GLU B O 1
ATOM 2632 N N . THR B 1 104 ? 33.483 -23.048 31.205 1.00 43.11 104 THR B N 1
ATOM 2633 C CA . THR B 1 104 ? 34.123 -22.036 30.386 1.00 42.38 104 THR B CA 1
ATOM 2634 C C . THR B 1 104 ? 35.406 -21.557 31.062 1.00 41.75 104 THR B C 1
ATOM 2635 O O . THR B 1 104 ? 35.374 -21.073 32.197 1.00 41.82 104 THR B O 1
ATOM 2639 N N . ARG B 1 105 ? 36.525 -21.653 30.350 1.00 40.14 105 ARG B N 1
ATOM 2640 C CA . ARG B 1 105 ? 37.808 -21.228 30.892 1.00 39.23 105 ARG B CA 1
ATOM 2641 C C . ARG B 1 105 ? 37.834 -19.763 31.306 1.00 37.72 105 ARG B C 1
ATOM 2642 O O . ARG B 1 105 ? 37.545 -18.882 30.504 1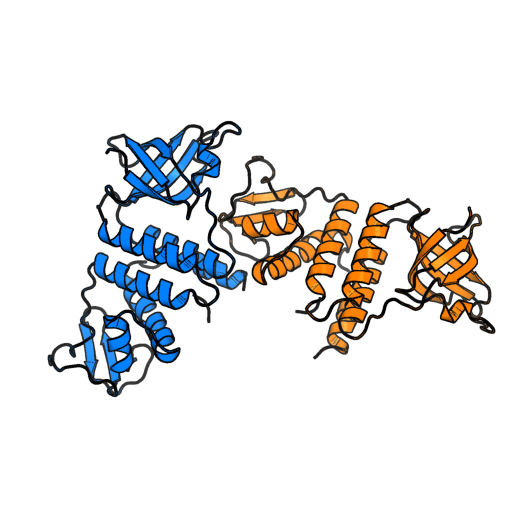.00 39.07 105 ARG B O 1
ATOM 2650 N N . PHE B 1 106 ? 38.174 -19.516 32.568 1.00 36.34 106 PHE B N 1
ATOM 2651 C CA . PHE B 1 106 ? 38.268 -18.163 33.105 1.00 37.44 106 PHE B CA 1
ATOM 2652 C C . PHE B 1 106 ? 39.602 -17.966 33.829 1.00 38.14 106 PHE B C 1
ATOM 2653 O O . PHE B 1 106 ? 39.635 -17.677 35.029 1.00 35.70 106 PHE B O 1
ATOM 2661 N N . SER B 1 107 ? 40.693 -18.048 33.075 1.00 35.98 107 SER B N 1
ATOM 2662 C CA . SER B 1 107 ? 42.030 -18.120 33.648 1.00 35.36 107 SER B CA 1
ATOM 2663 C C . SER B 1 107 ? 42.332 -16.940 34.569 1.00 36.30 107 SER B C 1
ATOM 2664 O O . SER B 1 107 ? 42.845 -17.110 35.678 1.00 35.94 107 SER B O 1
ATOM 2667 N N . GLU B 1 108 ? 42.043 -15.735 34.105 1.00 33.74 108 GLU B N 1
ATOM 2668 C CA . GLU B 1 108 ? 42.263 -14.569 34.940 1.00 37.21 108 GLU B CA 1
ATOM 2669 C C . GLU B 1 108 ? 41.557 -14.710 36.294 1.00 36.27 108 GLU B C 1
ATOM 2670 O O . GLU B 1 108 ? 42.186 -14.557 37.343 1.00 38.83 108 GLU B O 1
ATOM 2676 N N . LEU B 1 109 ? 40.267 -15.040 36.272 1.00 31.01 109 LEU B N 1
ATOM 2677 C CA . LEU B 1 109 ? 39.469 -15.090 37.494 1.00 27.41 109 LEU B CA 1
ATOM 2678 C C . LEU B 1 109 ? 40.050 -16.155 38.403 1.00 27.94 109 LEU B C 1
ATOM 2679 O O . LEU B 1 109 ? 40.108 -15.989 39.613 1.00 26.95 109 LEU B O 1
ATOM 2684 N N . PHE B 1 110 ? 40.543 -17.228 37.798 1.00 26.53 110 PHE B N 1
ATOM 2685 C CA . PHE B 1 110 ? 41.186 -18.276 38.561 1.00 28.42 110 PHE B CA 1
ATOM 2686 C C . PHE B 1 110 ? 42.376 -17.715 39.351 1.00 31.26 110 PHE B C 1
ATOM 2687 O O . PHE B 1 110 ? 42.495 -17.958 40.554 1.00 29.73 110 PHE B O 1
ATOM 2695 N N . PHE B 1 111 ? 43.177 -16.866 38.714 1.00 29.28 111 PHE B N 1
ATOM 2696 C CA . PHE B 1 111 ? 44.340 -16.308 39.392 1.00 30.90 111 PHE B CA 1
ATOM 2697 C C . PHE B 1 111 ? 43.958 -15.200 40.368 1.00 31.65 111 PHE B C 1
ATOM 2698 O O . PHE B 1 111 ? 44.484 -15.131 41.480 1.00 33.77 111 PHE B O 1
ATOM 2706 N N . ASP B 1 112 ? 42.896 -14.477 40.038 1.00 31.27 112 ASP B N 1
ATOM 2707 C CA . ASP B 1 112 ? 42.265 -13.585 40.999 1.00 31.02 112 ASP B CA 1
ATOM 2708 C C . ASP B 1 112 ? 41.844 -14.329 42.261 1.00 30.64 112 ASP B C 1
ATOM 2709 O O . ASP B 1 112 ? 41.963 -13.812 43.379 1.00 31.51 112 ASP B O 1
ATOM 2714 N N . TYR B 1 113 ? 41.378 -15.557 42.083 1.00 25.78 113 TYR B N 1
ATOM 2715 C CA . TYR B 1 113 ? 40.851 -16.323 43.199 1.00 28.06 113 TYR B CA 1
ATOM 2716 C C . TYR B 1 113 ? 42.006 -16.829 44.048 1.00 28.64 113 TYR B C 1
ATOM 2717 O O . TYR B 1 113 ? 41.932 -16.843 45.280 1.00 28.35 113 TYR B O 1
ATOM 2726 N N . LEU B 1 114 ? 42.959 -17.457 43.370 1.00 28.42 114 LEU B N 1
ATOM 2727 C CA . LEU B 1 114 ? 44.190 -17.890 43.986 1.00 30.45 114 LEU B CA 1
ATOM 2728 C C . LEU B 1 114 ? 44.826 -16.754 44.785 1.00 30.50 114 LEU B C 1
ATOM 2729 O O . LEU B 1 114 ? 45.116 -16.915 45.967 1.00 33.33 114 LEU B O 1
ATOM 2734 N N . HIS B 1 115 ? 44.911 -15.572 44.191 1.00 31.92 115 HIS B N 1
ATOM 2735 C CA . HIS B 1 115 ? 45.527 -14.451 44.889 1.00 35.80 115 HIS B CA 1
ATOM 2736 C C . HIS B 1 115 ? 44.709 -14.074 46.119 1.00 36.63 115 HIS B C 1
ATOM 2737 O O . HIS B 1 115 ? 45.263 -13.690 47.155 1.00 33.84 115 HIS B O 1
ATOM 2744 N N . CYS B 1 116 ? 43.386 -14.155 45.997 1.00 34.69 116 CYS B N 1
ATOM 2745 C CA . CYS B 1 116 ? 42.527 -13.841 47.132 1.00 32.62 116 CYS B CA 1
ATOM 2746 C C . CYS B 1 116 ? 42.776 -14.808 48.279 1.00 31.78 116 CYS B C 1
ATOM 2747 O O . CYS B 1 116 ? 42.938 -14.389 49.416 1.00 30.45 116 CYS B O 1
ATOM 2750 N N . ILE B 1 117 ? 42.765 -16.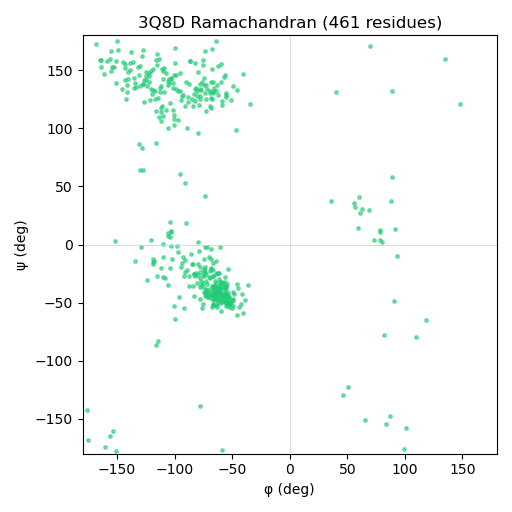107 47.995 1.00 33.27 117 ILE B N 1
ATOM 2751 C CA . ILE B 1 117 ? 42.982 -17.087 49.054 1.00 35.31 117 ILE B CA 1
ATOM 2752 C C . ILE B 1 117 ? 44.381 -16.932 49.686 1.00 36.45 117 ILE B C 1
ATOM 2753 O O . ILE B 1 117 ? 44.545 -17.063 50.898 1.00 34.17 117 ILE B O 1
ATOM 2758 N N . GLN B 1 118 ? 45.381 -16.647 48.859 1.00 36.53 118 GLN B N 1
ATOM 2759 C CA . GLN B 1 118 ? 46.740 -16.465 49.352 1.00 40.84 118 GLN B CA 1
ATOM 2760 C C . GLN B 1 118 ? 46.888 -15.226 50.225 1.00 39.36 118 GLN B C 1
ATOM 2761 O O . GLN B 1 118 ? 47.296 -15.338 51.377 1.00 41.45 118 GLN B O 1
ATOM 2767 N N . SER B 1 119 ? 46.283 -14.124 49.801 1.00 39.30 119 SER B N 1
ATOM 2768 C CA . SER B 1 119 ? 46.181 -12.963 50.670 1.00 40.23 119 SER B CA 1
ATOM 2769 C C . SER B 1 119 ? 45.511 -13.253 52.009 1.00 42.16 119 SER B C 1
ATOM 2770 O O . SER B 1 119 ? 46.033 -12.867 53.059 1.00 45.80 119 SER B O 1
ATOM 2773 N N . LEU B 1 120 ? 44.348 -13.900 51.986 1.00 39.99 120 LEU B N 1
ATOM 2774 C CA . LEU B 1 120 ? 43.682 -14.260 53.234 1.00 36.65 120 LEU B CA 1
ATOM 2775 C C . LEU B 1 120 ? 44.584 -15.119 54.138 1.00 37.52 120 LEU B C 1
ATOM 2776 O O . LEU B 1 120 ? 44.490 -15.061 55.358 1.00 37.58 120 LEU B O 1
ATOM 2781 N N . ALA B 1 121 ? 45.418 -15.967 53.547 1.00 40.89 121 ALA B N 1
ATOM 2782 C CA . ALA B 1 121 ? 46.274 -16.835 54.356 1.00 42.46 121 ALA B CA 1
ATOM 2783 C C . ALA B 1 121 ? 47.434 -16.064 54.996 1.00 43.87 121 ALA B C 1
ATOM 2784 O O . ALA B 1 121 ? 47.964 -16.469 56.032 1.00 41.42 121 ALA B O 1
ATOM 2786 N N . GLY B 1 122 ? 47.781 -14.926 54.402 1.00 46.92 122 GLY B N 1
ATOM 2787 C CA . GLY B 1 122 ? 48.943 -14.149 54.822 1.00 55.59 122 GLY B CA 1
ATOM 2788 C C . GLY B 1 122 ? 48.602 -12.996 55.750 1.00 60.30 122 GLY B C 1
ATOM 2789 O O . GLY B 1 122 ? 49.494 -12.307 56.252 1.00 62.16 122 GLY B O 1
ATOM 2790 N N . VAL B 1 123 ? 47.312 -12.837 56.039 1.00 62.70 123 VAL B N 1
ATOM 2791 C CA . VAL B 1 123 ? 46.798 -11.598 56.609 1.00 63.69 123 VAL B CA 1
ATOM 2792 C C . VAL B 1 123 ? 46.650 -11.675 58.133 1.00 66.79 123 VAL B C 1
ATOM 2793 O O . VAL B 1 123 ? 46.117 -12.652 58.677 1.00 66.39 123 VAL B O 1
ATOM 2797 N N . THR B 1 124 ? 47.145 -10.642 58.812 1.00 68.70 124 THR B N 1
ATOM 2798 C CA . THR B 1 124 ? 46.987 -10.504 60.263 1.00 69.18 124 THR B CA 1
ATOM 2799 C C . THR B 1 124 ? 45.961 -9.428 60.614 1.00 68.20 124 THR B C 1
ATOM 2800 O O . THR B 1 124 ? 45.213 -9.563 61.589 1.00 67.44 124 THR B O 1
ATOM 2804 N N . GLY B 1 125 ? 45.916 -8.374 59.800 1.00 66.10 125 GLY B N 1
ATOM 2805 C CA . GLY B 1 125 ? 44.864 -7.364 59.899 1.00 64.74 125 GLY B CA 1
ATOM 2806 C C . GLY B 1 125 ? 43.541 -7.796 59.286 1.00 63.23 125 GLY B C 1
ATOM 2807 O O . GLY B 1 125 ? 43.065 -8.914 59.513 1.00 64.05 125 GLY B O 1
ATOM 2808 N N . THR B 1 126 ? 42.895 -6.871 58.585 1.00 58.82 126 THR B N 1
ATOM 2809 C CA . THR B 1 126 ? 41.553 -7.117 58.073 1.00 54.49 126 THR B CA 1
ATOM 2810 C C . THR B 1 126 ? 41.601 -7.911 56.759 1.00 50.18 126 THR B C 1
ATOM 2811 O O . THR B 1 126 ? 42.500 -7.714 55.939 1.00 49.37 126 THR B O 1
ATOM 2815 N N . PRO B 1 127 ? 40.754 -8.943 56.649 1.00 45.72 127 PRO B N 1
ATOM 2816 C CA . PRO B 1 127 ? 40.571 -9.673 55.397 1.00 44.10 127 PRO B CA 1
ATOM 2817 C C . PRO B 1 127 ? 39.892 -8.839 54.308 1.00 42.32 127 PRO B C 1
ATOM 2818 O O . PRO B 1 127 ? 39.991 -9.173 53.133 1.00 43.95 127 PRO B O 1
ATOM 2822 N N . GLU B 1 128 ? 39.324 -7.697 54.675 1.00 40.11 128 GLU B N 1
ATOM 2823 C CA . GLU B 1 128 ? 38.365 -7.028 53.802 1.00 41.10 128 GLU B CA 1
ATOM 2824 C C . GLU B 1 128 ? 38.951 -6.486 52.497 1.00 41.21 128 GLU B C 1
ATOM 2825 O O . GLU B 1 128 ? 38.324 -6.592 51.447 1.00 44.07 128 GLU B O 1
ATOM 2831 N N . PRO B 1 129 ? 40.187 -5.975 52.540 1.00 41.38 129 PRO B N 1
ATOM 2832 C CA . PRO B 1 129 ? 40.781 -5.464 51.311 1.00 38.34 129 PRO B CA 1
ATOM 2833 C C . PRO B 1 129 ? 40.893 -6.570 50.273 1.00 37.88 129 PRO B C 1
ATOM 2834 O O . PRO B 1 129 ? 40.709 -6.324 49.084 1.00 38.56 129 PRO B O 1
ATOM 2838 N N . ALA B 1 130 ? 41.293 -7.758 50.711 1.00 37.35 130 ALA B N 1
ATOM 2839 C CA . ALA B 1 130 ? 41.464 -8.884 49.802 1.00 34.35 130 ALA B CA 1
ATOM 2840 C C . ALA B 1 130 ? 40.099 -9.290 49.236 1.00 33.89 130 ALA B C 1
ATOM 2841 O O . ALA B 1 130 ? 39.959 -9.530 48.028 1.00 32.02 130 ALA B O 1
ATOM 2843 N N . LEU B 1 131 ? 39.079 -9.188 50.083 1.00 29.49 131 LEU B N 1
ATOM 2844 C CA . LEU B 1 131 ? 37.716 -9.543 49.712 1.00 31.21 131 LEU B CA 1
ATOM 2845 C C . LEU B 1 131 ? 37.166 -8.572 48.678 1.00 32.88 131 LEU B C 1
ATOM 2846 O O . LEU B 1 131 ? 36.657 -8.990 47.638 1.00 34.62 131 LEU B O 1
ATOM 2851 N N . ARG B 1 132 ? 37.221 -7.282 49.004 1.00 33.82 132 ARG B N 1
ATOM 2852 C CA . ARG B 1 132 ? 36.808 -6.212 48.099 1.00 33.76 132 ARG B CA 1
ATOM 2853 C C . ARG B 1 132 ? 37.503 -6.332 46.748 1.00 35.08 132 ARG B C 1
ATOM 2854 O O . ARG B 1 132 ? 36.853 -6.310 45.704 1.00 39.07 132 ARG B O 1
ATOM 2862 N N . ARG B 1 133 ? 38.806 -6.588 46.781 1.00 33.68 133 ARG B N 1
ATOM 2863 C CA . ARG B 1 133 ? 39.594 -6.750 45.569 1.00 35.03 133 ARG B CA 1
ATOM 2864 C C . ARG B 1 133 ? 39.074 -7.912 44.726 1.00 35.62 133 ARG B C 1
ATOM 2865 O O . ARG B 1 133 ? 38.939 -7.791 43.506 1.00 36.60 133 ARG B O 1
ATOM 2873 N N . PHE B 1 134 ? 38.714 -9.015 45.374 1.00 32.67 134 PHE B N 1
ATOM 2874 C CA . PHE B 1 134 ? 38.170 -10.147 44.640 1.00 30.33 134 PHE B CA 1
ATOM 2875 C C . PHE B 1 134 ? 36.749 -9.896 44.129 1.00 31.43 134 PHE B C 1
ATOM 2876 O O . PHE B 1 134 ? 36.448 -10.182 42.972 1.00 31.96 134 PHE B O 1
ATOM 2884 N N . GLU B 1 135 ? 35.891 -9.311 44.958 1.00 29.12 135 GLU B N 1
ATOM 2885 C CA . GLU B 1 135 ? 34.542 -9.010 44.505 1.00 30.90 135 GLU B CA 1
ATOM 2886 C C . GLU B 1 135 ? 34.576 -8.151 43.247 1.00 34.42 135 GLU B C 1
ATOM 2887 O O . GLU B 1 135 ? 33.720 -8.288 42.363 1.00 35.36 135 GLU B O 1
ATOM 2893 N N . LEU B 1 136 ? 35.551 -7.247 43.180 1.00 32.71 136 LEU B N 1
ATOM 2894 C CA . LEU B 1 136 ? 35.596 -6.280 42.101 1.00 32.56 136 LEU B CA 1
ATOM 2895 C C . LEU B 1 136 ? 36.134 -6.905 40.814 1.00 35.43 136 LEU B C 1
ATOM 2896 O O . LEU B 1 136 ? 35.659 -6.593 39.719 1.00 36.25 136 LEU B O 1
ATOM 2901 N N . ALA B 1 137 ? 37.099 -7.811 40.952 1.00 34.06 137 ALA B N 1
ATOM 2902 C CA . ALA B 1 137 ? 37.528 -8.638 39.834 1.00 33.32 137 ALA B CA 1
ATOM 2903 C C . ALA B 1 137 ? 36.390 -9.553 39.424 1.00 34.45 137 ALA B C 1
ATOM 2904 O O . ALA B 1 137 ? 36.103 -9.699 38.240 1.00 35.21 137 ALA B O 1
ATOM 2906 N N . LEU B 1 138 ? 35.709 -10.135 40.407 1.00 34.71 138 LEU B N 1
ATOM 2907 C CA . LEU B 1 138 ? 34.553 -10.984 40.118 1.00 34.16 138 LEU B CA 1
ATOM 2908 C C . LEU B 1 138 ? 33.537 -10.254 39.238 1.00 34.92 138 LEU B C 1
ATOM 2909 O O . LEU B 1 138 ? 32.980 -10.833 38.302 1.00 32.90 138 LEU B O 1
ATOM 2914 N N . LEU B 1 139 ? 33.206 -9.033 39.639 1.00 34.48 139 LEU B N 1
ATOM 2915 C CA . LEU B 1 139 ? 32.234 -8.226 38.923 1.00 37.95 139 LEU B CA 1
ATOM 2916 C C . LEU B 1 139 ? 32.708 -7.862 37.514 1.00 37.87 139 LEU B C 1
ATOM 2917 O O . LEU B 1 139 ? 31.942 -7.930 36.562 1.00 38.24 139 LEU B O 1
ATOM 2922 N N . GLY B 1 140 ? 33.982 -7.520 37.380 1.00 38.52 140 GLY B N 1
ATOM 2923 C CA . GLY B 1 140 ? 34.584 -7.349 36.071 1.00 37.64 140 GLY B CA 1
ATOM 2924 C C . GLY B 1 140 ? 34.298 -8.538 35.182 1.00 38.80 140 GLY B C 1
ATOM 2925 O O . GLY B 1 140 ? 33.796 -8.385 34.067 1.00 39.23 140 GLY B O 1
ATOM 2926 N N . HIS B 1 141 ? 34.638 -9.724 35.673 1.00 38.67 141 HIS B N 1
ATOM 2927 C CA . HIS B 1 141 ? 34.405 -10.960 34.937 1.00 40.14 141 HIS B CA 1
ATOM 2928 C C . HIS B 1 141 ? 32.932 -11.166 34.589 1.00 41.82 141 HIS B C 1
ATOM 2929 O O . HIS B 1 141 ? 32.607 -11.787 33.585 1.00 41.96 141 HIS B O 1
ATOM 2936 N N . LEU B 1 142 ? 32.046 -10.790 35.499 1.00 43.12 142 LEU B N 1
ATOM 2937 C CA . LEU B 1 142 ? 30.632 -11.045 35.288 1.00 44.98 142 LEU B CA 1
ATOM 2938 C C . LEU B 1 142 ? 30.083 -10.153 34.178 1.00 47.05 142 LEU B C 1
ATOM 2939 O O . LEU B 1 142 ? 28.941 -10.313 33.754 1.00 49.35 142 LEU B O 1
ATOM 2944 N N . GLY B 1 143 ? 30.886 -9.180 33.756 1.00 47.80 143 GLY B N 1
ATOM 2945 C CA . GLY B 1 143 ? 30.534 -8.299 32.654 1.00 47.20 143 GLY B CA 1
ATOM 2946 C C . GLY B 1 143 ? 29.817 -7.011 33.029 1.00 50.85 143 GLY B C 1
ATOM 2947 O O . GLY B 1 143 ? 29.318 -6.306 32.152 1.00 50.94 143 GLY B O 1
ATOM 2948 N N . TYR B 1 144 ? 29.800 -6.651 34.310 1.00 52.46 144 TYR B N 1
ATOM 2949 C CA . TYR B 1 144 ? 28.858 -5.626 34.760 1.00 54.58 144 TYR B CA 1
ATOM 2950 C C . TYR B 1 144 ? 29.096 -4.223 34.209 1.00 55.08 144 TYR B C 1
ATOM 2951 O O . TYR B 1 144 ? 28.175 -3.405 34.186 1.00 56.42 144 TYR B O 1
ATOM 2960 N N . GLY B 1 145 ? 30.321 -3.946 33.771 1.00 55.31 145 GLY B N 1
ATOM 2961 C CA . GLY B 1 145 ? 30.584 -2.826 32.864 1.00 58.51 145 GLY B CA 1
ATOM 2962 C C . GLY B 1 145 ? 30.393 -1.450 33.485 1.00 60.84 145 GLY B C 1
ATOM 2963 O O . GLY B 1 145 ? 30.055 -0.484 32.798 1.00 60.67 145 GLY B O 1
ATOM 2964 N N . VAL B 1 146 ? 30.613 -1.359 34.792 1.00 62.01 146 VAL B N 1
ATOM 2965 C CA . VAL B 1 146 ? 30.443 -0.106 35.517 1.00 61.32 146 VAL B CA 1
ATOM 2966 C C . VAL B 1 146 ? 31.679 0.762 35.307 1.00 60.39 146 VAL B C 1
ATOM 2967 O O . VAL B 1 146 ? 32.805 0.298 35.481 1.00 61.35 146 VAL B O 1
ATOM 2971 N N . ASN B 1 147 ? 31.477 2.003 34.880 1.00 59.99 147 ASN B N 1
ATOM 2972 C CA . ASN B 1 147 ? 32.584 2.950 34.802 1.00 60.37 147 ASN B CA 1
ATOM 2973 C C . ASN B 1 147 ? 32.719 3.820 36.049 1.00 58.23 147 ASN B C 1
ATOM 2974 O O . ASN B 1 147 ? 31.775 4.499 36.447 1.00 57.67 147 ASN B O 1
ATOM 2979 N N . PHE B 1 148 ? 33.905 3.802 36.650 1.00 57.14 148 PHE B N 1
ATOM 2980 C CA . PHE B 1 148 ? 34.142 4.490 37.914 1.00 56.56 148 PHE B CA 1
ATOM 2981 C C . PHE B 1 148 ? 34.624 5.919 37.710 1.00 58.76 148 PHE B C 1
ATOM 2982 O O . PHE B 1 148 ? 34.517 6.748 38.611 1.00 60.10 148 PHE B O 1
ATOM 2990 N N . THR B 1 149 ? 35.210 6.186 36.549 1.00 60.46 149 THR B N 1
ATOM 2991 C CA . THR B 1 149 ? 35.989 7.401 36.342 1.00 61.80 149 THR B CA 1
ATOM 2992 C C . THR B 1 149 ? 35.226 8.468 35.547 1.00 62.98 149 THR B C 1
ATOM 2993 O O . THR B 1 149 ? 35.620 9.634 35.529 1.00 63.87 149 THR B O 1
ATOM 2997 N N . HIS B 1 150 ? 34.105 8.082 34.943 1.00 63.61 150 HIS B N 1
ATOM 2998 C CA . HIS B 1 150 ? 33.268 9.016 34.195 1.00 64.27 150 HIS B CA 1
ATOM 2999 C C . HIS B 1 150 ? 31.805 8.695 34.441 1.00 66.62 150 HIS B C 1
ATOM 3000 O O . HIS B 1 150 ? 31.423 7.526 34.466 1.00 65.62 150 HIS B O 1
ATOM 3007 N N . CYS B 1 151 ? 30.986 9.723 34.650 1.00 70.64 151 CYS B N 1
ATOM 3008 C CA . CYS B 1 151 ? 29.572 9.488 34.938 1.00 76.35 151 CYS B CA 1
ATOM 3009 C C . CYS B 1 151 ? 28.759 9.206 33.679 1.00 77.91 151 CYS B C 1
ATOM 3010 O O . CYS B 1 151 ? 28.932 9.864 32.653 1.00 79.18 151 CYS B O 1
ATOM 3013 N N . ALA B 1 152 ? 27.948 8.154 33.740 1.00 80.73 152 ALA B N 1
ATOM 3014 C CA . ALA B 1 152 ? 27.370 7.547 32.546 1.00 82.85 152 ALA B CA 1
ATOM 3015 C C . ALA B 1 152 ? 26.272 8.434 31.970 1.00 84.22 152 ALA B C 1
ATOM 3016 O O . ALA B 1 152 ? 25.387 8.890 32.695 1.00 85.19 152 ALA B O 1
ATOM 3018 N N . GLY B 1 153 ? 26.346 8.688 30.667 1.00 85.03 153 GLY B N 1
ATOM 3019 C CA . GLY B 1 153 ? 25.514 9.706 30.035 1.00 84.64 153 GLY B CA 1
ATOM 3020 C C . GLY B 1 153 ? 26.337 10.907 29.614 1.00 84.45 153 GLY B C 1
ATOM 3021 O O . GLY B 1 153 ? 26.725 11.027 28.451 1.00 84.39 153 GLY B O 1
ATOM 3022 N N . SER B 1 154 ? 26.649 11.770 30.576 1.00 83.69 154 SER B N 1
ATOM 3023 C CA . SER B 1 154 ? 27.513 12.918 30.328 1.00 82.77 154 SER B CA 1
ATOM 3024 C C . SER B 1 154 ? 28.878 12.495 29.782 1.00 81.48 154 SER B C 1
ATOM 3025 O O . SER B 1 154 ? 29.402 13.115 28.853 1.00 80.47 154 SER B O 1
ATOM 3028 N N . GLY B 1 155 ? 29.461 11.461 30.385 1.00 79.28 155 GLY B N 1
ATOM 3029 C CA . GLY B 1 155 ? 30.814 11.023 30.041 1.00 77.07 155 GLY B CA 1
ATOM 3030 C C . GLY B 1 155 ? 31.888 11.903 30.656 1.00 75.56 155 GLY B C 1
ATOM 3031 O O . GLY B 1 155 ? 33.065 11.813 30.297 1.00 74.30 155 GLY B O 1
ATOM 3032 N N . GLU B 1 156 ? 31.466 12.773 31.570 1.00 73.29 156 GLU B N 1
ATOM 3033 C CA . GLU B 1 156 ? 32.357 13.733 32.211 1.00 72.20 156 GLU B CA 1
ATOM 3034 C C . GLU B 1 156 ? 33.189 13.046 33.286 1.00 70.69 156 GLU B C 1
ATOM 3035 O O . GLU B 1 156 ? 32.647 12.313 34.118 1.00 70.46 156 GLU B O 1
ATOM 3041 N N . PRO B 1 157 ? 34.506 13.312 33.296 1.00 69.25 157 PRO B N 1
ATOM 3042 C CA . PRO B 1 157 ? 35.386 12.894 34.386 1.00 67.74 157 PRO B CA 1
ATOM 3043 C C . PRO B 1 157 ? 34.803 13.177 35.773 1.00 64.19 157 PRO B C 1
ATOM 3044 O O . PRO B 1 157 ? 34.207 14.228 36.009 1.00 63.40 157 PRO B O 1
ATOM 3048 N N . VAL B 1 158 ? 34.882 12.173 36.634 1.00 60.72 158 VAL B N 1
ATOM 3049 C CA . VAL B 1 158 ? 34.335 12.237 37.981 1.00 56.84 158 VAL B CA 1
ATOM 3050 C C . VAL B 1 158 ? 35.258 13.086 38.861 1.00 54.37 158 VAL B C 1
ATOM 3051 O O . VAL B 1 158 ? 36.480 13.065 38.688 1.00 52.25 158 VAL B O 1
ATOM 3055 N N . ASP B 1 159 ? 34.669 13.916 39.719 1.00 51.73 159 ASP B N 1
ATOM 3056 C CA . ASP B 1 159 ? 35.448 14.824 40.570 1.00 51.17 159 ASP B CA 1
ATOM 3057 C C . ASP B 1 159 ? 35.617 14.267 41.983 1.00 49.53 159 ASP B C 1
ATOM 3058 O O . ASP B 1 159 ? 34.645 13.858 42.609 1.00 49.34 159 ASP B O 1
ATOM 3063 N N . ASP B 1 160 ? 36.836 14.328 42.511 1.00 48.95 160 ASP B N 1
ATOM 3064 C CA . ASP B 1 160 ? 37.136 13.746 43.816 1.00 49.32 160 ASP B CA 1
ATOM 3065 C C . ASP B 1 160 ? 36.149 14.131 44.902 1.00 48.05 160 ASP B C 1
ATOM 3066 O O . ASP B 1 160 ? 35.688 13.267 45.642 1.00 47.09 160 ASP B O 1
ATOM 3071 N N . THR B 1 161 ? 35.757 15.402 44.941 1.00 46.22 161 THR B N 1
ATOM 3072 C CA . THR B 1 161 ? 34.969 15.917 46.052 1.00 46.61 161 THR B CA 1
ATOM 3073 C C . THR B 1 161 ? 33.479 15.953 45.768 1.00 49.29 161 THR B C 1
ATOM 3074 O O . THR B 1 161 ? 32.684 16.302 46.643 1.00 52.15 161 THR B O 1
ATOM 3078 N N . MET B 1 162 ? 33.094 15.645 44.535 1.00 50.77 162 MET B N 1
ATOM 3079 C CA . MET B 1 162 ? 31.680 15.644 44.181 1.00 49.95 162 MET B CA 1
ATOM 3080 C C . MET B 1 162 ? 31.048 14.326 44.607 1.00 48.72 162 MET B C 1
ATOM 3081 O O . MET B 1 162 ? 31.748 13.332 44.776 1.00 49.91 162 MET B O 1
ATOM 3086 N N . THR B 1 163 ? 29.736 14.326 44.818 1.00 48.32 163 THR B N 1
ATOM 3087 C CA . THR B 1 163 ? 29.017 13.097 45.129 1.00 49.26 163 THR B CA 1
ATOM 3088 C C . THR B 1 163 ? 28.206 12.557 43.954 1.00 49.75 163 THR B C 1
ATOM 3089 O O . THR B 1 163 ? 27.605 13.324 43.203 1.00 50.34 163 THR B O 1
ATOM 3093 N N . TYR B 1 164 ? 28.174 11.232 43.822 1.00 49.95 164 TYR B N 1
ATOM 3094 C CA . TYR B 1 164 ? 27.414 10.569 42.766 1.00 51.92 164 TYR B CA 1
ATOM 3095 C C . TYR B 1 164 ? 26.562 9.441 43.324 1.00 54.05 164 TYR B C 1
ATOM 3096 O O . TYR B 1 164 ? 26.947 8.785 44.292 1.00 56.19 164 TYR B O 1
ATOM 3105 N N . ARG B 1 165 ? 25.460 9.143 42.646 1.00 56.61 165 ARG B N 1
ATOM 3106 C CA . ARG B 1 165 ? 24.606 8.029 43.038 1.00 60.12 165 ARG B CA 1
ATOM 3107 C C . ARG B 1 165 ? 24.822 6.840 42.115 1.00 61.78 165 ARG B C 1
ATOM 3108 O O . ARG B 1 165 ? 25.058 7.008 40.921 1.00 60.95 165 ARG B O 1
ATOM 3116 N N . TYR B 1 166 ? 24.774 5.639 42.678 1.00 64.92 166 TYR B N 1
ATOM 3117 C CA . TYR B 1 166 ? 24.873 4.432 41.875 1.00 69.88 166 TYR B CA 1
ATOM 3118 C C . TYR B 1 166 ? 23.518 4.053 41.291 1.00 72.73 166 TYR B C 1
ATOM 3119 O O . TYR B 1 166 ? 22.524 3.964 42.011 1.00 72.42 166 TYR B O 1
ATOM 3128 N N . ARG B 1 167 ? 23.489 3.808 39.987 1.00 77.37 167 ARG B N 1
ATOM 3129 C CA . ARG B 1 167 ? 22.269 3.354 39.337 1.00 83.02 167 ARG B CA 1
ATOM 3130 C C . ARG B 1 167 ? 22.340 1.872 38.982 1.00 85.34 167 ARG B C 1
ATOM 3131 O O . ARG B 1 167 ? 23.310 1.413 38.378 1.00 85.15 167 ARG B O 1
ATOM 3139 N N . GLU B 1 168 ? 21.238 1.173 39.237 1.00 88.93 168 GLU B N 1
ATOM 3140 C CA . GLU B 1 168 ? 21.240 -0.264 39.499 1.00 92.54 168 GLU B CA 1
ATOM 3141 C C . GLU B 1 168 ? 21.930 -1.097 38.419 1.00 93.43 168 GLU B C 1
ATOM 3142 O O . GLU B 1 168 ? 22.272 -2.257 38.650 1.00 94.26 168 GLU B O 1
ATOM 3148 N N . GLU B 1 169 ? 22.056 -0.536 37.221 1.00 94.32 169 GLU B N 1
ATOM 3149 C CA . GLU B 1 169 ? 22.936 -1.099 36.200 1.00 95.34 169 GLU B CA 1
ATOM 3150 C C . GLU B 1 169 ? 23.443 0.000 35.268 1.00 94.55 169 GLU B C 1
ATOM 3151 O O . GLU B 1 169 ? 24.235 -0.257 34.359 1.00 95.00 169 GLU B O 1
ATOM 3157 N N . LYS B 1 170 ? 23.065 1.238 35.571 1.00 93.10 170 LYS B N 1
ATOM 3158 C CA . LYS B 1 170 ? 23.280 2.359 34.663 1.00 90.73 170 LYS B CA 1
ATOM 3159 C C . LYS B 1 170 ? 24.437 3.256 35.110 1.00 88.18 170 LYS B C 1
ATOM 3160 O O . LYS B 1 170 ? 24.645 4.337 34.550 1.00 87.19 170 LYS B O 1
ATOM 3166 N N . GLY B 1 171 ? 25.154 2.823 36.146 1.00 84.74 171 GLY B N 1
ATOM 3167 C CA . GLY B 1 171 ? 26.400 3.474 36.559 1.00 79.65 171 GLY B CA 1
ATOM 3168 C C . GLY B 1 171 ? 26.213 4.629 37.532 1.00 76.02 171 GLY B C 1
ATOM 3169 O O . GLY B 1 171 ? 25.290 4.627 38.353 1.00 74.36 171 GLY B O 1
ATOM 3170 N N . PHE B 1 172 ? 27.096 5.620 37.436 1.00 71.19 172 PHE B N 1
ATOM 3171 C CA . PHE B 1 172 ? 27.107 6.726 38.385 1.00 67.72 172 PHE B CA 1
ATOM 3172 C C . PHE B 1 172 ? 26.701 8.038 37.727 1.00 67.07 172 PHE B C 1
ATOM 3173 O O . PHE B 1 172 ? 27.256 8.424 36.700 1.00 67.50 172 PHE B O 1
ATOM 3181 N N . ILE B 1 173 ? 25.781 8.755 38.362 1.00 65.52 173 ILE B N 1
ATOM 3182 C CA . ILE B 1 173 ? 25.490 10.131 37.977 1.00 65.20 173 ILE B CA 1
ATOM 3183 C C . ILE B 1 173 ? 25.625 11.099 39.155 1.00 62.31 173 ILE B C 1
ATOM 3184 O O . ILE B 1 173 ? 25.351 10.741 40.299 1.00 61.31 173 ILE B O 1
ATOM 3189 N N . ALA B 1 174 ? 26.093 12.311 38.876 1.00 60.39 174 ALA B N 1
ATOM 3190 C CA . ALA B 1 174 ? 26.249 13.320 39.910 1.00 60.46 174 ALA B CA 1
ATOM 3191 C C . ALA B 1 174 ? 24.905 13.601 40.558 1.00 61.59 174 ALA B C 1
ATOM 3192 O O . ALA B 1 174 ? 23.870 13.579 39.894 1.00 62.76 174 ALA B O 1
ATOM 3194 N N . SER B 1 175 ? 24.919 13.762 41.874 1.00 61.60 175 SER B N 1
ATOM 3195 C CA . SER B 1 175 ? 23.692 13.856 42.643 1.00 62.15 175 SER B CA 1
ATOM 3196 C C . SER B 1 175 ? 23.987 14.415 44.028 1.00 62.54 175 SER B C 1
ATOM 3197 O O . SER B 1 175 ? 25.091 14.254 44.541 1.00 62.97 175 SER B O 1
ATOM 3200 N N . VAL B 1 176 ? 22.998 15.065 44.635 1.00 62.95 176 VAL B N 1
ATOM 3201 C CA . VAL B 1 176 ? 23.183 15.650 45.958 1.00 64.00 176 VAL B CA 1
ATOM 3202 C C . VAL B 1 176 ? 22.384 14.906 47.018 1.00 64.09 176 VAL B C 1
ATOM 3203 O O . VAL B 1 176 ? 22.391 15.289 48.184 1.00 64.01 176 VAL B O 1
ATOM 3207 N N . VAL B 1 177 ? 21.663 13.868 46.615 1.00 64.40 177 VAL B N 1
ATOM 3208 C CA . VAL B 1 177 ? 20.899 13.097 47.588 1.00 67.02 177 VAL B CA 1
ATOM 3209 C C . VAL B 1 177 ? 21.792 12.128 48.359 1.00 67.66 177 VAL B C 1
ATOM 3210 O O . VAL B 1 177 ? 22.474 11.288 47.771 1.00 68.98 177 VAL B O 1
ATOM 3214 N N . ILE B 1 178 ? 21.832 12.295 49.676 1.00 67.12 178 ILE B N 1
ATOM 3215 C CA . ILE B 1 178 ? 22.748 11.530 50.509 1.00 66.87 178 ILE B CA 1
ATOM 3216 C C . ILE B 1 178 ? 22.046 10.320 51.122 1.00 66.47 178 ILE B C 1
ATOM 3217 O O . ILE B 1 178 ? 21.155 10.465 51.963 1.00 66.92 178 ILE B O 1
ATOM 3222 N N . ASP B 1 179 ? 22.376 9.138 50.611 1.00 64.26 179 ASP B N 1
ATOM 3223 C CA . ASP B 1 179 ? 21.756 7.904 51.075 1.00 62.91 179 ASP B CA 1
ATOM 3224 C C . ASP B 1 179 ? 22.673 6.704 50.858 1.00 61.13 179 ASP B C 1
ATOM 3225 O O . ASP B 1 179 ? 23.876 6.859 50.645 1.00 60.24 179 ASP B O 1
ATOM 3230 N N . ASN B 1 180 ? 22.080 5.514 50.861 1.00 60.26 180 ASN B N 1
ATOM 3231 C CA . ASN B 1 180 ? 22.833 4.267 50.824 1.00 60.83 180 ASN B CA 1
ATOM 3232 C C . ASN B 1 180 ? 23.637 4.131 49.539 1.00 58.74 180 ASN B C 1
ATOM 3233 O O . ASN B 1 180 ? 24.644 3.419 49.504 1.00 57.58 180 ASN B O 1
ATOM 3238 N N . LYS B 1 181 ? 23.188 4.820 48.491 1.00 53.99 181 LYS B N 1
ATOM 3239 C CA . LYS B 1 181 ? 23.749 4.645 47.159 1.00 51.90 181 LYS B CA 1
ATOM 3240 C C . LYS B 1 181 ? 24.677 5.787 46.771 1.00 49.42 181 LYS B C 1
ATOM 3241 O O . LYS B 1 181 ? 25.050 5.914 45.602 1.00 47.05 181 LYS B O 1
ATOM 3247 N N . THR B 1 182 ? 25.022 6.632 47.742 1.00 46.50 182 THR B N 1
ATOM 3248 C CA . THR B 1 182 ? 25.876 7.790 47.477 1.00 43.15 182 THR B CA 1
ATOM 3249 C C . THR B 1 182 ? 27.354 7.429 47.597 1.00 41.54 182 THR B C 1
ATOM 3250 O O . THR B 1 182 ? 27.733 6.616 48.439 1.00 40.42 182 THR B O 1
ATOM 3254 N N . PHE B 1 183 ? 28.161 7.940 46.672 1.00 40.39 183 PHE B N 1
ATOM 3255 C CA . PHE B 1 183 ? 29.614 7.832 46.766 1.00 39.06 183 PHE B CA 1
ATOM 3256 C C . PHE B 1 183 ? 30.270 9.138 46.354 1.00 42.04 183 PHE B C 1
ATOM 3257 O O . PHE B 1 183 ? 29.765 9.849 45.475 1.00 42.24 183 PHE B O 1
ATOM 3265 N N . THR B 1 184 ? 31.434 9.417 46.935 1.00 41.11 184 THR B N 1
ATOM 3266 C CA . THR B 1 184 ? 32.220 10.558 46.507 1.00 39.33 184 THR B CA 1
ATOM 3267 C C . THR B 1 184 ? 33.097 10.116 45.357 1.00 40.18 184 THR B C 1
ATOM 3268 O O . THR B 1 184 ? 33.347 8.926 45.186 1.00 41.18 184 THR B O 1
ATOM 3272 N N . GLY B 1 185 ? 33.531 11.076 44.548 1.00 39.88 185 GLY B N 1
ATOM 3273 C CA . GLY B 1 185 ? 34.455 10.794 43.467 1.00 39.18 185 GLY B CA 1
ATOM 3274 C C . GLY B 1 185 ? 35.677 10.068 43.961 1.00 39.41 185 GLY B C 1
ATOM 3275 O O . GLY B 1 185 ? 36.160 9.157 43.303 1.00 43.38 185 GLY B O 1
ATOM 3276 N N . ARG B 1 186 ? 36.196 10.497 45.109 1.00 42.03 186 ARG B N 1
ATOM 3277 C CA . ARG B 1 186 ? 37.357 9.860 45.737 1.00 40.60 186 ARG B CA 1
ATOM 3278 C C . ARG B 1 186 ? 37.129 8.366 45.942 1.00 41.36 186 ARG B C 1
ATOM 3279 O O . ARG B 1 186 ? 38.019 7.555 45.694 1.00 42.45 186 ARG B O 1
ATOM 3287 N N . GLN B 1 187 ? 35.957 8.021 46.471 1.00 39.42 187 GLN B N 1
ATOM 3288 C CA . GLN B 1 187 ? 35.587 6.635 46.701 1.00 37.79 187 GLN B CA 1
ATOM 3289 C C . GLN B 1 187 ? 35.520 5.835 45.403 1.00 41.28 187 GLN B C 1
ATOM 3290 O O . GLN B 1 187 ? 36.156 4.780 45.292 1.00 43.56 187 GLN B O 1
ATOM 3296 N N . LEU B 1 188 ? 34.955 6.441 44.360 1.00 40.32 188 LEU B N 1
ATOM 3297 C CA . LEU B 1 188 ? 34.918 5.800 43.050 1.00 41.32 188 LEU B CA 1
ATOM 3298 C C . LEU B 1 188 ? 36.312 5.532 42.505 1.00 41.05 188 LEU B C 1
ATOM 3299 O O . LEU B 1 188 ? 36.568 4.465 41.966 1.00 40.05 188 LEU B O 1
ATOM 3304 N N . LYS B 1 189 ? 37.229 6.470 42.712 1.00 43.95 189 LYS B N 1
ATOM 3305 C CA . LYS B 1 189 ? 38.612 6.287 42.278 1.00 48.68 189 LYS B CA 1
ATOM 3306 C C . LYS B 1 189 ? 39.286 5.098 42.961 1.00 46.86 189 LYS B C 1
ATOM 3307 O O . LYS B 1 189 ? 40.080 4.389 42.342 1.00 47.18 189 LYS B O 1
ATOM 3313 N N . ALA B 1 190 ? 38.993 4.904 44.244 1.00 44.84 190 ALA B N 1
ATOM 3314 C CA . ALA B 1 190 ? 39.486 3.733 44.976 1.00 43.64 190 ALA B CA 1
ATOM 3315 C C . ALA B 1 190 ? 38.914 2.432 44.421 1.00 42.78 190 ALA B C 1
ATOM 3316 O O . ALA B 1 190 ? 39.623 1.439 44.290 1.00 44.15 190 ALA B O 1
ATOM 3318 N N . LEU B 1 191 ? 37.609 2.416 44.177 1.00 41.80 191 LEU B N 1
ATOM 3319 C CA . LEU B 1 191 ? 36.971 1.248 43.594 1.00 40.82 191 LEU B CA 1
ATOM 3320 C C . LEU B 1 191 ? 37.640 0.897 42.277 1.00 42.72 191 LEU B C 1
ATOM 3321 O O . LEU B 1 191 ? 37.824 -0.280 41.951 1.00 42.46 191 LEU B O 1
ATOM 3326 N N . ASN B 1 192 ? 37.932 1.925 41.490 1.00 43.05 192 ASN B N 1
ATOM 3327 C CA . ASN B 1 192 ? 38.567 1.732 40.198 1.00 45.62 192 ASN B CA 1
ATOM 3328 C C . ASN B 1 192 ? 39.980 1.170 40.359 1.00 47.84 192 ASN B C 1
ATOM 3329 O O . ASN B 1 192 ? 40.334 0.172 39.733 1.00 49.41 192 ASN B O 1
ATOM 3334 N N . ALA B 1 193 ? 40.755 1.760 41.264 1.00 48.29 193 ALA B N 1
ATOM 3335 C CA . ALA B 1 193 ? 42.127 1.309 41.508 1.00 49.18 193 ALA B CA 1
ATOM 3336 C C . ALA B 1 193 ? 42.145 -0.011 42.279 1.00 50.03 193 ALA B C 1
ATOM 3337 O O . ALA B 1 193 ? 43.145 -0.728 42.287 1.00 49.81 193 ALA B O 1
ATOM 3339 N N . ARG B 1 194 ? 41.028 -0.319 42.931 1.00 49.19 194 ARG B N 1
ATOM 3340 C CA . ARG B 1 194 ? 40.922 -1.509 43.754 1.00 49.64 194 ARG B CA 1
ATOM 3341 C C . ARG B 1 194 ? 41.945 -1.463 44.877 1.00 50.76 194 ARG B C 1
ATOM 3342 O O . ARG B 1 194 ? 42.553 -2.473 45.223 1.00 51.13 194 ARG B O 1
ATOM 3350 N N . GLU B 1 195 ? 42.106 -0.279 45.459 1.00 51.10 195 GLU B N 1
ATOM 3351 C CA . GLU B 1 195 ? 42.976 -0.105 46.610 1.00 52.33 195 GLU B CA 1
ATOM 3352 C C . GLU B 1 195 ? 42.432 0.945 47.562 1.00 51.64 195 GLU B C 1
ATOM 3353 O O . GLU B 1 195 ? 41.961 2.004 47.142 1.00 50.48 195 GLU B O 1
ATOM 3359 N N . PHE B 1 196 ? 42.445 0.616 48.847 1.00 51.66 196 PHE B N 1
ATOM 3360 C CA . PHE B 1 196 ? 41.636 1.327 49.819 1.00 53.12 196 PHE B CA 1
ATOM 3361 C C . PHE B 1 196 ? 42.483 1.788 50.997 1.00 55.50 196 PHE B C 1
ATOM 3362 O O . PHE B 1 196 ? 42.529 1.126 52.034 1.00 57.56 196 PHE B O 1
ATOM 3370 N N . PRO B 1 197 ? 43.163 2.930 50.835 1.00 56.64 197 PRO B N 1
ATOM 3371 C CA . PRO B 1 197 ? 44.218 3.348 51.748 1.00 58.49 197 PRO B CA 1
ATOM 3372 C C . PRO B 1 197 ? 43.693 3.799 53.110 1.00 58.72 197 PRO B C 1
ATOM 3373 O O . PRO B 1 197 ? 44.491 4.048 54.013 1.00 61.75 197 PRO B O 1
ATOM 3377 N N . ASP B 1 198 ? 42.375 3.794 53.290 1.00 57.35 198 ASP B N 1
ATOM 3378 C CA . ASP B 1 198 ? 41.775 4.190 54.564 1.00 57.55 198 ASP B CA 1
ATOM 3379 C C . ASP B 1 198 ? 40.456 3.478 54.840 1.00 55.84 198 ASP B C 1
ATOM 3380 O O . ASP B 1 198 ? 39.935 2.769 53.987 1.00 56.79 198 ASP B O 1
ATOM 3385 N N . ALA B 1 199 ? 39.897 3.707 56.022 1.00 54.54 199 ALA B N 1
ATOM 3386 C CA . ALA B 1 199 ? 38.684 3.017 56.433 1.00 54.40 199 ALA B CA 1
ATOM 3387 C C . ALA B 1 199 ? 37.485 3.545 55.660 1.00 54.44 199 ALA B C 1
ATOM 3388 O O . ALA B 1 199 ? 36.445 2.880 55.560 1.00 55.70 199 ALA B O 1
ATOM 3390 N N . ASP B 1 200 ? 37.601 4.785 55.198 1.00 52.11 200 ASP B N 1
ATOM 3391 C CA . ASP B 1 200 ? 36.534 5.411 54.434 1.00 49.20 200 ASP B CA 1
ATOM 3392 C C . ASP B 1 200 ? 36.334 4.718 53.081 1.00 46.82 200 ASP B C 1
ATOM 3393 O O . ASP B 1 200 ? 35.232 4.274 52.767 1.00 43.40 200 ASP B O 1
ATOM 3398 N N . THR B 1 201 ? 37.414 4.555 52.321 1.00 43.60 201 THR B N 1
ATOM 3399 C CA . THR B 1 201 ? 37.328 3.835 51.063 1.00 45.70 201 THR B CA 1
ATOM 3400 C C . THR B 1 201 ? 36.995 2.353 51.235 1.00 45.31 201 THR B C 1
ATOM 3401 O O . THR B 1 201 ? 36.071 1.848 50.601 1.00 41.85 201 THR B O 1
ATOM 3405 N N . LEU B 1 202 ? 37.615 1.722 52.228 1.00 46.02 202 LEU B N 1
ATOM 3406 C CA . LEU B 1 202 ? 37.284 0.352 52.595 1.00 45.09 202 LEU B CA 1
ATOM 3407 C C . LEU B 1 202 ? 35.784 0.181 52.784 1.00 44.43 202 LEU B C 1
ATOM 3408 O O . LEU B 1 202 ? 35.175 -0.750 52.255 1.00 44.63 202 LEU B O 1
ATOM 3413 N N . ARG B 1 203 ? 35.189 1.093 53.538 1.00 41.69 203 ARG B N 1
ATOM 3414 C CA . ARG B 1 203 ? 33.792 0.982 53.904 1.00 43.77 203 ARG B CA 1
ATOM 3415 C C . ARG B 1 203 ? 32.886 1.277 52.709 1.00 41.85 203 ARG B C 1
ATOM 3416 O O . ARG B 1 203 ? 31.886 0.591 52.493 1.00 43.99 203 ARG B O 1
ATOM 3424 N N . ALA B 1 204 ? 33.264 2.264 51.904 1.00 40.8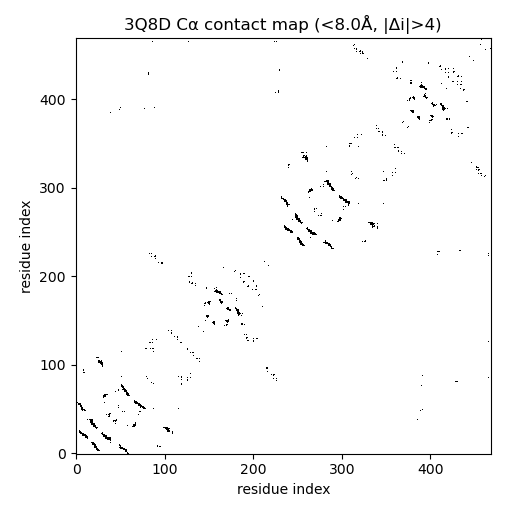2 204 ALA B N 1
ATOM 3425 C CA . ALA B 1 204 ? 32.560 2.546 50.653 1.00 38.44 204 ALA B CA 1
ATOM 3426 C C . ALA B 1 204 ? 32.594 1.331 49.721 1.00 35.88 204 ALA B C 1
ATOM 3427 O O . ALA B 1 204 ? 31.573 0.908 49.187 1.00 36.88 204 ALA B O 1
ATOM 3429 N N . ALA B 1 205 ? 33.750 0.695 49.635 1.00 34.80 205 ALA B N 1
ATOM 3430 C CA . ALA B 1 205 ? 33.913 -0.447 48.756 1.00 35.32 205 ALA B CA 1
ATOM 3431 C C . ALA B 1 205 ? 32.897 -1.534 49.098 1.00 37.35 205 ALA B C 1
ATOM 3432 O O . ALA B 1 205 ? 32.334 -2.178 48.210 1.00 37.01 205 ALA B O 1
ATOM 3434 N N . LYS B 1 206 ? 32.608 -1.691 50.384 1.00 38.51 206 LYS B N 1
ATOM 3435 C CA . LYS B 1 206 ? 31.725 -2.758 50.812 1.00 39.28 206 LYS B CA 1
ATOM 3436 C C . LYS B 1 206 ? 30.267 -2.458 50.461 1.00 40.77 206 LYS B C 1
ATOM 3437 O O . LYS B 1 206 ? 29.555 -3.347 49.988 1.00 40.95 206 LYS B O 1
ATOM 3443 N N . ARG B 1 207 ? 29.824 -1.223 50.700 1.00 41.13 207 ARG B N 1
ATOM 3444 C CA . ARG B 1 207 ? 28.489 -0.794 50.267 1.00 42.84 207 ARG B CA 1
ATOM 3445 C C . ARG B 1 207 ? 28.342 -1.088 48.781 1.00 40.41 207 ARG B C 1
ATOM 3446 O O . ARG B 1 207 ? 27.330 -1.639 48.352 1.00 38.60 207 ARG B O 1
ATOM 3454 N N . PHE B 1 208 ? 29.292 -0.590 47.994 1.00 39.17 208 PHE B N 1
ATOM 3455 C CA . PHE B 1 208 ? 29.184 -0.644 46.545 1.00 39.99 208 PHE B CA 1
ATOM 3456 C C . PHE B 1 208 ? 29.075 -2.091 46.112 1.00 41.36 208 PHE B C 1
ATOM 3457 O O . PHE B 1 208 ? 28.169 -2.486 45.373 1.00 43.98 208 PHE B O 1
ATOM 3465 N N . THR B 1 209 ? 29.994 -2.884 46.631 1.00 40.76 209 THR B N 1
ATOM 3466 C CA . THR B 1 209 ? 30.180 -4.258 46.210 1.00 41.01 209 THR B CA 1
ATOM 3467 C C . THR B 1 209 ? 28.974 -5.127 46.586 1.00 44.39 209 THR B C 1
ATOM 3468 O O . THR B 1 209 ? 28.478 -5.906 45.774 1.00 45.31 209 THR B O 1
ATOM 3472 N N . ARG B 1 210 ? 28.429 -4.903 47.777 1.00 46.37 210 ARG B N 1
ATOM 3473 C CA . ARG B 1 210 ? 27.153 -5.495 48.155 1.00 48.74 210 ARG B CA 1
ATOM 3474 C C . ARG B 1 210 ? 26.042 -5.159 47.160 1.00 49.05 210 ARG B C 1
ATOM 3475 O O . ARG B 1 210 ? 25.343 -6.053 46.697 1.00 50.77 210 ARG B O 1
ATOM 3483 N N . MET B 1 211 ? 25.885 -3.881 46.823 1.00 48.79 211 MET B N 1
ATOM 3484 C CA . MET B 1 211 ? 24.849 -3.463 45.874 1.00 48.59 211 MET B CA 1
ATOM 3485 C C . MET B 1 211 ? 25.057 -4.125 44.519 1.00 46.72 211 MET B C 1
ATOM 3486 O O . MET B 1 211 ? 24.101 -4.522 43.850 1.00 45.36 211 MET B O 1
ATOM 3491 N N . ALA B 1 212 ? 26.305 -4.121 44.065 1.00 44.44 212 ALA B N 1
ATOM 3492 C CA . ALA B 1 212 ? 26.600 -4.401 42.677 1.00 43.03 212 ALA B CA 1
ATOM 3493 C C . ALA B 1 212 ? 26.422 -5.880 42.403 1.00 44.83 212 ALA B C 1
ATOM 3494 O O . ALA B 1 212 ? 26.101 -6.274 41.286 1.00 46.74 212 ALA B O 1
ATOM 3496 N N . LEU B 1 213 ? 26.522 -6.681 43.458 1.00 45.23 213 LEU B N 1
ATOM 3497 C CA . LEU B 1 213 ? 26.487 -8.130 43.335 1.00 46.59 213 LEU B CA 1
ATOM 3498 C C . LEU B 1 213 ? 25.066 -8.683 43.426 1.00 49.89 213 LEU B C 1
ATOM 3499 O O . LEU B 1 213 ? 24.816 -9.810 43.001 1.00 48.33 213 LEU B O 1
ATOM 3504 N N . LYS B 1 214 ? 24.156 -7.915 44.025 1.00 52.31 214 LYS B N 1
ATOM 3505 C CA . LYS B 1 214 ? 22.806 -8.396 44.306 1.00 54.52 214 LYS B CA 1
ATOM 3506 C C . LYS B 1 214 ? 22.058 -8.906 43.067 1.00 53.53 214 LYS B C 1
ATOM 3507 O O . LYS B 1 214 ? 21.505 -10.009 43.080 1.00 54.38 214 LYS B O 1
ATOM 3513 N N . PRO B 1 215 ? 22.065 -8.129 41.975 1.00 52.14 215 PRO B N 1
ATOM 3514 C CA . PRO B 1 215 ? 21.483 -8.651 40.737 1.00 53.05 215 PRO B CA 1
ATOM 3515 C C . PRO B 1 215 ? 21.935 -10.083 40.440 1.00 52.84 215 PRO B C 1
ATOM 3516 O O . PRO B 1 215 ? 21.175 -10.875 39.878 1.00 55.36 215 PRO B O 1
ATOM 3520 N N . TYR B 1 216 ? 23.172 -10.407 40.796 1.00 50.27 216 TYR B N 1
ATOM 3521 C CA . TYR B 1 216 ? 23.767 -11.671 40.390 1.00 47.92 216 TYR B CA 1
ATOM 3522 C C . TYR B 1 216 ? 23.521 -12.775 41.409 1.00 48.63 216 TYR B C 1
ATOM 3523 O O . TYR B 1 216 ? 23.707 -13.952 41.117 1.00 46.23 216 TYR B O 1
ATOM 3532 N N . LEU B 1 217 ? 23.069 -12.390 42.596 1.00 52.08 217 LEU B N 1
ATOM 3533 C CA . LEU B 1 217 ? 22.853 -13.340 43.674 1.00 57.21 217 LEU B CA 1
ATOM 3534 C C . LEU B 1 217 ? 21.379 -13.681 43.774 1.00 61.64 217 LEU B C 1
ATOM 3535 O O . LEU B 1 217 ? 21.018 -14.851 43.914 1.00 63.08 217 LEU B O 1
ATOM 3540 N N . GLY B 1 218 ? 20.553 -12.642 43.869 1.00 64.73 218 GLY B N 1
ATOM 3541 C CA . GLY B 1 218 ? 19.149 -12.735 43.483 1.00 67.34 218 GLY B CA 1
ATOM 3542 C C . GLY B 1 218 ? 18.236 -13.190 44.606 1.00 67.95 218 GLY B C 1
ATOM 3543 O O . GLY B 1 218 ? 17.545 -14.205 44.485 1.00 69.22 218 GLY B O 1
ATOM 3544 N N . GLY B 1 219 ? 18.234 -12.441 45.705 1.00 66.99 219 GLY B N 1
ATOM 3545 C CA . GLY B 1 219 ? 17.208 -12.600 46.728 1.00 64.72 219 GLY B CA 1
ATOM 3546 C C . GLY B 1 219 ? 17.585 -13.594 47.808 1.00 62.29 219 GLY B C 1
ATOM 3547 O O . GLY B 1 219 ? 17.433 -13.314 48.999 1.00 63.23 219 GLY B O 1
ATOM 3548 N N . LYS B 1 220 ? 18.050 -14.768 47.398 1.00 58.48 220 LYS B N 1
ATOM 3549 C CA . LYS B 1 220 ? 18.553 -15.741 48.358 1.00 58.64 220 LYS B CA 1
ATOM 3550 C C . LYS B 1 220 ? 19.760 -15.172 49.104 1.00 56.25 220 LYS B C 1
ATOM 3551 O O . LYS B 1 220 ? 20.636 -14.554 48.495 1.00 54.87 220 LYS B O 1
ATOM 3557 N N . PRO B 1 221 ? 19.718 -15.229 50.441 1.00 53.24 221 PRO B N 1
ATOM 3558 C CA . PRO B 1 221 ? 20.812 -14.754 51.280 1.00 51.81 221 PRO B CA 1
ATOM 3559 C C . PRO B 1 221 ? 22.053 -15.630 51.128 1.00 47.99 221 PRO B C 1
ATOM 3560 O O . PRO B 1 221 ? 21.947 -16.794 50.747 1.00 47.08 221 PRO B O 1
ATOM 3564 N N . LEU B 1 222 ? 23.222 -15.030 51.317 1.00 43.74 222 LEU B N 1
ATOM 3565 C CA . LEU B 1 222 ? 24.454 -15.779 51.528 1.00 41.69 222 LEU B CA 1
ATOM 3566 C C . LEU B 1 222 ? 24.456 -16.513 52.861 1.00 40.26 222 LEU B C 1
ATOM 3567 O O . LEU B 1 222 ? 24.443 -15.888 53.916 1.00 42.90 222 LEU B O 1
ATOM 3572 N N . LYS B 1 223 ? 24.521 -17.838 52.817 1.00 38.54 223 LYS B N 1
ATOM 3573 C CA . LYS B 1 223 ? 24.551 -18.630 54.039 1.00 40.14 223 LYS B CA 1
ATOM 3574 C C . LYS B 1 223 ? 25.854 -18.452 54.817 1.00 41.56 223 LYS B C 1
ATOM 3575 O O . LYS B 1 223 ? 25.922 -18.784 55.996 1.00 42.74 223 LYS B O 1
ATOM 3581 N N . SER B 1 224 ? 26.905 -17.982 54.156 1.00 39.88 224 SER B N 1
ATOM 3582 C CA . SER B 1 224 ? 28.177 -17.827 54.841 1.00 39.00 224 SER B CA 1
ATOM 3583 C C . SER B 1 224 ? 28.172 -16.621 55.776 1.00 38.63 224 SER B C 1
ATOM 3584 O O . SER B 1 224 ? 28.957 -16.574 56.721 1.00 33.03 224 SER B O 1
ATOM 3587 N N . ARG B 1 225 ? 27.155 -15.769 55.642 1.00 41.86 225 ARG B N 1
ATOM 3588 C CA . ARG B 1 225 ? 26.899 -14.732 56.645 1.00 44.48 225 ARG B CA 1
ATOM 3589 C C . ARG B 1 225 ? 26.652 -15.326 58.023 1.00 44.07 225 ARG B C 1
ATOM 3590 O O . ARG B 1 225 ? 27.017 -14.733 59.033 1.00 46.15 225 ARG B O 1
ATOM 3598 N N . GLU B 1 226 ? 26.057 -16.510 58.062 1.00 44.14 226 GLU B N 1
ATOM 3599 C CA . GLU B 1 226 ? 25.748 -17.148 59.329 1.00 46.66 226 GLU B CA 1
ATOM 3600 C C . GLU B 1 226 ? 26.978 -17.742 60.009 1.00 45.89 226 GLU B C 1
ATOM 3601 O O . GLU B 1 226 ? 27.003 -17.899 61.226 1.00 43.80 226 GLU B O 1
ATOM 3607 N N . LEU B 1 227 ? 27.990 -18.096 59.229 1.00 44.43 227 LEU B N 1
ATOM 3608 C CA . LEU B 1 227 ? 29.266 -18.473 59.816 1.00 44.56 227 LEU B CA 1
ATOM 3609 C C . LEU B 1 227 ? 29.782 -17.357 60.711 1.00 46.75 227 LEU B C 1
ATOM 3610 O O . LEU B 1 227 ? 30.260 -17.610 61.822 1.00 48.09 227 LEU B O 1
ATOM 3615 N N . PHE B 1 228 ? 29.730 -16.127 60.214 1.00 44.59 228 PHE B N 1
ATOM 3616 C CA . PHE B 1 228 ? 30.240 -15.015 60.988 1.00 45.81 228 PHE B CA 1
ATOM 3617 C C . PHE B 1 228 ? 29.369 -14.765 62.201 1.00 47.42 228 PHE B C 1
ATOM 3618 O O . PHE B 1 228 ? 29.885 -14.573 63.294 1.00 49.32 228 PHE B O 1
ATOM 3626 N N . ARG B 1 229 ? 28.052 -14.802 62.025 1.00 49.53 229 ARG B N 1
ATOM 3627 C CA . ARG B 1 229 ? 27.148 -14.514 63.136 1.00 52.96 229 ARG B CA 1
ATOM 3628 C C . ARG B 1 229 ? 27.366 -15.520 64.258 1.00 53.11 229 ARG B C 1
ATOM 3629 O O . ARG B 1 229 ? 27.512 -15.149 65.418 1.00 54.33 229 ARG B O 1
ATOM 3637 N N . GLN B 1 230 ? 27.597 -16.766 63.870 1.00 52.30 230 GLN B N 1
ATOM 3638 C CA . GLN B 1 230 ? 27.624 -17.872 64.806 1.00 52.63 230 GLN B CA 1
ATOM 3639 C C . GLN B 1 230 ? 28.988 -17.983 65.488 1.00 54.19 230 GLN B C 1
ATOM 3640 O O . GLN B 1 230 ? 29.093 -18.542 66.577 1.00 55.35 230 GLN B O 1
ATOM 3646 N N . PHE B 1 231 ? 30.038 -17.498 64.831 1.00 52.97 231 PHE B N 1
ATOM 3647 C CA . PHE B 1 231 ? 31.399 -17.859 65.222 1.00 53.94 231 PHE B CA 1
ATOM 3648 C C . PHE B 1 231 ? 32.220 -16.647 65.641 1.00 55.88 231 PHE B C 1
ATOM 3649 O O . PHE B 1 231 ? 33.362 -16.791 66.077 1.00 55.23 231 PHE B O 1
ATOM 3657 N N . MET B 1 232 ? 31.711 -15.467 65.305 1.00 59.31 232 MET B N 1
ATOM 3658 C CA . MET B 1 232 ? 32.337 -14.203 65.668 1.00 63.79 232 MET B CA 1
ATOM 3659 C C . MET B 1 232 ? 31.716 -13.671 66.955 1.00 66.69 232 MET B C 1
ATOM 3660 O O . MET B 1 232 ? 30.502 -13.776 67.146 1.00 67.00 232 MET B O 1
ATOM 3665 N N . PRO B 1 233 ? 32.524 -12.967 67.766 1.00 69.46 233 PRO B N 1
ATOM 3666 C CA . PRO B 1 233 ? 32.025 -12.030 68.779 1.00 71.63 233 PRO B CA 1
ATOM 3667 C C . PRO B 1 233 ? 30.834 -11.212 68.285 1.00 72.68 233 PRO B C 1
ATOM 3668 O O . PRO B 1 233 ? 29.894 -10.977 69.046 1.00 74.66 233 PRO B O 1
ATOM 3672 N N . ILE C 2 8 ? 31.411 13.407 68.406 1.00 93.51 7 ILE E N 1
ATOM 3673 C CA . ILE C 2 8 ? 31.918 12.168 67.742 1.00 94.02 7 ILE E CA 1
ATOM 3674 C C . ILE C 2 8 ? 32.157 12.320 66.227 1.00 93.19 7 ILE E C 1
ATOM 3675 O O . ILE C 2 8 ? 32.855 11.500 65.627 1.00 93.13 7 ILE E O 1
ATOM 3680 N N . PRO C 2 9 ? 31.676 13.426 65.627 1.00 91.88 8 PRO E N 1
ATOM 3681 C CA . PRO C 2 9 ? 31.981 13.652 64.220 1.00 89.59 8 PRO E CA 1
ATOM 3682 C C . PRO C 2 9 ? 32.824 14.899 64.004 1.00 86.65 8 PRO E C 1
ATOM 3683 O O . PRO C 2 9 ? 34.026 14.812 63.759 1.00 85.19 8 PRO E O 1
ATOM 3687 N N . PHE C 2 10 ? 32.143 16.028 63.882 1.00 84.15 9 PHE E N 1
ATOM 3688 C CA . PHE C 2 10 ? 32.570 17.045 62.940 1.00 82.05 9 PHE E CA 1
ATOM 3689 C C . PHE C 2 10 ? 33.356 18.148 63.628 1.00 79.78 9 PHE E C 1
ATOM 3690 O O . PHE C 2 10 ? 32.924 19.294 63.703 1.00 78.28 9 PHE E O 1
ATOM 3699 N N . ILE D 2 8 ? 29.608 -5.532 60.998 1.00 85.53 7 ILE F N 1
ATOM 3700 C CA . ILE D 2 8 ? 30.838 -5.441 60.156 1.00 84.86 7 ILE F CA 1
ATOM 3701 C C . ILE D 2 8 ? 31.623 -6.766 60.121 1.00 82.94 7 ILE F C 1
ATOM 3702 O O . ILE D 2 8 ? 32.520 -6.995 60.937 1.00 81.21 7 ILE F O 1
ATOM 3707 N N . PRO D 2 9 ? 31.242 -7.663 59.194 1.00 80.43 8 PRO F N 1
ATOM 3708 C CA . PRO D 2 9 ? 31.931 -8.921 58.988 1.00 78.31 8 PRO F CA 1
ATOM 3709 C C . PRO D 2 9 ? 32.860 -8.803 57.787 1.00 76.62 8 PRO F C 1
ATOM 3710 O O . PRO D 2 9 ? 34.056 -9.054 57.905 1.00 75.84 8 PRO F O 1
ATOM 3714 N N . PHE D 2 10 ? 32.284 -8.586 56.612 1.00 74.89 9 PHE F N 1
ATOM 3715 C CA . PHE D 2 10 ? 31.687 -9.665 55.837 1.00 72.21 9 PHE F CA 1
ATOM 3716 C C . PHE D 2 10 ? 32.194 -9.522 54.415 1.00 71.01 9 PHE F C 1
ATOM 3717 O O . PHE D 2 10 ? 33.009 -8.623 54.174 1.00 66.15 9 PHE F O 1
#

Radius of gyration: 29.78 Å; Cα contacts (8 Å, |Δi|>4): 822; chains: 4; bounding box: 34×91×63 Å